Protein AF-A0A8J4D177-F1 (afdb_monomer)

Mean predicted aligned error: 16.02 Å

Solvent-accessible surface area (backbone atoms only — not comparable to full-atom values): 23026 Å² total; per-residue (Å²): 142,78,70,71,67,59,57,56,53,53,54,52,50,53,54,49,51,51,52,50,51,54,51,52,52,56,51,60,74,72,57,86,90,78,62,63,68,63,53,51,56,54,50,52,57,49,51,55,53,52,50,57,61,51,58,68,56,59,75,68,68,84,76,78,80,98,78,77,57,76,68,58,58,55,54,49,32,43,49,50,20,26,52,55,46,28,57,73,73,70,44,72,90,88,85,75,77,94,57,81,51,74,24,64,84,34,52,51,51,76,43,64,71,62,52,92,89,51,62,66,86,40,32,30,35,34,43,81,76,35,97,39,36,76,42,23,30,28,31,44,36,65,64,50,76,43,73,52,80,90,56,98,43,70,64,58,44,50,52,51,43,36,75,68,31,38,88,52,58,68,22,62,40,55,53,75,43,45,38,39,62,38,76,89,79,41,30,35,36,40,38,83,34,44,30,32,39,37,29,31,42,65,29,72,45,48,57,88,75,50,53,75,53,87,47,83,56,42,85,20,24,34,67,29,28,34,66,71,65,74,60,62,77,66,80,77,73,80,81,78,82,76,90,74,95,76,93,74,92,79,92,82,84,88,80,95,67,88,81,72,80,74,84,74,55,79,71,65,65,74,70,43,48,79,36,69,32,33,34,53,36,45,41,63,67,33,33,36,59,69,39,23,60,56,41,30,44,34,38,47,56,74,40,49,92,76,57,47,98,72,35,30,36,36,49,29,68,32,85,72,32,87,38,68,63,48,58,52,53,53,70,28,35,61,80,49,57,76,87,30,58,44,70,48,89,50,54,30,36,22,46,31,37,36,41,30,20,40,58,59,77,82,43,66,28,46,53,39,44,50,43,32,46,37,48,24,69,77,42,85,78,69,53,77,94,70,49,77,87,80,86,82,82,80,133

pLDDT: mean 71.62, std 19.46, range [28.52, 97.38]

Radius of gyration: 27.67 Å; Cα contacts (8 Å, |Δi|>4): 549; chains: 1; bounding box: 65×74×87 Å

Sequence (395 aa):
MSSRSSRIRIEFIWIFVLSICAVLLGFASVRRYRHAAVLVLHLDQLEQKALNLVSDTDQWMHNTDHSVSPNAKVEDLATRSRTQFAAFLGLGNLSGPIIELESEKWKPLILRHCTEDMPPYYAPCLTKFIPNLEYGEELVYPDFEAALPGFFNLQDAQTWLQTNYGPDTQGQTSSNKRVIVDQRQGRLVFTGVRGQNLAFRNVRFSEDSLAHSWVPDSSHCLGHMTSTAMFHLQQQQPGEKEGGKEEGKKNGKEGEMEQWAGEPSPQEEEDLELVEEAAVYVTPDSERYQHWLDHTTKPLMQSAHLISGRTRILPGSTLGSKQPIVRTMWDWLPHINKSQLTGSDNNLHVRRLLVSCRVPYVHPYLFFRLQEMVLGAEAPRVPLSQRKVVIWYSR

Structure (mmCIF, N/CA/C/O backbone):
data_AF-A0A8J4D177-F1
#
_entry.id   AF-A0A8J4D177-F1
#
loop_
_atom_site.group_PDB
_atom_site.id
_atom_site.type_symbol
_atom_site.label_atom_id
_atom_site.label_alt_id
_atom_site.label_comp_id
_atom_site.label_asym_id
_atom_site.label_entity_id
_atom_site.label_seq_id
_atom_site.pdbx_PDB_ins_code
_atom_site.Cartn_x
_atom_site.Cartn_y
_atom_site.Cartn_z
_atom_site.occupancy
_atom_site.B_iso_or_equiv
_atom_site.auth_seq_id
_atom_site.auth_comp_id
_atom_site.auth_asym_id
_atom_site.auth_atom_id
_atom_site.pdbx_PDB_model_num
ATOM 1 N N . MET A 1 1 ? -9.282 -35.777 -46.251 1.00 48.19 1 MET A N 1
ATOM 2 C CA . MET A 1 1 ? -9.460 -34.480 -46.954 1.00 48.19 1 MET A CA 1
ATOM 3 C C . MET A 1 1 ? -10.747 -33.730 -46.535 1.00 48.19 1 MET A C 1
ATOM 5 O O . MET A 1 1 ? -11.357 -33.084 -47.371 1.00 48.19 1 MET A O 1
ATOM 9 N N . SER A 1 2 ? -11.142 -33.716 -45.247 1.00 48.97 2 SER A N 1
ATOM 10 C CA . SER A 1 2 ? -12.424 -33.113 -44.791 1.00 48.97 2 SER A CA 1
ATOM 11 C C . SER A 1 2 ? -12.293 -31.937 -43.797 1.00 48.97 2 SER A C 1
ATOM 13 O O . SER A 1 2 ? -13.297 -31.433 -43.312 1.00 48.97 2 SER A O 1
ATOM 15 N N . SER A 1 3 ? -11.076 -31.474 -43.483 1.00 46.03 3 SER A N 1
ATOM 16 C CA . SER A 1 3 ? -10.838 -30.430 -42.457 1.00 46.03 3 SER A CA 1
ATOM 17 C C . SER A 1 3 ? -10.514 -29.037 -43.038 1.00 46.03 3 SER A C 1
ATOM 19 O O . SER A 1 3 ? -10.675 -28.018 -42.372 1.00 46.03 3 SER A O 1
ATOM 21 N N . ARG A 1 4 ? -10.148 -28.946 -44.326 1.00 41.62 4 ARG A N 1
ATOM 22 C CA . ARG A 1 4 ? -9.892 -27.649 -44.990 1.00 41.62 4 ARG A CA 1
ATOM 23 C C . ARG A 1 4 ? -11.161 -26.914 -45.440 1.00 41.62 4 ARG A C 1
ATOM 25 O O . ARG A 1 4 ? -11.122 -25.700 -45.586 1.00 41.62 4 ARG A O 1
ATOM 32 N N . SER A 1 5 ? -12.282 -27.616 -45.625 1.00 41.78 5 SER A N 1
ATOM 33 C CA . SER A 1 5 ? -13.524 -27.005 -46.129 1.00 41.78 5 SER A CA 1
ATOM 34 C C . SER A 1 5 ? -14.269 -26.189 -45.061 1.00 41.78 5 SER A C 1
ATOM 36 O O . SER A 1 5 ? -14.894 -25.181 -45.378 1.00 41.78 5 SER A O 1
ATOM 38 N N . SER A 1 6 ? -14.154 -26.562 -43.784 1.00 43.88 6 SER A N 1
ATOM 39 C CA . SER A 1 6 ? -14.824 -25.885 -42.666 1.00 43.88 6 SER A CA 1
ATOM 40 C C . SER A 1 6 ? -14.130 -24.588 -42.235 1.00 43.88 6 SER A C 1
ATOM 42 O O . SER A 1 6 ? -14.821 -23.626 -41.910 1.00 43.88 6 SER A O 1
ATOM 44 N N . ARG A 1 7 ? -12.793 -24.499 -42.315 1.00 48.91 7 ARG A N 1
ATOM 45 C CA . ARG A 1 7 ? -12.070 -23.241 -42.022 1.00 48.91 7 ARG A CA 1
ATOM 46 C C . ARG A 1 7 ? -12.354 -22.136 -43.038 1.00 48.91 7 ARG A C 1
ATOM 48 O O . ARG A 1 7 ? -12.580 -21.003 -42.636 1.00 48.91 7 ARG A O 1
ATOM 55 N N . ILE A 1 8 ? -12.433 -22.475 -44.327 1.00 57.38 8 ILE A N 1
ATOM 56 C CA . ILE A 1 8 ? -12.740 -21.494 -45.383 1.00 57.38 8 ILE A CA 1
ATOM 57 C C . ILE A 1 8 ? -14.149 -20.914 -45.185 1.00 57.38 8 ILE A C 1
ATOM 59 O O . ILE A 1 8 ? -14.356 -19.719 -45.363 1.00 57.38 8 ILE A O 1
ATOM 63 N N . ARG A 1 9 ? -15.118 -21.724 -44.740 1.00 58.25 9 ARG A N 1
ATOM 64 C CA . ARG A 1 9 ? -16.488 -21.248 -44.492 1.00 58.25 9 ARG A CA 1
ATOM 65 C C . ARG A 1 9 ? -16.574 -20.258 -43.329 1.00 58.25 9 ARG A C 1
ATOM 67 O O . ARG A 1 9 ? -17.331 -19.302 -43.426 1.00 58.25 9 ARG A O 1
ATOM 74 N N . ILE A 1 10 ? -15.791 -20.453 -42.268 1.00 60.53 10 ILE A N 1
ATOM 75 C CA . ILE A 1 10 ? -15.807 -19.563 -41.097 1.00 60.53 10 ILE A CA 1
ATOM 76 C C . ILE A 1 10 ? -15.167 -18.209 -41.431 1.00 60.53 10 ILE A C 1
ATOM 78 O O . ILE A 1 10 ? -15.729 -17.176 -41.080 1.00 60.53 10 ILE A O 1
ATOM 82 N N . GLU A 1 11 ? -14.055 -18.184 -42.170 1.00 61.50 11 GLU A N 1
ATOM 83 C CA . GLU A 1 11 ? -13.427 -16.913 -42.562 1.00 61.50 11 GLU A CA 1
ATOM 84 C C . GLU A 1 11 ? -14.287 -16.110 -43.546 1.00 61.50 11 GLU A C 1
ATOM 86 O O . GLU A 1 11 ? -14.404 -14.893 -43.403 1.00 61.50 11 GLU A O 1
ATOM 91 N N . PHE A 1 12 ? -14.985 -16.776 -44.473 1.00 70.12 12 PHE A N 1
ATOM 92 C CA . PHE A 1 12 ? -15.947 -16.099 -45.348 1.00 70.12 12 PHE A CA 1
ATOM 93 C C . PHE A 1 12 ? -17.130 -15.502 -44.578 1.00 70.12 12 PHE A C 1
ATOM 95 O O . PHE A 1 12 ? -17.583 -14.412 -44.923 1.00 70.12 12 PHE A O 1
ATOM 102 N N . ILE A 1 13 ? -17.604 -16.168 -43.519 1.00 71.19 13 ILE A N 1
ATOM 103 C CA . ILE A 1 13 ? -18.674 -15.633 -42.666 1.00 71.19 13 ILE A CA 1
ATOM 104 C C . ILE A 1 13 ? -18.197 -14.367 -41.943 1.00 71.19 13 ILE A C 1
ATOM 106 O O . ILE A 1 13 ? -18.913 -13.370 -41.944 1.00 71.19 13 ILE A O 1
ATOM 110 N N . TRP A 1 14 ? -16.978 -14.352 -41.397 1.00 69.50 14 TRP A N 1
ATOM 111 C CA . TRP A 1 14 ? -16.448 -13.167 -40.713 1.00 69.50 14 TRP A CA 1
ATOM 112 C C . TRP A 1 14 ? -16.183 -11.996 -41.658 1.00 69.50 14 TRP A C 1
ATOM 114 O O . TRP A 1 14 ? -16.526 -10.862 -41.326 1.00 69.50 14 TRP A O 1
ATOM 124 N N . ILE A 1 15 ? -15.653 -12.254 -42.856 1.00 72.81 15 ILE A N 1
ATOM 125 C CA . ILE A 1 15 ? -15.459 -11.215 -43.878 1.00 72.81 15 ILE A CA 1
ATOM 126 C C . ILE A 1 15 ? -16.810 -10.644 -44.326 1.00 72.81 15 ILE A C 1
ATOM 128 O O . ILE A 1 15 ? -16.945 -9.430 -44.486 1.00 72.81 15 ILE A O 1
ATOM 132 N N . PHE A 1 16 ? -17.831 -11.490 -44.476 1.00 77.06 16 PHE A N 1
ATOM 133 C CA . PHE A 1 16 ? -19.180 -11.058 -44.833 1.00 77.06 16 PHE A CA 1
ATOM 134 C C . PHE A 1 16 ? -19.833 -10.221 -43.723 1.00 77.06 16 PHE A C 1
ATOM 136 O O . PHE A 1 16 ? -20.368 -9.150 -44.003 1.00 77.06 16 PHE A O 1
ATOM 143 N N . VAL A 1 17 ? -19.714 -10.641 -42.458 1.00 77.88 17 VAL A N 1
ATOM 144 C CA . VAL A 1 17 ? -20.225 -9.892 -41.296 1.00 77.88 17 VAL A CA 1
ATOM 145 C C . VAL A 1 17 ? -19.516 -8.544 -41.152 1.00 77.88 17 VAL A C 1
ATOM 147 O O . VAL A 1 17 ? -20.181 -7.523 -40.995 1.00 77.88 17 VAL A O 1
ATOM 150 N N . LEU A 1 18 ? -18.187 -8.499 -41.281 1.00 72.06 18 LEU A N 1
ATOM 151 C CA . LEU A 1 18 ? -17.424 -7.249 -41.207 1.00 72.06 18 LEU A CA 1
ATOM 152 C C . LEU A 1 18 ? -17.752 -6.300 -42.365 1.00 72.06 18 LEU A C 1
ATOM 154 O O . LEU A 1 18 ? -17.865 -5.094 -42.150 1.00 72.06 18 LEU A O 1
ATOM 158 N N . SER A 1 19 ? -17.977 -6.837 -43.567 1.00 75.88 19 SER A N 1
ATOM 159 C CA . SER A 1 19 ? -18.396 -6.045 -44.730 1.00 75.88 19 SER A CA 1
ATOM 160 C C . SER A 1 19 ? -19.794 -5.457 -44.532 1.00 75.88 19 SER A C 1
ATOM 162 O O . SER A 1 19 ? -20.009 -4.280 -44.815 1.00 75.88 19 SER A O 1
ATOM 164 N N . ILE A 1 20 ? -20.733 -6.230 -43.974 1.00 81.38 20 ILE A N 1
ATOM 165 C CA . ILE A 1 20 ? -22.071 -5.737 -43.620 1.00 81.38 20 ILE A CA 1
ATOM 166 C C . ILE A 1 20 ? -21.980 -4.661 -42.534 1.00 81.38 20 ILE A C 1
ATOM 168 O O . ILE A 1 20 ? -22.593 -3.608 -42.683 1.00 81.38 20 ILE A O 1
ATOM 172 N N . CYS A 1 21 ? -21.184 -4.866 -41.483 1.00 75.44 21 CYS A N 1
ATOM 173 C CA . CYS A 1 21 ? -21.001 -3.874 -40.423 1.00 75.44 21 CYS A CA 1
ATOM 174 C C . CYS A 1 21 ? -20.390 -2.568 -40.948 1.00 75.44 21 CYS A C 1
ATOM 176 O O . CYS A 1 21 ? -20.869 -1.492 -40.598 1.00 75.44 21 CYS A O 1
ATOM 178 N N . ALA A 1 22 ? -19.386 -2.638 -41.827 1.00 72.88 22 ALA A N 1
ATOM 179 C CA . ALA A 1 22 ? -18.780 -1.458 -42.443 1.00 72.88 22 ALA A CA 1
ATOM 180 C C . ALA A 1 22 ? -19.775 -0.698 -43.337 1.00 72.88 22 ALA A C 1
ATOM 182 O O . ALA A 1 22 ? -19.838 0.531 -43.292 1.00 72.88 22 ALA A O 1
ATOM 183 N N . VAL A 1 23 ? -20.603 -1.420 -44.098 1.00 74.31 23 VAL A N 1
ATOM 184 C CA . VAL A 1 23 ? -21.664 -0.830 -44.924 1.00 74.31 23 VAL A CA 1
ATOM 185 C C . VAL A 1 23 ? -22.745 -0.187 -44.049 1.00 74.31 23 VAL A C 1
ATOM 187 O O . VAL A 1 23 ? -23.144 0.947 -44.306 1.00 74.31 23 VAL A O 1
ATOM 190 N N . LEU A 1 24 ? -23.176 -0.848 -42.972 1.00 70.38 24 LEU A N 1
ATOM 191 C CA . LEU A 1 24 ? -24.165 -0.312 -42.032 1.00 70.38 24 LEU A CA 1
ATOM 192 C C . LEU A 1 24 ? -23.645 0.915 -41.272 1.00 70.38 24 LEU A C 1
ATOM 194 O O . LEU A 1 24 ? -24.395 1.873 -41.093 1.00 70.38 24 LEU A O 1
ATOM 198 N N . LEU A 1 25 ? -22.364 0.938 -40.893 1.00 66.44 25 LEU A N 1
ATOM 199 C CA . LEU A 1 25 ? -21.715 2.108 -40.292 1.00 66.44 25 LEU A CA 1
ATOM 200 C C . LEU A 1 25 ? -21.574 3.260 -41.300 1.00 66.44 25 LEU A C 1
ATOM 202 O O . LEU A 1 25 ? -21.825 4.415 -40.952 1.00 66.44 25 LEU A O 1
ATOM 206 N N . GLY A 1 26 ? -21.274 2.953 -42.566 1.00 62.59 26 GLY A N 1
ATOM 207 C CA . GLY A 1 26 ? -21.280 3.929 -43.658 1.00 62.59 26 GLY A CA 1
ATOM 208 C C . GLY A 1 26 ? -22.665 4.538 -43.906 1.00 62.59 26 GLY A C 1
ATOM 209 O O . GLY A 1 26 ? -22.786 5.748 -44.093 1.00 62.59 26 GLY A O 1
ATOM 210 N N . PHE A 1 27 ? -23.733 3.736 -43.826 1.00 53.50 27 PHE A N 1
ATOM 211 C CA . PHE A 1 27 ? -25.111 4.224 -43.949 1.00 53.50 27 PHE A CA 1
ATOM 212 C C . PHE A 1 27 ? -25.595 4.991 -42.709 1.00 53.50 27 PHE A C 1
ATOM 214 O O . PHE A 1 27 ? -26.325 5.976 -42.855 1.00 53.50 27 PHE A O 1
ATOM 221 N N . ALA A 1 28 ? -25.157 4.605 -41.506 1.00 52.97 28 ALA A N 1
ATOM 222 C CA . ALA A 1 28 ? -25.438 5.333 -40.267 1.00 52.97 28 ALA A CA 1
ATOM 223 C C . ALA A 1 28 ? -24.780 6.724 -40.244 1.00 52.97 28 ALA A C 1
ATOM 225 O O . ALA A 1 28 ? -25.351 7.663 -39.691 1.00 52.97 28 ALA A O 1
ATOM 226 N N . SER A 1 29 ? -23.637 6.890 -40.918 1.00 49.50 29 SER A N 1
ATOM 227 C CA . SER A 1 29 ? -22.959 8.186 -41.047 1.00 49.50 29 SER A CA 1
ATOM 228 C C . SER A 1 29 ? -23.672 9.169 -41.990 1.00 49.50 29 SER A C 1
ATOM 230 O O . SER A 1 29 ? -23.322 10.349 -41.993 1.00 49.50 29 SER A O 1
ATOM 232 N N . VAL A 1 30 ? -24.650 8.728 -42.797 1.00 51.88 30 VAL A N 1
ATOM 233 C CA . VAL A 1 30 ? -25.194 9.542 -43.905 1.00 51.88 30 VAL A CA 1
ATOM 234 C C . VAL A 1 30 ? -26.703 9.838 -43.799 1.00 51.88 30 VAL A C 1
ATOM 236 O O . VAL A 1 30 ? -27.180 10.745 -44.481 1.00 51.88 30 VAL A O 1
ATOM 239 N N . ARG A 1 31 ? -27.497 9.200 -42.919 1.00 44.06 31 ARG A N 1
ATOM 240 C CA . ARG A 1 31 ? -28.945 9.518 -42.806 1.00 44.06 31 ARG A CA 1
ATOM 241 C C . ARG A 1 31 ? -29.501 9.561 -41.377 1.00 44.06 31 ARG A C 1
ATOM 243 O O . ARG A 1 31 ? -29.435 8.597 -40.625 1.00 44.06 31 ARG A O 1
ATOM 250 N N . ARG A 1 32 ? -30.141 10.693 -41.047 1.00 53.81 32 ARG A N 1
ATOM 251 C CA . ARG A 1 32 ? -30.817 10.999 -39.771 1.00 53.81 32 ARG A CA 1
ATOM 252 C C . ARG A 1 32 ? -31.966 10.024 -39.432 1.00 53.81 32 ARG A C 1
ATOM 254 O O . ARG A 1 32 ? -32.906 9.868 -40.204 1.00 53.81 32 ARG A O 1
ATOM 261 N N . TYR A 1 33 ? -31.902 9.469 -38.217 1.00 52.31 33 TYR A N 1
ATOM 262 C CA . TYR A 1 33 ? -32.974 9.311 -37.209 1.00 52.31 33 TYR A CA 1
ATOM 263 C C . TYR A 1 33 ? -34.370 8.762 -37.580 1.00 52.31 33 TYR A C 1
ATOM 265 O O . TYR A 1 33 ? -35.370 9.234 -37.043 1.00 52.31 33 TYR A O 1
ATOM 273 N N . ARG A 1 34 ? -34.490 7.699 -38.387 1.00 46.97 34 ARG A N 1
ATOM 274 C CA . ARG A 1 34 ? -35.755 6.913 -38.411 1.00 46.97 34 ARG A CA 1
ATOM 275 C C . ARG A 1 34 ? -35.647 5.391 -38.273 1.00 46.97 34 ARG A C 1
ATOM 277 O O . ARG A 1 34 ? -36.674 4.753 -38.089 1.00 46.97 34 ARG A O 1
ATOM 284 N N . HIS A 1 35 ? -34.446 4.807 -38.234 1.00 47.66 35 HIS A N 1
ATOM 285 C CA . HIS A 1 35 ? -34.279 3.349 -38.067 1.00 47.66 35 HIS A CA 1
ATOM 286 C C . HIS A 1 35 ? -33.738 2.902 -36.697 1.00 47.66 35 HIS A C 1
ATOM 288 O O . HIS A 1 35 ? -33.653 1.704 -36.442 1.00 47.66 35 HIS A O 1
ATOM 294 N N . ALA A 1 36 ? -33.444 3.834 -35.782 1.00 51.91 36 ALA A N 1
ATOM 295 C CA . ALA A 1 36 ? -32.945 3.505 -34.442 1.00 51.91 36 ALA A CA 1
ATOM 296 C C . ALA A 1 36 ? -33.941 2.660 -33.623 1.00 51.91 36 ALA A C 1
ATOM 298 O O . ALA A 1 36 ? -33.529 1.754 -32.911 1.00 51.91 36 ALA A O 1
ATOM 299 N N . ALA A 1 37 ? -35.250 2.883 -33.784 1.00 48.03 37 ALA A N 1
ATOM 300 C CA . ALA A 1 37 ? -36.276 2.143 -33.045 1.00 48.03 37 ALA A CA 1
ATOM 301 C C . ALA A 1 37 ? -36.340 0.648 -33.415 1.00 48.03 37 ALA A C 1
ATOM 303 O O . ALA A 1 37 ? -36.564 -0.191 -32.550 1.00 48.03 37 ALA A O 1
ATOM 304 N N . VAL A 1 38 ? -36.089 0.299 -34.683 1.00 52.81 38 VAL A N 1
ATOM 305 C CA . VAL A 1 38 ? -36.066 -1.105 -35.137 1.00 52.81 38 VAL A CA 1
ATOM 306 C C . VAL A 1 38 ? -34.800 -1.813 -34.646 1.00 52.81 38 VAL A C 1
ATOM 308 O O . VAL A 1 38 ? -34.844 -2.987 -34.291 1.00 52.81 38 VAL A O 1
ATOM 311 N N . LEU A 1 39 ? -33.680 -1.086 -34.566 1.00 50.06 39 LEU A N 1
ATOM 312 C CA . LEU A 1 39 ? -32.426 -1.621 -34.038 1.00 50.06 39 LEU A CA 1
ATOM 313 C C . LEU A 1 39 ? -32.514 -1.894 -32.526 1.00 50.06 39 LEU A C 1
ATOM 315 O O . LEU A 1 39 ? -32.039 -2.927 -32.067 1.00 50.06 39 LEU A O 1
ATOM 319 N N . VAL A 1 40 ? -33.168 -1.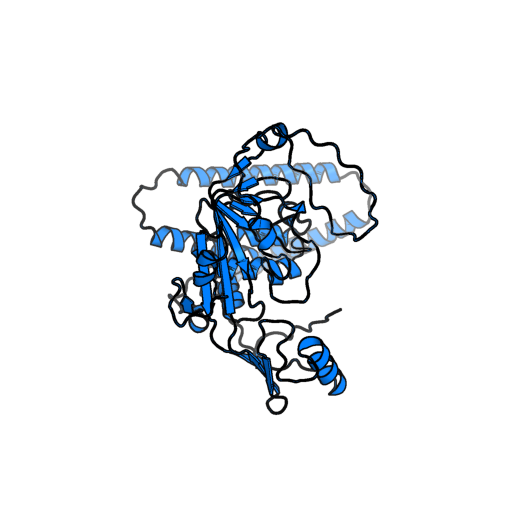004 -31.769 1.00 57.38 40 VAL A N 1
ATOM 320 C CA . VAL A 1 40 ? -33.414 -1.181 -30.326 1.00 57.38 40 VAL A CA 1
ATOM 321 C C . VAL A 1 40 ? -34.313 -2.394 -30.066 1.00 57.38 40 VAL A C 1
ATOM 323 O O . VAL A 1 40 ? -33.992 -3.208 -29.209 1.00 57.38 40 VAL A O 1
ATOM 326 N N . LEU A 1 41 ? -35.367 -2.591 -30.867 1.00 57.91 41 LEU A N 1
ATOM 327 C CA . LEU A 1 41 ? -36.248 -3.763 -30.762 1.00 57.91 41 LEU A CA 1
ATOM 328 C C . LEU A 1 41 ? -35.526 -5.098 -31.010 1.00 57.91 41 LEU A C 1
ATOM 330 O O . LEU A 1 41 ? -35.837 -6.097 -30.365 1.00 57.91 41 LEU A O 1
ATOM 334 N N . HIS A 1 42 ? -34.556 -5.136 -31.926 1.00 59.41 42 HIS A N 1
ATOM 335 C CA . HIS A 1 42 ? -33.774 -6.352 -32.170 1.00 59.41 42 HIS A CA 1
ATOM 336 C C . HIS A 1 42 ? -32.692 -6.607 -31.114 1.00 59.41 42 HIS A C 1
ATOM 338 O O . HIS A 1 42 ? -32.374 -7.768 -30.858 1.00 59.41 42 HIS A O 1
ATOM 344 N N . LEU A 1 43 ? -32.158 -5.558 -30.482 1.00 54.53 43 LEU A N 1
ATOM 345 C CA . LEU A 1 43 ? -31.228 -5.696 -29.359 1.00 54.53 43 LEU A CA 1
ATOM 346 C C . LEU A 1 43 ? -31.934 -6.246 -28.112 1.00 54.53 43 LEU A C 1
ATOM 348 O O . LEU A 1 43 ? -31.415 -7.167 -27.489 1.00 54.53 43 LEU A O 1
ATOM 352 N N . ASP A 1 44 ? -33.155 -5.789 -27.836 1.00 57.41 44 ASP A N 1
ATOM 353 C CA . ASP A 1 44 ? -33.964 -6.256 -26.701 1.00 57.41 44 ASP A CA 1
ATOM 354 C C . ASP A 1 44 ? -34.356 -7.746 -26.848 1.00 57.41 44 ASP A C 1
ATOM 356 O O . ASP A 1 44 ? -34.291 -8.541 -25.911 1.00 57.41 44 ASP A O 1
ATOM 360 N N . GLN A 1 45 ? -34.648 -8.190 -28.079 1.00 62.47 45 GLN A N 1
ATOM 361 C CA . GLN A 1 45 ? -34.882 -9.611 -28.386 1.00 62.47 45 GLN A CA 1
ATOM 362 C C . GLN A 1 45 ? -33.630 -10.493 -28.230 1.00 62.47 45 GLN A C 1
ATOM 364 O O . GLN A 1 45 ? -33.754 -11.690 -27.951 1.00 62.47 45 GLN A O 1
ATOM 369 N N . LEU A 1 46 ? -32.433 -9.937 -28.437 1.00 56.03 46 LEU A N 1
ATOM 370 C CA . LEU A 1 46 ? -31.163 -10.635 -28.219 1.00 56.03 46 LEU A CA 1
ATOM 371 C C . LEU A 1 46 ? -30.829 -10.729 -26.727 1.00 56.03 46 LEU A C 1
ATOM 373 O O . LEU A 1 46 ? -30.384 -11.785 -26.280 1.00 56.03 46 LEU A O 1
ATOM 377 N N . GLU A 1 47 ? -31.109 -9.677 -25.959 1.00 59.53 47 GLU A N 1
ATOM 378 C CA . GLU A 1 47 ? -30.918 -9.640 -24.507 1.00 59.53 47 GLU A CA 1
ATOM 379 C C . GLU A 1 47 ? -31.846 -10.632 -23.788 1.00 59.53 47 GLU A C 1
ATOM 381 O O . GLU A 1 47 ? -31.385 -11.438 -22.982 1.00 59.53 47 GLU A O 1
ATOM 386 N N . GLN A 1 48 ? -33.123 -10.700 -24.178 1.00 63.47 48 GLN A N 1
ATOM 387 C CA . GLN A 1 48 ? -34.073 -11.693 -23.652 1.00 63.47 48 GLN A CA 1
ATOM 388 C C . GLN A 1 48 ? -33.666 -13.140 -23.979 1.00 63.47 48 GLN A C 1
ATOM 390 O O . GLN A 1 48 ? -33.811 -14.040 -23.151 1.00 63.47 48 GLN A O 1
ATOM 395 N N . LYS A 1 49 ? -33.103 -13.391 -25.170 1.00 58.78 49 LYS A N 1
ATOM 396 C CA . LYS A 1 49 ? -32.564 -14.719 -25.510 1.00 58.78 49 LYS A CA 1
ATOM 397 C C . LYS A 1 49 ? -31.316 -15.067 -24.702 1.00 58.78 49 LYS A C 1
ATOM 399 O O . LYS A 1 49 ? -31.158 -16.228 -24.342 1.00 58.78 49 LYS A O 1
ATOM 404 N N . ALA A 1 50 ? -30.459 -14.091 -24.407 1.00 48.62 50 ALA A N 1
ATOM 405 C CA . ALA A 1 50 ? -29.291 -14.292 -23.556 1.00 48.62 50 ALA A CA 1
ATOM 406 C C . ALA A 1 50 ? -29.691 -14.569 -22.096 1.00 48.62 50 ALA A C 1
ATOM 408 O O . ALA A 1 50 ? -29.130 -15.470 -21.482 1.00 48.62 50 ALA A O 1
ATOM 409 N N . LEU A 1 51 ? -30.707 -13.877 -21.569 1.00 53.50 51 LEU A N 1
ATOM 410 C CA . LEU A 1 51 ? -31.225 -14.095 -20.213 1.00 53.50 51 LEU A CA 1
ATOM 411 C C . LEU A 1 51 ? -31.850 -15.486 -20.035 1.00 53.50 51 LEU A C 1
ATOM 413 O O . LEU A 1 51 ? -31.583 -16.145 -19.033 1.00 53.50 51 LEU A O 1
ATOM 417 N N . ASN A 1 52 ? -32.586 -15.983 -21.033 1.00 53.75 52 ASN A N 1
ATOM 418 C CA . ASN A 1 52 ? -33.130 -17.348 -21.003 1.00 53.75 52 ASN A CA 1
ATOM 419 C C . ASN A 1 52 ? -32.033 -18.428 -21.074 1.00 53.75 52 ASN A C 1
ATOM 421 O O . ASN A 1 52 ? -32.183 -19.504 -20.508 1.00 53.75 52 ASN A O 1
ATOM 425 N N . LEU A 1 53 ? -30.904 -18.135 -21.729 1.00 46.22 53 LEU A N 1
ATOM 426 C CA . LEU A 1 53 ? -29.724 -19.008 -21.733 1.00 46.22 53 LEU A CA 1
ATOM 427 C C . LEU A 1 53 ? -28.990 -19.016 -20.382 1.00 46.22 53 LEU A C 1
ATOM 429 O O . LEU A 1 53 ? -28.334 -20.002 -20.061 1.00 46.22 53 LEU A O 1
ATOM 433 N N . VAL A 1 54 ? -29.107 -17.942 -19.595 1.00 43.97 54 VAL A N 1
ATOM 434 C CA . VAL A 1 54 ? -28.515 -17.831 -18.254 1.00 43.97 54 VAL A CA 1
ATOM 435 C C . VAL A 1 54 ? -29.396 -18.502 -17.194 1.00 43.97 54 VAL A C 1
ATOM 437 O O . VAL A 1 54 ? -28.856 -19.145 -16.293 1.00 43.97 54 VAL A O 1
ATOM 440 N N . SER A 1 55 ? -30.728 -18.452 -17.318 1.00 43.91 55 SER A N 1
ATOM 441 C CA . SER A 1 55 ? -31.626 -19.129 -16.365 1.00 43.91 55 SER A CA 1
ATOM 442 C C . SER A 1 55 ? -31.533 -20.658 -16.421 1.00 43.91 55 SER A C 1
ATOM 444 O O . SER A 1 55 ? -31.704 -21.313 -15.396 1.00 43.91 55 SER A O 1
ATOM 446 N N . ASP A 1 56 ? -31.199 -21.234 -17.581 1.00 40.78 56 ASP A N 1
ATOM 447 C CA . ASP A 1 56 ? -30.961 -22.681 -17.719 1.00 40.78 56 ASP A CA 1
ATOM 448 C C . ASP A 1 56 ? -29.679 -23.143 -16.993 1.00 40.78 56 ASP A C 1
ATOM 450 O O . ASP A 1 56 ? -29.558 -24.310 -16.617 1.00 40.78 56 ASP A O 1
ATOM 454 N N . THR A 1 57 ? -28.737 -22.233 -16.722 1.00 45.09 57 THR A N 1
ATOM 455 C CA . THR A 1 57 ? -27.527 -22.520 -15.926 1.00 45.09 57 THR A CA 1
ATOM 456 C C . THR A 1 57 ? -27.763 -22.494 -14.413 1.00 45.09 57 THR A C 1
ATOM 458 O O . THR A 1 57 ? -27.067 -23.204 -13.685 1.00 45.09 57 THR A O 1
ATOM 461 N N . ASP A 1 58 ? -28.762 -21.753 -13.922 1.00 38.72 58 ASP A N 1
ATOM 462 C CA . ASP A 1 58 ? -29.073 -21.673 -12.482 1.00 38.72 58 ASP A CA 1
ATOM 463 C C . ASP A 1 58 ? -29.728 -22.954 -11.941 1.00 38.72 58 ASP A C 1
ATOM 465 O O . ASP A 1 58 ? -29.613 -23.271 -10.755 1.00 38.72 58 ASP A O 1
ATOM 469 N N . GLN A 1 59 ? -30.319 -23.777 -12.813 1.00 39.81 59 GLN A N 1
ATOM 470 C CA . GLN A 1 59 ? -30.882 -25.073 -12.426 1.00 39.81 59 GLN A CA 1
ATOM 471 C C . GLN A 1 59 ? -29.805 -26.111 -12.037 1.00 39.81 59 GLN A C 1
ATOM 473 O O . GLN A 1 59 ? -30.126 -27.155 -11.469 1.00 39.81 59 GLN A O 1
ATOM 478 N N . TRP A 1 60 ? -28.520 -25.816 -12.282 1.00 39.53 60 TRP A N 1
ATOM 479 C CA . TRP A 1 60 ? -27.394 -26.693 -11.949 1.00 39.53 60 TRP A CA 1
ATOM 480 C C . TRP A 1 60 ? -26.797 -26.441 -10.547 1.00 39.53 60 TRP A C 1
ATOM 482 O O . TRP A 1 60 ? -26.080 -27.296 -10.034 1.00 39.53 60 TRP A O 1
ATOM 492 N N . MET A 1 61 ? -27.114 -25.319 -9.880 1.00 35.09 61 MET A N 1
ATOM 493 C CA . MET A 1 61 ? -26.451 -24.915 -8.621 1.00 35.09 61 MET A CA 1
ATOM 494 C C . MET A 1 61 ? -27.127 -25.371 -7.314 1.00 35.09 61 MET A C 1
ATOM 496 O O . MET A 1 61 ? -26.604 -25.100 -6.235 1.00 35.09 61 MET A O 1
ATOM 500 N N . HIS A 1 62 ? -28.237 -26.115 -7.358 1.00 38.59 62 HIS A N 1
ATOM 501 C CA . HIS A 1 62 ? -28.953 -26.519 -6.135 1.00 38.59 62 HIS A CA 1
ATOM 502 C C . HIS A 1 62 ? -28.523 -27.849 -5.490 1.00 38.59 62 HIS A C 1
ATOM 504 O O . HIS A 1 62 ? -29.128 -28.253 -4.502 1.00 38.59 62 HIS A O 1
ATOM 510 N N . ASN A 1 63 ? -27.454 -28.496 -5.961 1.00 40.66 63 ASN A N 1
ATOM 511 C CA . ASN A 1 63 ? -26.924 -29.715 -5.339 1.00 40.66 63 ASN A CA 1
ATOM 512 C C . ASN A 1 63 ? -25.419 -29.601 -5.080 1.00 40.66 63 ASN A C 1
ATOM 514 O O . ASN A 1 63 ? -24.623 -30.122 -5.856 1.00 40.66 63 ASN A O 1
ATOM 518 N N . THR A 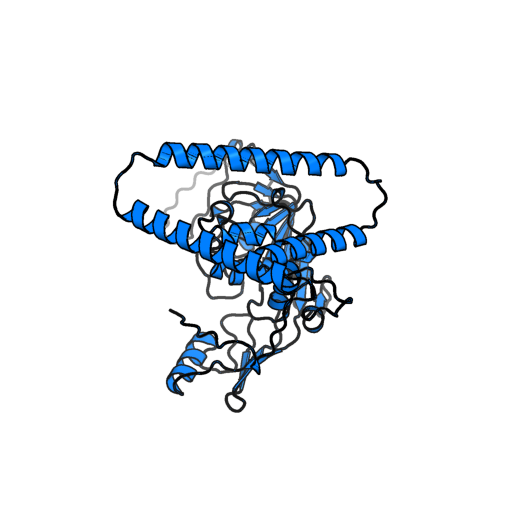1 64 ? -25.008 -28.975 -3.973 1.00 42.78 64 THR A N 1
ATOM 519 C CA . THR A 1 64 ? -23.675 -29.280 -3.426 1.00 42.78 64 THR A CA 1
ATOM 520 C C . THR A 1 64 ? -23.622 -29.191 -1.907 1.00 42.78 64 THR A C 1
ATOM 522 O O . THR A 1 64 ? -24.082 -28.234 -1.292 1.00 42.78 64 THR A O 1
ATOM 525 N N . ASP A 1 65 ? -23.060 -30.257 -1.354 1.00 37.72 65 ASP A N 1
ATOM 526 C CA . ASP A 1 65 ? -23.020 -30.680 0.038 1.00 37.72 65 ASP A CA 1
ATOM 527 C C . ASP A 1 65 ? -22.073 -29.824 0.905 1.00 37.72 65 ASP A C 1
ATOM 529 O O . ASP A 1 65 ? -21.023 -29.353 0.455 1.00 37.72 65 ASP A O 1
ATOM 533 N N . HIS A 1 66 ? -22.420 -29.635 2.179 1.00 41.44 66 HIS A N 1
ATOM 534 C CA . HIS A 1 66 ? -21.673 -28.800 3.125 1.00 41.44 66 HIS A CA 1
ATOM 535 C C . HIS A 1 66 ? -20.531 -29.575 3.806 1.00 41.44 66 HIS A C 1
ATOM 537 O O . HIS A 1 66 ? -20.570 -29.839 5.005 1.00 41.44 66 HIS A O 1
ATOM 543 N N . SER A 1 67 ? -19.463 -29.894 3.072 1.00 37.59 67 SER A N 1
ATOM 544 C CA . SER A 1 67 ? -18.201 -30.348 3.683 1.00 37.59 67 SER A CA 1
ATOM 545 C C . SER A 1 67 ? -16.985 -29.951 2.843 1.00 37.59 67 SER A C 1
ATOM 547 O O . SER A 1 67 ? -16.290 -30.792 2.274 1.00 37.59 67 SER A O 1
ATOM 549 N N . VAL A 1 68 ? -16.720 -28.649 2.727 1.00 42.31 68 VAL A N 1
ATOM 550 C CA . VAL A 1 68 ? -15.584 -28.146 1.940 1.00 42.31 68 VAL A CA 1
ATOM 551 C C . VAL A 1 68 ? -14.572 -27.463 2.855 1.00 42.31 68 VAL A C 1
ATOM 553 O O . VAL A 1 68 ? -14.888 -26.497 3.553 1.00 42.31 68 VAL A O 1
ATOM 556 N N . SER A 1 69 ? -13.351 -28.005 2.845 1.00 37.12 69 SER A N 1
ATOM 557 C CA . SER A 1 69 ? -12.173 -27.501 3.558 1.00 37.12 69 SER A CA 1
ATOM 558 C C . SER A 1 69 ? -11.918 -26.014 3.251 1.00 37.12 69 SER A C 1
ATOM 560 O O . SER A 1 69 ? -12.084 -25.603 2.100 1.00 37.12 69 SER A O 1
ATOM 562 N N . PRO A 1 70 ? -11.459 -25.198 4.222 1.00 41.41 70 PRO A N 1
ATOM 563 C CA . PRO A 1 70 ? -11.105 -23.793 3.998 1.00 41.41 70 PRO A CA 1
ATOM 564 C C . PRO A 1 70 ? -10.148 -23.573 2.815 1.00 41.41 70 PRO A C 1
ATOM 566 O O . PRO A 1 70 ? -10.283 -22.581 2.103 1.00 41.41 70 PRO A O 1
ATOM 569 N N . ASN A 1 71 ? -9.243 -24.523 2.548 1.00 37.81 71 ASN A N 1
ATOM 570 C CA . ASN A 1 71 ? -8.306 -24.445 1.420 1.00 37.81 71 ASN A CA 1
ATOM 571 C C . ASN A 1 71 ? -9.003 -24.555 0.055 1.00 37.81 71 ASN A C 1
ATOM 573 O O . ASN A 1 71 ? -8.626 -23.851 -0.877 1.00 37.81 71 ASN A O 1
ATOM 577 N N . ALA A 1 72 ? -10.067 -25.352 -0.051 1.00 39.25 72 ALA A N 1
ATOM 578 C CA . ALA A 1 72 ? -10.808 -25.510 -1.301 1.00 39.25 72 ALA A CA 1
ATOM 579 C C . ALA A 1 72 ? -11.612 -24.247 -1.667 1.00 39.25 72 ALA A C 1
ATOM 581 O O . ALA A 1 72 ? -11.793 -23.953 -2.844 1.00 39.25 72 ALA A O 1
ATOM 582 N N . LYS A 1 73 ? -12.022 -23.433 -0.680 1.00 47.25 73 LYS A N 1
ATOM 583 C CA . LYS A 1 73 ? -12.656 -22.126 -0.944 1.00 47.25 73 LYS A CA 1
ATOM 584 C C . LYS A 1 73 ? -11.673 -21.081 -1.481 1.00 47.25 73 LYS A C 1
ATOM 586 O O . LYS A 1 73 ? -12.057 -20.238 -2.286 1.00 47.25 73 LYS A O 1
ATOM 591 N N . VAL A 1 74 ? -10.411 -21.127 -1.051 1.00 45.69 74 VAL A N 1
ATOM 592 C CA . VAL A 1 74 ? -9.360 -20.220 -1.548 1.00 45.69 74 VAL A CA 1
ATOM 593 C C . VAL A 1 74 ? -8.948 -20.596 -2.976 1.00 45.69 74 VAL A C 1
ATOM 595 O O . VAL A 1 74 ? -8.769 -19.712 -3.814 1.00 45.69 74 VAL A O 1
ATOM 598 N N . GLU A 1 75 ? -8.856 -21.895 -3.277 1.00 49.84 75 GLU A N 1
ATOM 599 C CA . GLU A 1 75 ? -8.598 -22.396 -4.635 1.00 49.84 75 GLU A CA 1
ATOM 600 C C . GLU A 1 75 ? -9.725 -22.035 -5.616 1.00 49.84 75 GLU A C 1
ATOM 602 O O . GLU A 1 75 ? -9.446 -21.635 -6.750 1.00 49.84 75 GLU A O 1
ATOM 607 N N . ASP A 1 76 ? -10.984 -22.088 -5.175 1.00 57.44 76 ASP A N 1
ATOM 608 C CA . ASP A 1 76 ? -12.153 -21.715 -5.979 1.00 57.44 76 ASP A CA 1
ATOM 609 C C . ASP A 1 76 ? -12.174 -20.211 -6.324 1.00 57.44 76 ASP A C 1
ATOM 611 O O . ASP A 1 76 ? -12.323 -19.829 -7.487 1.00 57.44 76 ASP A O 1
ATOM 615 N N . LEU A 1 77 ? -11.897 -19.335 -5.350 1.00 53.34 77 LEU A N 1
ATOM 616 C CA . LEU A 1 77 ? -11.842 -17.881 -5.569 1.00 53.34 77 LEU A CA 1
ATOM 617 C C . LEU A 1 77 ? -10.715 -17.467 -6.527 1.00 53.34 77 LEU A C 1
ATOM 619 O O . LEU A 1 77 ? -10.928 -16.650 -7.428 1.00 53.34 77 LEU A O 1
ATOM 623 N N . ALA A 1 78 ? -9.527 -18.061 -6.380 1.00 52.72 78 ALA A N 1
ATOM 624 C CA . ALA A 1 78 ? -8.417 -17.827 -7.300 1.00 52.72 78 ALA A CA 1
ATOM 625 C C . ALA A 1 78 ? -8.738 -18.337 -8.716 1.00 52.72 78 ALA A C 1
ATOM 627 O O . ALA A 1 78 ? -8.390 -17.689 -9.703 1.00 52.72 78 ALA A O 1
ATOM 628 N N . THR A 1 79 ? -9.439 -19.467 -8.834 1.00 62.69 79 THR A N 1
ATOM 629 C CA . THR A 1 79 ? -9.867 -20.036 -10.123 1.00 62.69 79 THR A CA 1
ATOM 630 C C . THR A 1 79 ? -10.935 -19.176 -10.803 1.00 62.69 79 THR A C 1
ATOM 632 O O . THR A 1 79 ? -10.891 -18.969 -12.021 1.00 62.69 79 THR A O 1
ATOM 635 N N . ARG A 1 80 ? -11.857 -18.597 -10.028 1.00 65.25 80 ARG A N 1
ATOM 636 C CA . ARG A 1 80 ? -12.901 -17.699 -10.533 1.00 65.25 80 ARG A CA 1
ATOM 637 C C . ARG A 1 80 ? -12.329 -16.389 -11.075 1.00 65.25 80 ARG A C 1
ATOM 639 O O . ARG A 1 80 ? -12.665 -16.019 -12.200 1.00 65.25 80 ARG A O 1
ATOM 646 N N . SER A 1 81 ? -11.420 -15.744 -10.335 1.00 62.59 81 SER A N 1
ATOM 647 C CA . SER A 1 81 ? -10.736 -14.524 -10.799 1.00 62.59 81 SER A CA 1
ATOM 648 C C . SER A 1 81 ? -9.916 -14.790 -12.072 1.00 62.59 81 SER A C 1
ATOM 650 O O . SER A 1 81 ? -10.071 -14.085 -13.072 1.00 62.59 81 SER A O 1
ATOM 652 N N . ARG A 1 82 ? -9.170 -15.909 -12.116 1.00 63.66 82 ARG A N 1
ATOM 653 C CA . ARG A 1 82 ? -8.448 -16.365 -13.322 1.00 63.66 82 ARG A CA 1
ATOM 654 C C . ARG A 1 82 ? -9.360 -16.504 -14.536 1.00 63.66 82 ARG A C 1
ATOM 656 O O . ARG A 1 82 ? -9.010 -16.033 -15.613 1.00 63.66 82 ARG A O 1
ATOM 663 N N . THR A 1 83 ? -10.512 -17.153 -14.372 1.00 65.62 83 THR A N 1
ATOM 664 C CA . THR A 1 83 ? -11.448 -17.406 -15.478 1.00 65.62 83 THR A CA 1
ATOM 665 C C . THR A 1 83 ? -12.031 -16.099 -16.010 1.00 65.62 83 THR A C 1
ATOM 667 O O . THR A 1 83 ? -12.083 -15.900 -17.222 1.00 65.62 83 THR A O 1
ATOM 670 N N . GLN A 1 84 ? -12.409 -15.179 -15.120 1.00 66.94 84 GLN A N 1
ATOM 671 C CA . GLN A 1 84 ? -12.935 -13.867 -15.503 1.00 66.94 84 GLN A CA 1
ATOM 672 C C . GLN A 1 84 ? -11.889 -13.016 -16.226 1.00 66.94 84 GLN A C 1
ATOM 674 O O . GLN A 1 84 ? -12.188 -12.422 -17.262 1.00 66.94 84 GLN A O 1
ATOM 679 N N . PHE A 1 85 ? -10.655 -12.986 -15.724 1.00 62.72 85 PHE A N 1
ATOM 680 C CA . PHE A 1 85 ? -9.585 -12.216 -16.344 1.00 62.72 85 PHE A CA 1
ATOM 681 C C . PHE A 1 85 ? -9.120 -12.819 -17.680 1.00 62.72 85 PHE A C 1
ATOM 683 O O . PHE A 1 85 ? -8.950 -12.100 -18.665 1.00 62.72 85 PHE A O 1
ATOM 690 N N . ALA A 1 86 ? -8.947 -14.143 -17.747 1.00 60.75 86 ALA A N 1
ATOM 691 C CA . ALA A 1 86 ? -8.594 -14.833 -18.985 1.00 60.75 86 ALA A CA 1
ATOM 692 C C . ALA A 1 86 ? -9.671 -14.616 -20.058 1.00 60.75 86 ALA A C 1
ATOM 694 O O . ALA A 1 86 ? -9.338 -14.253 -21.185 1.00 60.75 86 ALA A O 1
ATOM 695 N N . ALA A 1 87 ? -10.955 -14.710 -19.689 1.00 66.81 87 ALA A N 1
ATOM 696 C CA . ALA A 1 87 ? -12.066 -14.376 -20.577 1.00 66.81 87 ALA A CA 1
ATOM 697 C C . ALA A 1 87 ? -12.019 -12.910 -21.041 1.00 66.81 87 ALA A C 1
ATOM 699 O O . ALA A 1 87 ? -12.185 -12.648 -22.232 1.00 66.81 87 ALA A O 1
ATOM 700 N N . PHE A 1 88 ? -11.730 -11.965 -20.139 1.00 66.38 88 PHE A N 1
ATOM 701 C CA . PHE A 1 88 ? -11.587 -10.544 -20.476 1.00 66.38 88 PHE A CA 1
ATOM 702 C C . PHE A 1 88 ? -10.467 -10.283 -21.495 1.00 66.38 88 PHE A C 1
ATOM 704 O O . PHE A 1 88 ? -10.650 -9.501 -22.426 1.00 66.38 88 PHE A O 1
ATOM 711 N N . LEU A 1 89 ? -9.321 -10.957 -21.362 1.00 62.91 89 LEU A N 1
ATOM 712 C CA . LEU A 1 89 ? -8.210 -10.835 -22.312 1.00 62.91 89 LEU A CA 1
ATOM 713 C C . LEU A 1 89 ? -8.341 -11.722 -23.562 1.00 62.91 89 LEU A C 1
ATOM 715 O O . LEU A 1 89 ? -7.474 -11.666 -24.435 1.00 62.91 89 LEU A O 1
ATOM 719 N N . GLY A 1 90 ? -9.375 -12.561 -23.656 1.00 60.19 90 GLY A N 1
ATOM 720 C CA . GLY A 1 90 ? -9.492 -13.563 -24.717 1.00 60.19 90 GLY A CA 1
ATOM 721 C C . GLY A 1 90 ? -8.411 -14.652 -24.658 1.00 60.19 90 GLY A C 1
ATOM 722 O O . GLY A 1 90 ? -8.073 -15.248 -25.680 1.00 60.19 90 GLY A O 1
ATOM 723 N N . LEU A 1 91 ? -7.840 -14.901 -23.478 1.00 55.53 91 LEU A N 1
ATOM 724 C CA . LEU A 1 91 ? -6.897 -15.986 -23.229 1.00 55.53 91 LEU A CA 1
ATOM 725 C C . LEU A 1 91 ? -7.684 -17.267 -22.902 1.00 55.53 91 LEU A C 1
ATOM 727 O O . LEU A 1 91 ? -8.619 -17.246 -22.106 1.00 55.53 91 LEU A O 1
ATOM 731 N N . GLY A 1 92 ? -7.331 -18.388 -23.540 1.00 55.72 92 GLY A N 1
ATOM 732 C CA . GLY A 1 92 ? -7.946 -19.694 -23.258 1.00 55.72 92 GLY A CA 1
ATOM 733 C C . GLY A 1 92 ? -7.621 -20.222 -21.852 1.00 55.72 92 GLY A C 1
ATOM 734 O O . GLY A 1 92 ? -6.798 -19.645 -21.145 1.00 55.72 92 GLY A O 1
ATOM 735 N N . ASN A 1 93 ? -8.250 -21.339 -21.458 1.00 55.12 93 ASN A N 1
ATOM 736 C CA . ASN A 1 93 ? -8.072 -21.963 -20.137 1.00 55.12 93 ASN A CA 1
ATOM 737 C C . ASN A 1 93 ? -6.587 -22.162 -19.775 1.00 55.12 93 ASN A C 1
ATOM 739 O O . ASN A 1 93 ? -5.879 -22.944 -20.409 1.00 55.12 93 ASN A O 1
ATOM 743 N N . LEU A 1 94 ? -6.143 -21.479 -18.718 1.00 55.94 94 LEU A N 1
ATOM 744 C CA . LEU A 1 94 ? -4.801 -21.590 -18.148 1.00 55.94 94 LEU A CA 1
ATOM 745 C C . LEU A 1 94 ? -4.791 -22.712 -17.094 1.00 55.94 94 LEU A C 1
ATOM 747 O O . LEU A 1 94 ? -5.043 -22.466 -15.917 1.00 55.94 94 LEU A O 1
ATOM 751 N N . SER A 1 95 ? -4.534 -23.954 -17.513 1.00 49.75 95 SER A N 1
ATOM 752 C CA . SER A 1 95 ? -4.298 -25.093 -16.610 1.00 49.75 95 SER A CA 1
ATOM 753 C C . SER A 1 95 ? -2.815 -25.481 -16.633 1.00 49.75 95 SER A C 1
ATOM 755 O O . SER A 1 95 ? -2.365 -26.142 -17.571 1.00 49.75 95 SER A O 1
ATOM 757 N N . GLY A 1 96 ? -2.060 -25.052 -15.621 1.00 55.88 96 GLY A N 1
ATOM 758 C CA . GLY A 1 96 ? -0.643 -25.375 -15.415 1.00 55.88 96 GLY A CA 1
ATOM 759 C C . GLY A 1 96 ? -0.390 -25.995 -14.031 1.00 55.88 96 GLY A C 1
ATOM 760 O O . GLY A 1 96 ? -1.270 -25.918 -13.169 1.00 55.88 96 GLY A O 1
ATOM 761 N N . PRO A 1 97 ? 0.766 -26.658 -13.818 1.00 53.00 97 PRO A N 1
ATOM 762 C CA . PRO A 1 97 ? 1.166 -27.190 -12.511 1.00 53.00 97 PRO A CA 1
ATOM 763 C C . PRO A 1 97 ? 1.265 -26.078 -11.455 1.00 53.00 97 PRO A C 1
ATOM 765 O O . PRO A 1 97 ? 1.337 -24.908 -11.796 1.00 53.00 97 PRO A O 1
ATOM 768 N N . ILE A 1 98 ? 1.287 -26.430 -10.165 1.00 55.84 98 ILE A N 1
ATOM 769 C CA . ILE A 1 98 ? 1.445 -25.453 -9.074 1.00 55.84 98 ILE A CA 1
ATOM 770 C C . ILE A 1 98 ? 2.840 -24.816 -9.183 1.00 55.84 98 ILE A C 1
ATOM 772 O O . ILE A 1 98 ? 3.834 -25.406 -8.761 1.00 55.84 98 ILE A O 1
ATOM 776 N N . ILE A 1 99 ? 2.914 -23.633 -9.792 1.00 70.44 99 ILE A N 1
ATOM 777 C CA . ILE A 1 99 ? 4.135 -22.835 -9.895 1.00 70.44 99 ILE A CA 1
ATOM 778 C C . ILE A 1 99 ? 4.338 -22.057 -8.592 1.00 70.44 99 ILE A C 1
ATOM 780 O O . ILE A 1 99 ? 3.408 -21.444 -8.064 1.00 70.44 99 ILE A O 1
ATOM 784 N N . GLU A 1 100 ? 5.57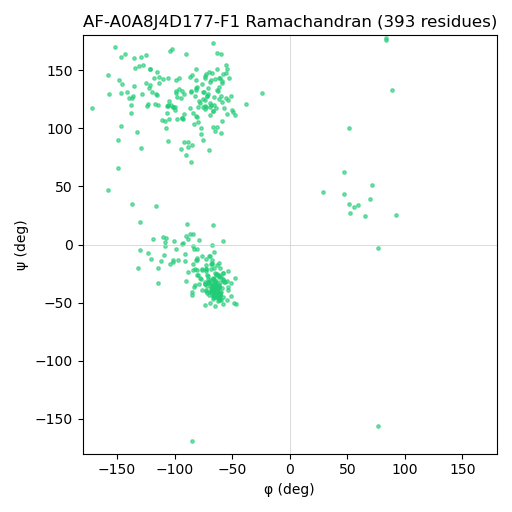2 -22.072 -8.083 1.00 79.31 100 GLU A N 1
ATOM 785 C CA . GLU A 1 100 ? 6.006 -21.204 -6.988 1.00 79.31 100 GLU A CA 1
ATOM 786 C C . GLU A 1 100 ? 5.711 -19.733 -7.334 1.00 79.31 100 GLU A C 1
ATOM 788 O O . GLU A 1 100 ? 6.121 -19.215 -8.381 1.00 79.31 100 GLU A O 1
ATOM 793 N N . LEU A 1 101 ? 4.961 -19.063 -6.457 1.00 85.88 101 LEU A N 1
ATOM 794 C CA . LEU A 1 101 ? 4.594 -17.662 -6.635 1.00 85.88 101 LEU A CA 1
ATOM 795 C C . LEU A 1 101 ? 5.857 -16.794 -6.632 1.00 85.88 101 LEU A C 1
ATOM 797 O O . LEU A 1 101 ? 6.709 -16.920 -5.757 1.00 85.88 101 LEU A O 1
ATOM 801 N N . GLU A 1 102 ? 5.975 -15.883 -7.595 1.00 87.94 102 GLU A N 1
ATOM 802 C CA . GLU A 1 102 ? 7.124 -14.980 -7.667 1.00 87.94 102 GLU A CA 1
ATOM 803 C C . GLU A 1 102 ? 7.163 -14.037 -6.462 1.00 87.94 102 GLU A C 1
ATOM 805 O O . GLU A 1 102 ? 8.242 -13.695 -5.981 1.00 87.94 102 GLU A O 1
ATOM 810 N N . SER A 1 103 ? 5.994 -13.658 -5.939 1.00 91.94 103 SER A N 1
ATOM 811 C CA . SER A 1 103 ? 5.888 -12.834 -4.737 1.00 91.94 103 SER A CA 1
ATOM 812 C C . SER A 1 103 ? 6.504 -13.494 -3.502 1.00 91.94 103 SER A C 1
ATOM 814 O O . SER A 1 103 ? 7.007 -12.771 -2.646 1.00 91.94 103 SER A O 1
ATOM 816 N N . GLU A 1 104 ? 6.557 -14.828 -3.405 1.00 92.44 104 GLU A N 1
ATOM 817 C CA . GLU A 1 104 ? 7.089 -15.504 -2.211 1.00 92.44 104 GLU A CA 1
ATOM 818 C C . GLU A 1 104 ? 8.585 -15.218 -1.998 1.00 92.44 104 GLU A C 1
ATOM 820 O O . GLU A 1 104 ? 9.012 -15.049 -0.858 1.00 92.44 104 GLU A O 1
ATOM 825 N N . LYS A 1 105 ? 9.363 -15.010 -3.071 1.00 93.00 105 LYS A N 1
ATOM 826 C CA . LYS A 1 105 ? 10.778 -14.586 -2.984 1.00 93.00 105 LYS A CA 1
ATOM 827 C C . LYS A 1 105 ? 10.959 -13.208 -2.347 1.00 93.00 105 LYS A C 1
ATOM 829 O O . LYS A 1 105 ? 12.017 -12.897 -1.813 1.00 93.00 105 LYS A O 1
ATOM 834 N N . TRP A 1 106 ? 9.926 -12.378 -2.439 1.00 95.50 106 TRP A N 1
ATOM 835 C CA . TRP A 1 106 ? 9.915 -10.988 -1.993 1.00 95.50 106 TRP A CA 1
ATOM 836 C C . TRP A 1 106 ? 9.083 -10.796 -0.723 1.00 95.50 106 TRP A C 1
ATOM 838 O O . TRP A 1 106 ? 8.849 -9.665 -0.298 1.00 95.50 106 TRP A O 1
ATOM 848 N N . LYS A 1 107 ? 8.590 -11.885 -0.133 1.00 95.25 107 LYS A N 1
ATOM 849 C CA . LYS A 1 107 ? 7.673 -11.839 0.997 1.00 95.25 107 LYS A CA 1
ATOM 850 C C . LYS A 1 107 ? 8.317 -11.164 2.206 1.00 95.25 107 LYS A C 1
ATOM 852 O O . LYS A 1 107 ? 9.439 -11.520 2.570 1.00 95.25 107 LYS A O 1
ATOM 857 N N . PRO A 1 108 ? 7.627 -10.208 2.849 1.00 96.88 108 PRO A N 1
ATOM 858 C CA . PRO A 1 108 ? 8.170 -9.560 4.026 1.00 96.88 108 PRO A CA 1
ATOM 859 C C . PRO A 1 108 ? 8.201 -10.510 5.224 1.00 96.88 108 PRO A C 1
ATOM 861 O O . PRO A 1 108 ? 7.308 -11.341 5.415 1.00 96.88 108 PRO A O 1
ATOM 864 N N . LEU A 1 109 ? 9.192 -10.314 6.090 1.00 96.94 109 LEU A N 1
ATOM 865 C CA . LEU A 1 109 ? 9.147 -10.817 7.457 1.00 96.94 109 LEU A CA 1
ATOM 866 C C . LEU A 1 109 ? 8.122 -9.993 8.247 1.00 96.94 109 LEU A C 1
ATOM 868 O O . LEU A 1 109 ? 8.204 -8.766 8.276 1.00 96.94 109 LEU A O 1
ATOM 872 N N . ILE A 1 110 ? 7.176 -10.665 8.903 1.00 97.38 110 ILE A N 1
ATOM 873 C CA . ILE A 1 110 ? 6.123 -10.013 9.690 1.00 97.38 110 ILE A CA 1
ATOM 874 C C . ILE A 1 110 ? 6.471 -10.097 11.177 1.00 97.38 110 ILE A C 1
ATOM 876 O O . ILE A 1 110 ? 6.544 -11.185 11.750 1.00 97.38 110 ILE A O 1
ATOM 880 N N . LEU A 1 111 ? 6.637 -8.942 11.817 1.00 97.31 111 LEU A N 1
ATOM 881 C CA . LEU A 1 111 ? 6.866 -8.816 13.253 1.00 97.31 111 LEU A CA 1
ATOM 882 C C . LEU A 1 111 ? 5.557 -8.399 13.925 1.00 97.31 111 LEU A C 1
ATOM 884 O O . LEU A 1 111 ? 5.023 -7.333 13.633 1.00 97.31 111 LEU A O 1
ATOM 888 N N . ARG A 1 112 ? 5.040 -9.235 14.830 1.00 97.00 112 ARG A N 1
ATOM 889 C CA . ARG A 1 112 ? 3.732 -9.029 15.489 1.00 97.00 112 ARG A CA 1
ATOM 890 C C . ARG A 1 112 ? 3.816 -8.717 16.978 1.00 97.00 112 ARG A C 1
ATOM 892 O O . ARG A 1 112 ? 2.829 -8.304 17.571 1.00 97.00 112 ARG A O 1
ATOM 899 N N . HIS A 1 113 ? 4.975 -8.941 17.587 1.00 96.88 113 HIS A N 1
ATOM 900 C CA . HIS A 1 113 ? 5.166 -8.803 19.026 1.00 96.88 113 HIS A CA 1
ATOM 901 C C . HIS A 1 113 ? 6.272 -7.788 19.299 1.00 96.88 113 HIS A C 1
ATOM 903 O O . HIS A 1 113 ? 7.318 -7.828 18.653 1.00 96.88 113 HIS A O 1
ATOM 909 N N . CYS A 1 114 ? 6.033 -6.888 20.253 1.00 96.44 114 CYS A N 1
ATOM 910 C CA . CYS A 1 114 ? 7.039 -5.936 20.711 1.00 96.44 114 CYS A CA 1
ATOM 911 C C . CYS A 1 114 ? 8.019 -6.633 21.663 1.00 96.44 114 CYS A C 1
ATOM 913 O O . CYS A 1 114 ? 7.599 -7.156 22.696 1.00 96.44 114 CYS A O 1
ATOM 915 N N . THR A 1 115 ? 9.307 -6.615 21.332 1.00 95.75 115 THR A N 1
ATOM 916 C CA . THR A 1 115 ? 10.401 -7.105 22.187 1.00 95.75 115 THR A CA 1
ATOM 917 C C . THR A 1 115 ? 11.161 -5.930 22.807 1.00 95.75 115 THR A C 1
ATOM 919 O O . THR A 1 115 ? 10.989 -4.792 22.376 1.00 95.75 115 THR A O 1
ATOM 922 N N . GLU A 1 116 ? 11.995 -6.183 23.818 1.00 94.81 116 GLU A N 1
ATOM 923 C CA . GLU A 1 116 ? 12.776 -5.129 24.494 1.00 94.81 116 GLU A CA 1
ATOM 924 C C . GLU A 1 116 ? 13.754 -4.415 23.546 1.00 94.81 116 GLU A C 1
ATOM 926 O O . GLU A 1 116 ? 13.879 -3.196 23.604 1.00 94.81 116 GLU A O 1
ATOM 931 N N . ASP A 1 117 ? 14.359 -5.149 22.606 1.00 94.88 117 ASP A N 1
ATOM 932 C CA . ASP A 1 117 ? 15.293 -4.597 21.610 1.00 94.88 117 ASP A CA 1
ATOM 933 C C . ASP A 1 117 ? 14.604 -3.922 20.410 1.00 94.88 117 ASP A C 1
ATOM 935 O O . ASP A 1 117 ? 15.265 -3.401 19.506 1.00 94.88 117 ASP A O 1
ATOM 939 N N . MET A 1 118 ? 13.269 -3.961 20.342 1.00 92.62 118 MET A N 1
ATOM 940 C CA . MET A 1 118 ? 12.532 -3.392 19.219 1.00 92.62 118 MET A CA 1
ATOM 941 C C . MET A 1 118 ? 12.386 -1.873 19.393 1.00 92.62 118 MET A C 1
ATOM 943 O O . MET A 1 118 ? 11.972 -1.415 20.460 1.00 92.62 118 MET A O 1
ATOM 947 N N . PRO A 1 119 ? 12.655 -1.060 18.353 1.00 90.44 119 PRO A N 1
ATOM 948 C CA . PRO A 1 119 ? 12.470 0.379 18.457 1.00 90.44 119 PRO A CA 1
ATOM 949 C C . PRO A 1 119 ? 11.014 0.749 18.800 1.00 90.44 119 PRO A C 1
ATOM 951 O O . PRO A 1 119 ? 10.094 0.198 18.189 1.00 90.44 119 PRO A O 1
ATOM 954 N N . PRO A 1 120 ? 10.775 1.731 19.695 1.00 89.06 120 PRO A N 1
ATOM 955 C CA . PRO A 1 120 ? 9.425 2.073 20.163 1.00 89.06 120 PRO A CA 1
ATOM 956 C C . PRO A 1 120 ? 8.433 2.465 19.059 1.00 89.06 120 PRO A C 1
ATOM 958 O O . PRO A 1 120 ? 7.228 2.328 19.236 1.00 89.06 120 PRO A O 1
ATOM 961 N N . TYR A 1 121 ? 8.937 2.940 17.917 1.00 87.12 121 TYR A N 1
ATOM 962 C CA . TYR A 1 121 ? 8.132 3.369 16.771 1.00 87.12 121 TYR A CA 1
ATOM 963 C C . TYR A 1 121 ? 7.699 2.226 15.832 1.00 87.12 121 TYR A C 1
ATOM 965 O O . TYR A 1 121 ? 7.048 2.489 14.818 1.00 87.12 121 TYR A O 1
ATOM 973 N N . TYR A 1 122 ? 8.094 0.976 16.099 1.00 91.44 122 TYR A N 1
ATOM 974 C CA . TYR A 1 122 ? 7.635 -0.176 15.316 1.00 91.44 122 TYR A CA 1
ATOM 975 C C . TYR A 1 122 ? 6.186 -0.494 15.663 1.00 91.44 122 TYR A C 1
ATOM 977 O O . TYR A 1 122 ? 5.795 -0.423 16.830 1.00 91.44 122 TYR A O 1
ATOM 985 N N . ALA A 1 123 ? 5.408 -0.909 14.663 1.00 93.56 123 ALA A N 1
ATOM 986 C CA . ALA A 1 123 ? 3.965 -1.094 14.809 1.00 93.56 123 ALA A CA 1
ATOM 987 C C . ALA A 1 123 ? 3.538 -1.958 16.021 1.00 93.56 123 ALA A C 1
ATOM 989 O O . ALA A 1 123 ? 2.658 -1.513 16.759 1.00 93.56 123 ALA A O 1
ATOM 990 N N . PRO A 1 124 ? 4.174 -3.109 16.331 1.00 95.94 124 PRO A N 1
ATOM 991 C CA . PRO A 1 124 ? 3.829 -3.888 17.524 1.00 95.94 124 PRO A CA 1
ATOM 992 C C . PRO A 1 124 ? 4.019 -3.132 18.846 1.00 95.94 124 PRO A C 1
ATOM 994 O O . PRO A 1 124 ? 3.294 -3.372 19.811 1.00 95.94 124 PRO A O 1
ATOM 997 N N . CYS A 1 125 ? 5.000 -2.227 18.909 1.00 94.94 125 CYS A N 1
ATOM 998 C CA . CYS A 1 125 ? 5.328 -1.456 20.107 1.00 94.94 125 CYS A CA 1
ATOM 999 C C . CYS A 1 125 ? 4.456 -0.211 20.280 1.00 94.94 125 CYS A C 1
ATOM 1001 O O . CYS A 1 125 ? 4.279 0.245 21.410 1.00 94.94 125 CYS A O 1
ATOM 1003 N N . LEU A 1 126 ? 3.858 0.297 19.197 1.00 91.75 126 LEU A N 1
ATOM 1004 C CA . LEU A 1 126 ? 2.976 1.466 19.235 1.00 91.75 126 LEU A CA 1
ATOM 1005 C C . LEU A 1 126 ? 1.735 1.250 20.113 1.00 91.75 126 LEU A C 1
ATOM 1007 O O . LEU A 1 126 ? 1.228 2.211 20.684 1.00 91.75 126 LEU A O 1
ATOM 1011 N N . THR A 1 127 ? 1.284 0.004 20.285 1.00 90.12 127 THR A N 1
ATOM 1012 C CA . THR A 1 127 ? 0.140 -0.355 21.150 1.00 90.12 127 THR A CA 1
ATOM 1013 C C . THR A 1 127 ? 0.322 0.085 22.610 1.00 90.12 127 THR A C 1
ATOM 1015 O O . THR A 1 127 ? -0.655 0.314 23.315 1.00 90.12 127 THR A O 1
ATOM 1018 N N . LYS A 1 128 ? 1.572 0.259 23.070 1.00 90.94 128 LYS A N 1
ATOM 1019 C CA . LYS A 1 128 ? 1.898 0.761 24.418 1.00 90.94 128 LYS A CA 1
ATOM 1020 C C . LYS A 1 128 ? 1.701 2.273 24.563 1.00 90.94 128 LYS A C 1
ATOM 1022 O O . LYS A 1 128 ? 1.576 2.760 25.682 1.00 90.94 128 LYS A O 1
ATOM 1027 N N . PHE A 1 129 ? 1.723 3.008 23.453 1.00 88.38 129 PHE A N 1
ATOM 1028 C CA . PHE A 1 129 ? 1.753 4.474 23.431 1.00 88.38 129 PHE A CA 1
ATOM 1029 C C . PHE A 1 129 ? 0.488 5.088 22.826 1.00 88.38 129 PHE A C 1
ATOM 1031 O O . PHE A 1 129 ? 0.199 6.254 23.078 1.00 88.38 129 PHE A O 1
ATOM 1038 N N . ILE A 1 130 ? -0.265 4.316 22.040 1.00 87.56 130 ILE A N 1
ATOM 1039 C CA . ILE A 1 130 ? -1.484 4.760 21.368 1.00 87.56 130 ILE A CA 1
ATOM 1040 C C . ILE A 1 130 ? -2.691 4.050 22.012 1.00 87.56 130 ILE A C 1
ATOM 1042 O O . ILE A 1 130 ? -2.875 2.854 21.783 1.00 87.56 130 ILE A O 1
ATOM 1046 N N . PRO A 1 131 ? -3.530 4.747 22.807 1.00 85.44 131 PRO A N 1
ATOM 1047 C CA . PRO A 1 131 ? -4.532 4.120 23.687 1.00 85.44 131 PRO A CA 1
ATOM 1048 C C . PRO A 1 131 ? -5.568 3.213 23.004 1.00 85.44 131 PRO A C 1
ATOM 1050 O O . PRO A 1 131 ? -6.094 2.266 23.606 1.00 85.44 131 PRO A O 1
ATOM 1053 N N . ASN A 1 132 ? -5.904 3.525 21.757 1.00 88.88 132 ASN A N 1
ATOM 1054 C CA . ASN A 1 132 ? -6.908 2.823 20.970 1.00 88.88 132 ASN A CA 1
ATOM 1055 C C . ASN A 1 132 ? -6.300 1.973 19.846 1.00 88.88 132 ASN A C 1
ATOM 1057 O O . ASN A 1 132 ? -7.046 1.339 19.108 1.00 88.88 132 ASN A O 1
ATOM 1061 N N . LEU A 1 133 ? -4.973 1.914 19.719 1.00 92.38 133 LEU A N 1
ATOM 1062 C CA . LEU A 1 133 ? -4.320 0.969 18.823 1.00 92.38 133 LEU A CA 1
ATOM 1063 C C . LEU A 1 133 ? -4.275 -0.397 19.510 1.00 92.38 133 LEU A C 1
ATOM 1065 O O . LEU A 1 133 ? -3.487 -0.617 20.428 1.00 92.38 133 LEU A O 1
ATOM 1069 N N . GLU A 1 134 ? -5.125 -1.322 19.075 1.00 95.00 134 GLU A N 1
ATOM 1070 C CA . GLU A 1 134 ? -5.200 -2.656 19.680 1.00 95.00 134 GLU A CA 1
ATOM 1071 C C . GLU A 1 134 ? -4.228 -3.660 19.055 1.00 95.00 134 GLU A C 1
ATOM 1073 O O . GLU A 1 134 ? -3.855 -4.643 19.692 1.00 95.00 134 GLU A O 1
ATOM 1078 N N . TYR A 1 135 ? -3.808 -3.431 17.810 1.00 97.06 135 TYR A N 1
ATOM 1079 C CA . TYR A 1 135 ? -2.910 -4.328 17.094 1.00 97.06 135 TYR A CA 1
ATOM 1080 C C . TYR A 1 135 ? -2.018 -3.558 16.126 1.00 97.06 135 TYR A C 1
ATOM 1082 O O . TYR A 1 135 ? -2.472 -2.644 15.443 1.00 97.06 135 TYR A O 1
ATOM 1090 N N . GLY A 1 136 ? -0.762 -3.980 16.020 1.00 96.25 136 GLY A N 1
ATOM 1091 C CA . GLY A 1 136 ? 0.158 -3.499 15.002 1.00 96.25 136 GLY A CA 1
ATOM 1092 C C . GLY A 1 136 ? 1.105 -4.606 14.562 1.00 96.25 136 GLY A C 1
ATOM 1093 O O . GLY A 1 136 ? 1.620 -5.350 15.395 1.00 96.25 136 GLY A O 1
ATOM 1094 N N . GLU A 1 137 ? 1.357 -4.703 13.260 1.00 97.38 137 GLU A N 1
ATOM 1095 C CA . GLU A 1 137 ? 2.428 -5.533 12.708 1.00 97.38 137 GLU A CA 1
ATOM 1096 C C . GLU A 1 137 ? 3.362 -4.705 11.822 1.00 97.38 137 GLU A C 1
ATOM 1098 O O . GLU A 1 137 ? 2.935 -3.836 11.058 1.00 97.38 137 GLU A O 1
ATOM 1103 N N . GLU A 1 138 ? 4.658 -4.971 11.958 1.00 95.50 138 GLU A N 1
ATOM 1104 C CA . GLU A 1 138 ? 5.710 -4.385 11.132 1.00 95.50 138 GLU A CA 1
ATOM 1105 C C . GLU A 1 138 ? 6.080 -5.392 10.040 1.00 95.50 138 GLU A C 1
ATOM 1107 O O . GLU A 1 138 ? 6.314 -6.569 10.321 1.00 95.50 138 GLU A O 1
ATOM 1112 N N . LEU A 1 139 ? 6.157 -4.928 8.799 1.00 95.94 139 LEU A N 1
ATOM 1113 C CA . LEU A 1 139 ? 6.572 -5.710 7.644 1.00 95.94 139 LEU A CA 1
ATOM 1114 C C . LEU A 1 139 ? 7.979 -5.273 7.250 1.00 95.94 139 LEU A C 1
ATOM 1116 O O . LEU A 1 139 ? 8.193 -4.110 6.916 1.00 95.94 139 LEU A O 1
ATOM 1120 N N . VAL A 1 140 ? 8.934 -6.197 7.280 1.00 94.56 140 VAL A N 1
ATOM 1121 C CA . VAL A 1 140 ? 10.315 -5.962 6.847 1.00 94.56 140 VAL A CA 1
ATOM 1122 C C . VAL A 1 140 ? 10.504 -6.636 5.501 1.00 94.56 140 VAL A C 1
ATOM 1124 O O . VAL A 1 140 ? 10.522 -7.864 5.409 1.00 94.56 140 VAL A O 1
ATOM 1127 N N . TYR A 1 141 ? 10.600 -5.830 4.453 1.00 94.56 141 TYR A N 1
ATOM 1128 C CA . TYR A 1 141 ? 10.713 -6.320 3.090 1.00 94.56 141 TYR A CA 1
ATOM 1129 C C . TYR A 1 141 ? 12.172 -6.645 2.742 1.00 94.56 141 TYR A C 1
ATOM 1131 O O . TYR A 1 141 ? 13.067 -5.946 3.226 1.00 94.56 141 TYR A O 1
ATOM 1139 N N . PRO A 1 142 ? 12.429 -7.676 1.915 1.00 96.19 142 PRO A N 1
ATOM 1140 C CA . PRO A 1 142 ? 13.760 -7.925 1.378 1.00 96.19 142 PRO A CA 1
ATOM 1141 C C . PRO A 1 142 ? 14.295 -6.725 0.590 1.00 96.19 142 PRO A C 1
ATOM 1143 O O . PRO A 1 142 ? 13.552 -6.017 -0.087 1.00 96.19 142 PRO A O 1
ATOM 1146 N N . ASP A 1 143 ? 15.604 -6.520 0.650 1.00 94.38 143 ASP A N 1
ATOM 1147 C CA . ASP A 1 143 ? 16.265 -5.511 -0.170 1.00 94.38 143 ASP A CA 1
ATOM 1148 C C . ASP A 1 143 ? 16.201 -5.910 -1.653 1.00 94.38 143 ASP A C 1
ATOM 1150 O O . ASP A 1 143 ? 16.216 -7.096 -1.997 1.00 94.38 143 ASP A O 1
ATOM 1154 N N . PHE A 1 144 ? 16.127 -4.925 -2.548 1.00 93.44 144 PHE A N 1
ATOM 1155 C CA . PHE A 1 144 ? 16.047 -5.184 -3.985 1.00 93.44 144 PHE A CA 1
ATOM 1156 C C . PHE A 1 144 ? 16.753 -4.112 -4.807 1.00 93.44 144 PHE A C 1
ATOM 1158 O O . PHE A 1 144 ? 16.969 -2.989 -4.358 1.00 93.44 144 PHE A O 1
ATOM 1165 N N . GLU A 1 145 ? 17.071 -4.454 -6.052 1.00 92.31 145 GLU A N 1
ATOM 1166 C CA . GLU A 1 145 ? 17.701 -3.540 -6.997 1.00 92.31 145 GLU A CA 1
ATOM 1167 C C . GLU A 1 145 ? 16.811 -3.300 -8.213 1.00 92.31 145 GLU A C 1
ATOM 1169 O O . GLU A 1 145 ? 16.167 -4.214 -8.734 1.00 92.31 145 GLU A O 1
ATOM 1174 N N . ALA A 1 146 ? 16.824 -2.069 -8.710 1.00 89.25 146 ALA A N 1
ATOM 1175 C CA . ALA A 1 146 ? 16.225 -1.694 -9.980 1.00 89.25 146 ALA A CA 1
ATOM 1176 C C . ALA A 1 146 ? 17.285 -1.095 -10.908 1.00 89.25 146 ALA A C 1
ATOM 1178 O O . ALA A 1 146 ? 18.271 -0.506 -10.465 1.00 89.25 146 ALA A O 1
ATOM 1179 N N . ALA A 1 147 ? 17.092 -1.244 -12.217 1.00 89.31 147 ALA A N 1
ATOM 1180 C CA . ALA A 1 147 ? 17.871 -0.473 -13.178 1.00 89.31 147 ALA A CA 1
ATOM 1181 C C . ALA A 1 147 ? 17.483 1.007 -13.084 1.00 89.31 147 ALA A C 1
ATOM 1183 O O . ALA A 1 147 ? 16.304 1.331 -12.920 1.00 89.31 147 ALA A O 1
ATOM 1184 N N . LEU A 1 148 ? 18.469 1.893 -13.216 1.00 85.88 148 LEU A N 1
ATOM 1185 C CA . LEU A 1 148 ? 18.204 3.304 -13.447 1.00 85.88 148 LEU A CA 1
ATOM 1186 C C . LEU A 1 148 ? 17.387 3.455 -14.739 1.00 85.88 148 LEU A C 1
ATOM 1188 O O . LEU A 1 148 ? 17.652 2.734 -15.710 1.00 85.88 148 LEU A O 1
ATOM 1192 N N . PRO A 1 149 ? 16.400 4.368 -14.772 1.00 86.19 149 PRO A N 1
ATOM 1193 C CA . PRO A 1 149 ? 15.700 4.674 -16.009 1.00 86.19 149 PRO A CA 1
ATOM 1194 C C . PRO A 1 149 ? 16.684 5.075 -17.114 1.00 86.19 149 PRO A C 1
ATOM 1196 O O . PRO A 1 149 ? 17.759 5.616 -16.854 1.00 86.19 149 PRO A O 1
ATOM 1199 N N . GLY A 1 150 ? 16.312 4.811 -18.365 1.00 84.56 150 GLY A N 1
ATOM 1200 C CA . GLY A 1 150 ? 17.033 5.373 -19.501 1.00 84.56 150 GLY A CA 1
ATOM 1201 C C . GLY A 1 150 ? 16.733 6.865 -19.605 1.00 84.56 150 GLY A C 1
ATOM 1202 O O . GLY A 1 150 ? 15.566 7.249 -19.638 1.00 84.56 150 GLY A O 1
ATOM 1203 N N . PHE A 1 151 ? 17.772 7.693 -19.680 1.00 85.25 151 PHE A N 1
ATOM 1204 C CA . PHE A 1 151 ? 17.647 9.140 -19.859 1.00 85.25 151 PHE A CA 1
ATOM 1205 C C . PHE A 1 151 ? 18.237 9.556 -21.203 1.00 85.25 151 PHE A C 1
ATOM 1207 O O . PHE A 1 151 ? 19.199 8.949 -21.677 1.00 85.25 151 PHE A O 1
ATOM 1214 N N . PHE A 1 152 ? 17.678 10.604 -21.813 1.00 85.69 152 PHE A N 1
ATOM 1215 C CA . PHE A 1 152 ? 18.187 11.139 -23.080 1.00 85.69 152 PHE A CA 1
ATOM 1216 C C . PHE A 1 152 ? 19.601 11.709 -22.938 1.00 85.69 152 PHE A C 1
ATOM 1218 O O . PHE A 1 152 ? 20.396 11.635 -23.873 1.00 85.69 152 PHE A O 1
ATOM 1225 N N . ASN A 1 153 ? 19.922 12.272 -21.773 1.00 87.44 153 ASN A N 1
ATOM 1226 C CA . ASN A 1 153 ? 21.241 12.796 -21.453 1.00 87.44 153 ASN A CA 1
ATOM 1227 C C . ASN A 1 153 ? 21.514 12.722 -19.937 1.00 87.44 153 ASN A C 1
ATOM 1229 O O . ASN A 1 153 ? 20.630 12.429 -19.129 1.00 87.44 153 ASN A O 1
ATOM 1233 N N . LEU A 1 154 ? 22.768 12.983 -19.556 1.00 87.56 154 LEU A N 1
ATOM 1234 C CA . LEU A 1 154 ? 23.212 12.944 -18.162 1.00 87.56 154 LEU A CA 1
ATOM 1235 C C . LEU A 1 154 ? 22.547 14.025 -17.295 1.00 87.56 154 LEU A C 1
ATOM 1237 O O . LEU A 1 154 ? 22.324 13.785 -16.112 1.00 87.56 154 LEU A O 1
ATOM 1241 N N . GLN A 1 155 ? 22.222 15.188 -17.867 1.00 90.38 155 GLN A N 1
ATOM 1242 C CA . GLN A 1 155 ? 21.591 16.284 -17.133 1.00 90.38 155 GLN A CA 1
ATOM 1243 C C . GLN A 1 155 ? 20.182 15.890 -16.681 1.00 90.38 155 GLN A C 1
ATOM 1245 O O . GLN A 1 155 ? 19.859 16.064 -15.511 1.00 90.38 155 GLN A O 1
ATOM 1250 N N . ASP A 1 156 ? 19.388 15.275 -17.559 1.00 88.62 156 ASP A N 1
ATOM 1251 C CA . ASP A 1 156 ? 18.053 14.768 -17.225 1.00 88.62 156 ASP A CA 1
ATOM 1252 C C . ASP A 1 156 ? 18.129 13.685 -16.143 1.00 88.62 156 ASP A C 1
ATOM 1254 O O . ASP A 1 156 ? 17.339 13.693 -15.199 1.00 88.62 156 ASP A O 1
ATOM 1258 N N . ALA A 1 157 ? 19.118 12.786 -16.237 1.00 87.25 157 ALA A N 1
ATOM 1259 C CA . ALA A 1 157 ? 19.361 11.764 -15.221 1.00 87.25 157 ALA A CA 1
ATOM 1260 C C . ALA A 1 157 ? 19.681 12.389 -13.857 1.00 87.25 157 ALA A C 1
ATOM 1262 O O . ALA A 1 157 ? 19.119 11.990 -12.839 1.00 87.25 157 ALA A O 1
ATOM 1263 N N . GLN A 1 158 ? 20.570 13.384 -13.828 1.00 86.62 158 GLN A N 1
ATOM 1264 C CA . GLN A 1 158 ? 20.957 14.081 -12.604 1.00 86.62 158 GLN A CA 1
ATOM 1265 C C . GLN A 1 158 ? 19.801 14.884 -12.015 1.00 86.62 158 GLN A C 1
ATOM 1267 O O . GLN A 1 158 ? 19.568 14.793 -10.814 1.00 86.62 158 GLN A O 1
ATOM 1272 N N . THR A 1 159 ? 19.054 15.618 -12.840 1.00 87.56 159 THR A N 1
ATOM 1273 C CA . THR A 1 159 ? 17.862 16.351 -12.407 1.00 87.56 159 THR A CA 1
ATOM 1274 C C . THR A 1 159 ? 16.833 15.388 -11.828 1.00 87.56 159 THR A C 1
ATOM 1276 O O . THR A 1 159 ? 16.367 15.606 -10.716 1.00 87.56 159 THR A O 1
ATOM 1279 N N . TRP A 1 160 ? 16.544 14.274 -12.505 1.00 86.50 160 TRP A N 1
ATOM 1280 C CA . TRP A 1 160 ? 15.616 13.270 -11.989 1.00 86.50 160 TRP A CA 1
ATOM 1281 C C . TRP A 1 160 ? 16.091 12.667 -10.662 1.00 86.50 160 TRP A C 1
ATOM 1283 O O . TRP A 1 160 ? 15.299 12.564 -9.724 1.00 86.50 160 TRP A O 1
ATOM 1293 N N . LEU A 1 161 ? 17.375 12.310 -10.550 1.00 84.62 161 LEU A N 1
ATOM 1294 C CA . LEU A 1 161 ? 17.957 11.789 -9.312 1.00 84.62 161 LEU A CA 1
ATOM 1295 C C . LEU A 1 161 ? 17.875 12.807 -8.172 1.00 84.62 161 LEU A C 1
ATOM 1297 O O . LEU A 1 161 ? 17.480 12.441 -7.072 1.00 84.62 161 LEU A O 1
ATOM 1301 N N . GLN A 1 162 ? 18.195 14.073 -8.431 1.00 82.00 162 GLN A N 1
ATOM 1302 C CA . GLN A 1 162 ? 18.117 15.136 -7.430 1.00 82.00 162 GLN A CA 1
ATOM 1303 C C . GLN A 1 162 ? 16.675 15.401 -6.997 1.00 82.00 162 GLN A C 1
ATOM 1305 O O . GLN A 1 162 ? 16.412 15.532 -5.805 1.00 82.00 162 GLN A O 1
ATOM 1310 N N . THR A 1 163 ? 15.729 15.433 -7.938 1.00 81.25 163 THR A N 1
ATOM 1311 C CA . THR A 1 163 ? 14.305 15.630 -7.640 1.00 81.25 163 THR A CA 1
ATOM 1312 C C . THR A 1 163 ? 13.726 14.474 -6.828 1.00 81.25 163 THR A C 1
ATOM 1314 O O . THR A 1 163 ? 12.944 14.710 -5.913 1.00 81.25 163 THR A O 1
ATOM 1317 N N . ASN A 1 164 ? 14.096 13.229 -7.146 1.00 77.88 164 ASN A N 1
ATOM 1318 C CA . ASN A 1 164 ? 13.498 12.054 -6.511 1.00 77.88 164 ASN A CA 1
ATOM 1319 C C . ASN A 1 164 ? 14.236 11.596 -5.256 1.00 77.88 164 ASN A C 1
ATOM 1321 O O . ASN A 1 164 ? 13.582 11.049 -4.376 1.00 77.88 164 ASN A O 1
ATOM 1325 N N . TYR A 1 165 ? 15.558 11.783 -5.180 1.00 77.50 165 TYR A N 1
ATOM 1326 C CA . TYR A 1 165 ? 16.418 11.241 -4.120 1.00 77.50 165 TYR A CA 1
ATOM 1327 C C . TYR A 1 165 ? 17.228 12.290 -3.352 1.00 77.50 165 TYR A C 1
ATOM 1329 O O . TYR A 1 165 ? 17.818 11.960 -2.328 1.00 77.50 165 TYR A O 1
ATOM 1337 N N . GLY A 1 166 ? 17.210 13.553 -3.783 1.00 73.75 166 GLY A N 1
ATOM 1338 C CA . GLY A 1 166 ? 17.960 14.633 -3.148 1.00 73.75 166 GLY A CA 1
ATOM 1339 C C . GLY A 1 166 ? 19.430 14.727 -3.594 1.00 73.75 166 GLY A C 1
ATOM 1340 O O . GLY A 1 166 ? 19.896 13.940 -4.422 1.00 73.75 166 GLY A O 1
ATOM 1341 N N . PRO A 1 167 ? 20.163 15.736 -3.083 1.00 63.38 167 PRO A N 1
ATOM 1342 C CA . PRO A 1 167 ? 21.552 16.013 -3.467 1.00 63.38 167 PRO A CA 1
ATOM 1343 C C . PRO A 1 167 ? 22.539 14.968 -2.932 1.00 63.38 167 PRO A C 1
ATOM 1345 O O . PRO A 1 167 ? 23.522 14.643 -3.601 1.00 63.38 167 PRO A O 1
ATOM 1348 N N . ASP A 1 168 ? 22.250 14.396 -1.766 1.00 58.75 168 ASP A N 1
ATOM 1349 C CA . ASP A 1 168 ? 22.990 13.268 -1.227 1.00 58.75 168 ASP A CA 1
ATOM 1350 C C . ASP A 1 168 ? 22.410 12.014 -1.874 1.00 58.75 168 ASP A C 1
ATOM 1352 O O . ASP A 1 168 ? 21.337 11.563 -1.506 1.00 58.75 168 ASP A O 1
ATOM 1356 N N . THR A 1 169 ? 23.089 11.413 -2.848 1.00 52.53 169 THR A N 1
ATOM 1357 C CA . THR A 1 169 ? 22.660 10.171 -3.539 1.00 52.53 169 THR A CA 1
ATOM 1358 C C . THR A 1 169 ? 22.645 8.911 -2.637 1.00 52.53 169 THR A C 1
ATOM 1360 O O . THR A 1 169 ? 22.570 7.777 -3.117 1.00 52.53 169 THR A O 1
ATOM 1363 N N . GLN A 1 170 ? 22.665 9.131 -1.317 1.00 45.41 170 GLN A N 1
ATOM 1364 C CA . GLN A 1 170 ? 22.268 8.243 -0.217 1.00 45.41 170 GLN A CA 1
ATOM 1365 C C . GLN A 1 170 ? 21.065 8.828 0.558 1.00 45.41 170 GLN A C 1
ATOM 1367 O O . GLN A 1 170 ? 20.962 8.712 1.781 1.00 45.41 170 GLN A O 1
ATOM 1372 N N . GLY A 1 171 ? 20.181 9.533 -0.140 1.00 36.75 171 GLY A N 1
ATOM 1373 C CA . GLY A 1 171 ? 19.149 10.352 0.466 1.00 36.75 171 GLY A CA 1
ATOM 1374 C C . GLY A 1 171 ? 18.027 9.497 1.026 1.00 36.75 171 GLY A C 1
ATOM 1375 O O . GLY A 1 171 ? 17.316 8.807 0.294 1.00 36.75 171 GLY A O 1
ATOM 1376 N N . GLN A 1 172 ? 17.830 9.584 2.343 1.00 40.66 172 GLN A N 1
ATOM 1377 C CA . GLN A 1 172 ? 16.517 9.362 2.935 1.00 40.66 172 GLN A CA 1
ATOM 1378 C C . GLN A 1 172 ? 15.567 10.393 2.323 1.00 40.66 172 GLN A C 1
ATOM 1380 O O . GLN A 1 172 ? 15.498 11.531 2.782 1.00 40.66 172 GLN A O 1
ATOM 1385 N N . THR A 1 173 ? 14.831 10.015 1.282 1.00 42.12 173 THR A N 1
ATOM 1386 C CA . THR A 1 173 ? 13.763 10.865 0.747 1.00 42.12 173 THR A CA 1
ATOM 1387 C C . THR A 1 173 ? 12.688 10.954 1.805 1.00 42.12 173 THR A C 1
ATOM 1389 O O . THR A 1 173 ? 11.995 9.959 2.005 1.00 42.12 173 THR A O 1
ATOM 1392 N N . SER A 1 174 ? 12.657 12.065 2.545 1.00 42.62 174 SER A N 1
ATOM 1393 C CA . SER A 1 174 ? 11.603 12.484 3.482 1.00 42.62 174 SER A CA 1
ATOM 1394 C C . SER A 1 174 ? 10.825 11.345 4.141 1.00 42.62 174 SER A C 1
ATOM 1396 O O . SER A 1 174 ? 9.618 11.427 4.322 1.00 42.62 174 SER A O 1
ATOM 1398 N N . SER A 1 175 ? 11.577 10.341 4.602 1.00 45.78 175 SER A N 1
ATOM 1399 C CA . SER A 1 175 ? 11.218 9.115 5.311 1.00 45.78 175 SER A CA 1
ATOM 1400 C C . SER A 1 175 ? 10.866 7.834 4.479 1.00 45.78 175 SER A C 1
ATOM 1402 O O . SER A 1 175 ? 10.124 7.820 3.505 1.00 45.78 175 SER A O 1
ATOM 1404 N N . ASN A 1 176 ? 11.466 6.708 4.892 1.00 48.75 176 ASN A N 1
ATOM 1405 C CA . ASN A 1 176 ? 11.275 5.307 4.454 1.00 48.75 176 ASN A CA 1
ATOM 1406 C C . ASN A 1 176 ? 11.860 4.772 3.135 1.00 48.75 176 ASN A C 1
ATOM 1408 O O . ASN A 1 176 ? 11.801 3.556 2.941 1.00 48.75 176 ASN A O 1
ATOM 1412 N N . LYS A 1 177 ? 12.520 5.561 2.281 1.00 58.31 177 LYS A N 1
ATOM 1413 C CA . LYS A 1 177 ? 13.306 4.978 1.174 1.00 58.31 177 LYS A CA 1
ATOM 1414 C C . LYS A 1 177 ? 14.799 5.140 1.447 1.00 58.31 177 LYS A C 1
ATOM 1416 O O . LYS A 1 177 ? 15.328 6.242 1.354 1.00 58.31 177 LYS A O 1
ATOM 1421 N N . ARG A 1 178 ? 15.483 4.049 1.807 1.00 72.69 178 ARG A N 1
ATOM 1422 C CA . ARG A 1 178 ? 16.954 4.003 1.797 1.00 72.69 178 ARG A CA 1
ATOM 1423 C C . ARG A 1 178 ? 17.373 3.559 0.403 1.00 72.69 178 ARG A C 1
ATOM 1425 O O . ARG A 1 178 ? 17.529 2.365 0.147 1.00 72.69 178 ARG A O 1
ATOM 1432 N N . VAL A 1 179 ? 17.436 4.520 -0.512 1.00 81.62 179 VAL A N 1
ATOM 1433 C CA . VAL A 1 179 ? 17.874 4.263 -1.885 1.00 81.62 179 VAL A CA 1
ATOM 1434 C C . VAL A 1 179 ? 19.340 4.631 -2.006 1.00 81.62 179 VAL A C 1
ATOM 1436 O O . VAL A 1 179 ? 19.736 5.740 -1.660 1.00 81.62 179 VAL A O 1
ATOM 1439 N N . ILE A 1 180 ? 20.138 3.693 -2.495 1.00 85.38 180 ILE A N 1
ATOM 1440 C CA . ILE A 1 180 ? 21.530 3.920 -2.865 1.00 85.38 180 ILE A CA 1
ATOM 1441 C C . ILE A 1 180 ? 21.574 3.978 -4.386 1.00 85.38 180 ILE A C 1
ATOM 1443 O O . ILE A 1 180 ? 21.139 3.045 -5.064 1.00 85.38 180 ILE A O 1
ATOM 1447 N N . VAL A 1 181 ? 22.084 5.079 -4.929 1.00 86.06 181 VAL A N 1
ATOM 1448 C CA . VAL A 1 181 ? 22.233 5.242 -6.375 1.00 86.06 181 VAL A CA 1
ATOM 1449 C C . VAL A 1 181 ? 23.630 4.784 -6.788 1.00 86.06 181 VAL A C 1
ATOM 1451 O O . VAL A 1 181 ? 24.615 5.480 -6.546 1.00 86.06 181 VAL A O 1
ATOM 1454 N N . ASP A 1 182 ? 23.728 3.637 -7.460 1.00 84.56 182 ASP A N 1
ATOM 1455 C CA . ASP A 1 182 ? 24.965 3.211 -8.116 1.00 84.56 182 ASP A CA 1
ATOM 1456 C C . ASP A 1 182 ? 24.964 3.690 -9.572 1.00 84.56 182 ASP A C 1
ATOM 1458 O O . ASP A 1 182 ? 24.536 3.000 -10.503 1.00 84.56 182 ASP A O 1
ATOM 1462 N N . GLN A 1 183 ? 25.467 4.908 -9.778 1.00 81.50 183 GLN A N 1
ATOM 1463 C CA . GLN A 1 183 ? 25.594 5.489 -11.115 1.00 81.50 183 GLN A CA 1
ATOM 1464 C C . GLN A 1 183 ? 26.570 4.715 -12.014 1.00 81.50 183 GLN A C 1
ATOM 1466 O O . GLN A 1 183 ? 26.429 4.767 -13.233 1.00 81.50 183 GLN A O 1
ATOM 1471 N N . ARG A 1 184 ? 27.550 3.994 -11.447 1.00 83.56 184 ARG A N 1
ATOM 1472 C CA . ARG A 1 184 ? 28.543 3.248 -12.239 1.00 83.56 184 ARG A CA 1
ATOM 1473 C C . ARG A 1 184 ? 27.918 2.014 -12.869 1.00 83.56 184 ARG A C 1
ATOM 1475 O O . ARG A 1 184 ? 28.221 1.692 -14.013 1.00 83.56 184 ARG A O 1
ATOM 1482 N N . GLN A 1 185 ? 27.053 1.337 -12.121 1.00 85.50 185 GLN A N 1
ATOM 1483 C CA . GLN A 1 185 ? 26.343 0.152 -12.595 1.00 85.50 185 GLN A CA 1
ATOM 1484 C C . GLN A 1 185 ? 24.997 0.477 -13.247 1.00 85.50 185 GLN A C 1
ATOM 1486 O O . GLN A 1 185 ? 24.362 -0.414 -13.813 1.00 85.50 185 GLN A O 1
ATOM 1491 N N . GLY A 1 186 ? 24.546 1.731 -13.172 1.00 86.75 186 GLY A N 1
ATOM 1492 C CA . GLY A 1 186 ? 23.228 2.102 -13.666 1.00 86.75 186 GLY A CA 1
ATOM 1493 C C . GLY A 1 186 ? 22.113 1.512 -12.796 1.00 86.75 186 GL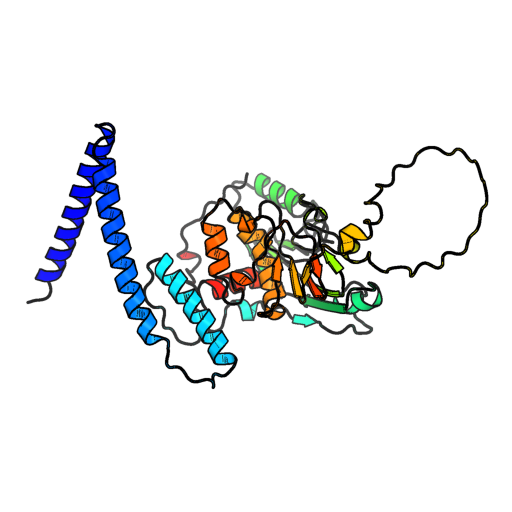Y A C 1
ATOM 1494 O O . GLY A 1 186 ? 21.131 1.009 -13.342 1.00 86.75 186 GLY A O 1
ATOM 1495 N N . ARG A 1 187 ? 22.274 1.485 -11.463 1.00 89.19 187 ARG A N 1
ATOM 1496 C CA . ARG A 1 187 ? 21.366 0.794 -10.528 1.00 89.19 187 ARG A CA 1
ATOM 1497 C C . ARG A 1 187 ? 20.869 1.686 -9.390 1.00 89.19 187 ARG A C 1
ATOM 1499 O O . ARG A 1 187 ? 21.523 2.639 -8.977 1.00 89.19 187 ARG A O 1
ATOM 1506 N N . LEU A 1 188 ? 19.701 1.323 -8.875 1.00 88.69 188 LEU A N 1
ATOM 1507 C CA . LEU A 1 188 ? 19.094 1.822 -7.646 1.00 88.69 188 LEU A CA 1
ATOM 1508 C C . LEU A 1 188 ? 18.958 0.644 -6.683 1.00 88.69 188 LEU A C 1
ATOM 1510 O O . LEU A 1 188 ? 18.280 -0.324 -7.018 1.00 88.69 188 LEU A O 1
ATOM 1514 N N . VAL A 1 189 ? 19.570 0.724 -5.506 1.00 90.19 189 VAL A N 1
ATOM 1515 C CA . VAL A 1 189 ? 19.458 -0.302 -4.460 1.00 90.19 189 VAL A CA 1
ATOM 1516 C C . VAL A 1 189 ? 18.514 0.204 -3.382 1.00 90.19 189 VAL A C 1
ATOM 1518 O O . VAL A 1 189 ? 18.769 1.235 -2.766 1.00 90.19 189 VAL A O 1
ATOM 1521 N N . PHE A 1 190 ? 17.425 -0.513 -3.147 1.00 89.19 190 PHE A N 1
ATOM 1522 C CA . PHE A 1 190 ? 16.435 -0.212 -2.123 1.00 89.19 190 PHE A CA 1
ATOM 1523 C C . PHE A 1 190 ? 16.700 -1.102 -0.916 1.00 89.19 190 PHE A C 1
ATOM 1525 O O . PHE A 1 190 ? 16.582 -2.322 -1.012 1.00 89.19 190 PHE A O 1
ATOM 1532 N N . THR A 1 191 ? 17.050 -0.485 0.212 1.00 89.81 191 THR A N 1
ATOM 1533 C CA . THR A 1 191 ? 17.433 -1.210 1.428 1.00 89.81 191 THR A CA 1
ATOM 1534 C C . THR A 1 191 ? 16.545 -0.872 2.618 1.00 89.81 191 THR A C 1
ATOM 1536 O O . THR A 1 191 ? 16.006 0.233 2.724 1.00 89.81 191 THR A O 1
ATOM 1539 N N . GLY A 1 192 ? 16.382 -1.818 3.542 1.00 86.75 192 GLY A N 1
ATOM 1540 C CA . GLY A 1 192 ? 15.677 -1.605 4.808 1.00 86.75 192 GLY A CA 1
ATOM 1541 C C . GLY A 1 192 ? 14.246 -1.093 4.636 1.00 86.75 192 GLY A C 1
ATOM 1542 O O . GLY A 1 192 ? 13.775 -0.305 5.463 1.00 86.75 192 GLY A O 1
ATOM 1543 N N . VAL A 1 193 ? 13.593 -1.506 3.549 1.00 88.62 193 VAL A N 1
ATOM 1544 C CA . VAL A 1 193 ? 12.234 -1.115 3.185 1.00 88.62 193 VAL A CA 1
ATOM 1545 C C . VAL A 1 193 ? 11.246 -1.772 4.146 1.00 88.62 193 VAL A C 1
ATOM 1547 O O . VAL A 1 193 ? 11.353 -2.955 4.470 1.00 88.62 193 VAL A O 1
ATOM 1550 N N . ARG A 1 194 ? 10.283 -0.994 4.637 1.00 90.00 194 ARG A N 1
ATOM 1551 C CA . ARG A 1 194 ? 9.354 -1.412 5.692 1.00 90.00 194 ARG A CA 1
ATOM 1552 C C . ARG A 1 194 ? 7.930 -1.017 5.361 1.00 90.00 194 ARG A C 1
ATOM 1554 O O . ARG A 1 194 ? 7.735 -0.122 4.551 1.00 90.00 194 ARG A O 1
ATOM 1561 N N . GLY A 1 195 ? 6.975 -1.666 6.015 1.00 91.81 195 GLY A N 1
ATOM 1562 C CA . GLY A 1 195 ? 5.560 -1.307 6.028 1.00 91.81 195 GLY A CA 1
ATOM 1563 C C . GLY A 1 195 ? 4.949 -1.561 7.402 1.00 91.81 195 GLY A C 1
ATOM 1564 O O . GLY A 1 195 ? 5.536 -2.252 8.233 1.00 91.81 195 GLY A O 1
ATOM 1565 N N . GLN A 1 196 ? 3.776 -0.991 7.653 1.00 93.44 196 GLN A N 1
ATOM 1566 C CA . GLN A 1 196 ? 3.053 -1.144 8.913 1.00 93.44 196 GLN A CA 1
ATOM 1567 C C . GLN A 1 196 ? 1.580 -1.415 8.640 1.00 93.44 196 GLN A C 1
ATOM 1569 O O . GLN A 1 196 ? 0.971 -0.740 7.814 1.00 93.44 196 GLN A O 1
ATOM 1574 N N . ASN A 1 197 ? 0.988 -2.367 9.350 1.00 95.75 197 ASN A N 1
ATOM 1575 C CA . ASN A 1 197 ? -0.463 -2.496 9.423 1.00 95.75 197 ASN A CA 1
ATOM 1576 C C . ASN A 1 197 ? -0.889 -2.251 10.867 1.00 95.75 197 ASN A C 1
ATOM 1578 O O . ASN A 1 197 ? -0.329 -2.843 11.788 1.00 95.75 197 ASN A O 1
ATOM 1582 N N . LEU A 1 198 ? -1.863 -1.368 11.051 1.00 95.25 198 LEU A N 1
ATOM 1583 C CA . LEU A 1 198 ? -2.371 -0.920 12.341 1.00 95.25 198 LEU A CA 1
ATOM 1584 C C . LEU A 1 198 ? -3.866 -1.224 12.413 1.00 95.25 198 LEU A C 1
ATOM 1586 O O . LEU A 1 198 ? -4.579 -0.995 11.439 1.00 95.25 198 LEU A O 1
ATOM 1590 N N . ALA A 1 199 ? -4.345 -1.728 13.547 1.00 95.50 199 ALA A N 1
ATOM 1591 C CA . ALA A 1 199 ? -5.772 -1.870 13.798 1.00 95.50 199 ALA A CA 1
ATOM 1592 C C . ALA A 1 199 ? -6.168 -1.129 15.073 1.00 95.50 199 ALA A C 1
ATOM 1594 O O . ALA A 1 199 ? -5.653 -1.411 16.160 1.00 95.50 199 ALA A O 1
ATOM 1595 N N . PHE A 1 200 ? -7.083 -0.180 14.917 1.00 94.44 200 PHE A N 1
ATOM 1596 C CA . PHE A 1 200 ? -7.609 0.642 15.994 1.00 94.44 200 PHE A CA 1
ATOM 1597 C C . PHE A 1 200 ? -8.948 0.091 16.467 1.00 94.44 200 PHE A C 1
ATOM 1599 O O . PHE A 1 200 ? -9.758 -0.339 15.651 1.00 94.44 200 PHE A O 1
ATOM 1606 N N . ARG A 1 201 ? -9.191 0.125 17.775 1.00 94.81 201 ARG A N 1
ATOM 1607 C CA . ARG A 1 201 ? -10.466 -0.277 18.372 1.00 94.81 201 ARG A CA 1
ATOM 1608 C C . ARG A 1 201 ? -11.371 0.922 18.619 1.00 94.81 201 ARG A C 1
ATOM 1610 O O . ARG A 1 201 ? -10.881 1.957 19.067 1.00 94.81 201 ARG A O 1
ATOM 1617 N N . ASN A 1 202 ? -12.672 0.723 18.421 1.00 92.56 202 ASN A N 1
ATOM 1618 C CA . ASN A 1 202 ? -13.751 1.652 18.769 1.00 92.56 202 ASN A CA 1
ATOM 1619 C C . ASN A 1 202 ? -13.462 3.087 18.310 1.00 92.56 202 ASN A C 1
ATOM 1621 O O . ASN A 1 202 ? -13.293 3.990 19.128 1.00 92.56 202 ASN A O 1
ATOM 1625 N N . VAL A 1 203 ? -13.342 3.273 16.998 1.00 89.75 203 VAL A N 1
ATOM 1626 C CA . VAL A 1 203 ? -13.047 4.573 16.391 1.00 89.75 203 VAL A CA 1
ATOM 1627 C C . VAL A 1 203 ? -14.224 5.067 15.574 1.00 89.75 203 VAL A C 1
ATOM 1629 O O . VAL A 1 203 ? -14.891 4.290 14.890 1.00 89.75 203 VAL A O 1
ATOM 1632 N N . ARG A 1 204 ? -14.446 6.381 15.592 1.00 87.75 204 ARG A N 1
ATOM 1633 C CA . ARG A 1 204 ? -15.267 7.026 14.570 1.00 87.75 204 ARG A CA 1
ATOM 1634 C C . ARG A 1 204 ? -14.442 7.254 13.319 1.00 87.75 204 ARG A C 1
ATOM 1636 O O . ARG A 1 204 ? -13.297 7.692 13.388 1.00 87.75 204 ARG A O 1
ATOM 1643 N N . PHE A 1 205 ? -15.044 6.948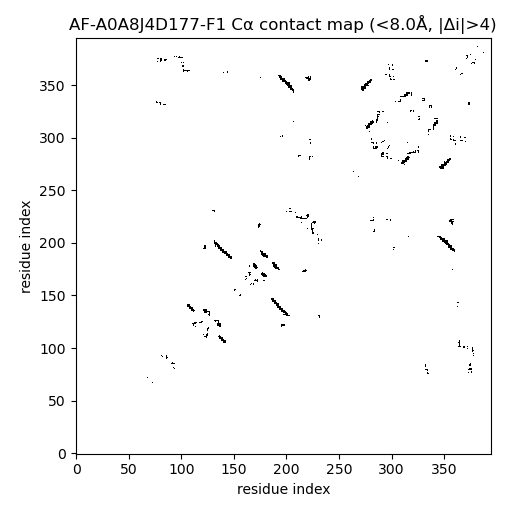 12.185 1.00 85.69 205 PHE A N 1
ATOM 1644 C CA . PHE A 1 205 ? -14.485 7.204 10.874 1.00 85.69 205 PHE A CA 1
ATOM 1645 C C . PHE A 1 205 ? -15.426 8.133 10.111 1.00 85.69 205 PHE A C 1
ATOM 1647 O O . PHE A 1 205 ? -16.627 7.885 10.052 1.00 85.69 205 PHE A O 1
ATOM 1654 N N . SER A 1 206 ? -14.860 9.183 9.526 1.00 83.25 206 SER A N 1
ATOM 1655 C CA . SER A 1 206 ? -15.537 10.095 8.608 1.00 83.25 206 SER A CA 1
ATOM 1656 C C . SER A 1 206 ? -14.597 10.351 7.434 1.00 83.25 206 SER A C 1
ATOM 1658 O O . SER A 1 206 ? -13.429 10.676 7.660 1.00 83.25 206 SER A O 1
ATOM 1660 N N . GLU A 1 207 ? -15.051 10.174 6.194 1.00 75.88 207 GLU A N 1
ATOM 1661 C CA . GLU A 1 207 ? -14.179 10.345 5.021 1.00 75.88 207 GLU A CA 1
ATOM 1662 C C . GLU A 1 207 ? -13.665 11.785 4.890 1.00 75.88 207 GLU A C 1
ATOM 1664 O O . GLU A 1 207 ? -12.490 11.972 4.579 1.00 75.88 207 GLU A O 1
ATOM 1669 N N . ASP A 1 208 ? -14.486 12.777 5.251 1.00 72.00 208 ASP A N 1
ATOM 1670 C CA . ASP A 1 208 ? -14.138 14.208 5.225 1.00 72.00 208 ASP A CA 1
ATOM 1671 C C . ASP A 1 208 ? -12.945 14.556 6.130 1.00 72.00 208 ASP A C 1
ATOM 1673 O O . ASP A 1 208 ? -12.292 15.585 5.959 1.00 72.00 208 ASP A O 1
ATOM 1677 N N . SER A 1 209 ? -12.640 13.696 7.106 1.00 66.19 209 SER A N 1
ATOM 1678 C CA . SER A 1 209 ? -11.494 13.881 7.998 1.00 66.19 209 SER A CA 1
ATOM 1679 C C . SER A 1 209 ? -10.164 13.428 7.385 1.00 66.19 209 SER A C 1
ATOM 1681 O O . SER A 1 209 ? -9.099 13.739 7.925 1.00 66.19 209 SER A O 1
ATOM 1683 N N . LEU A 1 210 ? -10.195 12.688 6.271 1.00 69.62 210 LEU A N 1
ATOM 1684 C CA . LEU A 1 210 ? -8.993 12.266 5.565 1.00 69.62 210 LEU A CA 1
ATOM 1685 C C . LEU A 1 210 ? -8.512 13.402 4.657 1.00 69.62 210 LEU A C 1
ATOM 1687 O O . LEU A 1 210 ? -9.266 13.915 3.834 1.00 69.62 210 LEU A O 1
ATOM 1691 N N . ALA A 1 211 ? -7.237 13.782 4.761 1.00 59.56 211 ALA A N 1
ATOM 1692 C CA . ALA A 1 211 ? -6.694 14.808 3.881 1.00 59.56 211 ALA A CA 1
ATOM 1693 C C . ALA A 1 211 ? -6.774 14.328 2.425 1.00 59.56 211 ALA A C 1
ATOM 1695 O O . ALA A 1 211 ? -6.245 13.277 2.091 1.00 59.56 211 ALA A O 1
ATOM 1696 N N . HIS A 1 212 ? -7.406 15.101 1.542 1.00 59.38 212 HIS A N 1
ATOM 1697 C CA . HIS A 1 212 ? -7.468 14.787 0.107 1.00 59.38 212 HIS A CA 1
ATOM 1698 C C . HIS A 1 212 ? -6.181 15.156 -0.654 1.00 59.38 212 HIS A C 1
ATOM 1700 O O . HIS A 1 212 ? -6.133 15.059 -1.882 1.00 59.38 212 HIS A O 1
ATOM 1706 N N . SER A 1 213 ? -5.151 15.635 0.045 1.00 60.62 213 SER A N 1
ATOM 1707 C CA . SER A 1 213 ? -3.903 16.115 -0.539 1.00 60.62 213 SER A CA 1
ATOM 1708 C C . SER A 1 213 ? -2.759 15.130 -0.316 1.00 60.62 213 SER A C 1
ATOM 1710 O O . SER A 1 213 ? -2.629 14.503 0.731 1.00 60.62 213 SER A O 1
ATOM 1712 N N . TRP A 1 214 ? -1.893 15.020 -1.323 1.00 60.12 214 TRP A N 1
ATOM 1713 C CA . TRP A 1 214 ? -0.665 14.239 -1.234 1.00 60.12 214 TRP A CA 1
ATOM 1714 C C . TRP A 1 214 ? 0.290 14.890 -0.235 1.00 60.12 214 TRP A C 1
ATOM 1716 O O . TRP A 1 214 ? 0.781 15.996 -0.473 1.00 60.12 214 TRP A O 1
ATOM 1726 N N . VAL A 1 215 ? 0.578 14.203 0.868 1.00 57.75 215 VAL A N 1
ATOM 1727 C CA . VAL A 1 215 ? 1.516 14.688 1.878 1.00 57.75 215 VAL A CA 1
ATOM 1728 C C . VAL A 1 215 ? 2.931 14.161 1.563 1.00 57.75 215 VAL A C 1
AT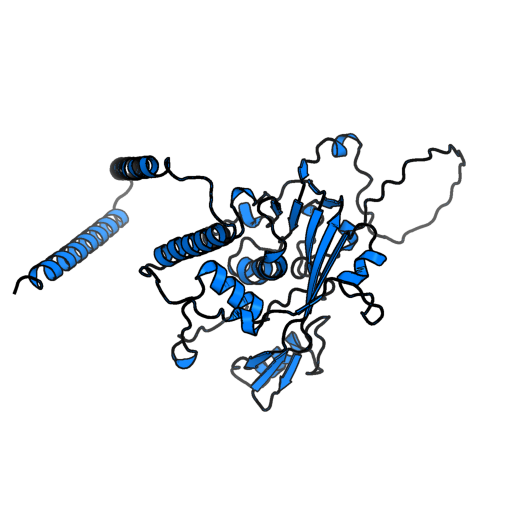OM 1730 O O . VAL A 1 215 ? 3.111 12.963 1.326 1.00 57.75 215 VAL A O 1
ATOM 1733 N N . PRO A 1 216 ? 3.964 15.027 1.525 1.00 51.06 216 PRO A N 1
ATOM 1734 C CA . PRO A 1 216 ? 5.285 14.677 0.984 1.00 51.06 216 PRO A CA 1
ATOM 1735 C C . PRO A 1 216 ? 6.213 13.896 1.935 1.00 51.06 216 PRO A C 1
ATOM 1737 O O . PRO A 1 216 ? 7.260 13.415 1.493 1.00 51.06 216 PRO A O 1
ATOM 1740 N N . ASP A 1 217 ? 5.892 13.786 3.230 1.00 53.06 217 ASP A N 1
ATOM 1741 C CA . ASP A 1 217 ? 6.685 12.970 4.167 1.00 53.06 217 ASP A CA 1
ATOM 1742 C C . ASP A 1 217 ? 6.264 11.478 4.153 1.00 53.06 217 ASP A C 1
ATOM 1744 O O . ASP A 1 217 ? 5.572 11.042 3.237 1.00 53.06 217 ASP A O 1
ATOM 1748 N N . SER A 1 218 ? 6.717 10.643 5.089 1.00 46.03 218 SER A N 1
ATOM 1749 C CA . SER A 1 218 ? 6.356 9.211 5.153 1.00 46.03 218 SER A CA 1
ATOM 1750 C C . SER A 1 218 ? 5.874 8.751 6.529 1.00 46.03 218 SER A C 1
ATOM 1752 O O . SER A 1 218 ? 5.825 7.552 6.833 1.00 46.03 218 SER A O 1
ATOM 1754 N N . SER A 1 219 ? 5.457 9.703 7.362 1.00 50.81 219 SER A N 1
ATOM 1755 C CA . SER A 1 219 ? 4.690 9.400 8.570 1.00 50.81 219 SER A CA 1
ATOM 1756 C C . SER A 1 219 ? 3.285 8.851 8.259 1.00 50.81 219 SER A C 1
ATOM 1758 O O . SER A 1 219 ? 2.556 8.471 9.171 1.00 50.81 219 SER A O 1
ATOM 1760 N N . HIS A 1 220 ? 2.938 8.736 6.972 1.00 63.31 220 HIS A N 1
ATOM 1761 C CA . HIS A 1 220 ? 1.579 8.524 6.499 1.00 63.31 220 HIS A CA 1
ATOM 1762 C C . HIS A 1 220 ? 1.073 7.094 6.550 1.00 63.31 220 HIS A C 1
ATOM 1764 O O . HIS A 1 220 ? 1.722 6.118 6.144 1.00 63.31 220 HIS A O 1
ATOM 1770 N N . CYS A 1 221 ? -0.196 7.034 6.911 1.00 67.44 221 CYS A N 1
ATOM 1771 C CA . CYS A 1 221 ? -1.099 5.957 6.589 1.00 67.44 221 CYS A CA 1
ATOM 1772 C C . CYS A 1 221 ? -1.821 6.226 5.261 1.00 67.44 221 CYS A C 1
ATOM 1774 O O . CYS A 1 221 ? -1.793 7.343 4.738 1.00 67.44 221 CYS A O 1
ATOM 1776 N N . LEU A 1 222 ? -2.416 5.179 4.681 1.00 64.50 222 LEU A N 1
ATOM 1777 C CA . LEU A 1 222 ? -3.298 5.281 3.510 1.00 64.50 222 LEU A CA 1
ATOM 1778 C C . LEU A 1 222 ? -2.634 5.893 2.270 1.00 64.50 222 LEU A C 1
ATOM 1780 O O . LEU A 1 222 ? -3.256 6.589 1.485 1.00 64.50 222 LEU A O 1
ATOM 1784 N N . GLY A 1 223 ? -1.341 5.633 2.087 1.00 51.75 223 GLY A N 1
ATOM 1785 C CA . GLY A 1 223 ? -0.654 5.991 0.853 1.00 51.75 223 GLY A CA 1
ATOM 1786 C C . GLY A 1 223 ? -0.384 7.457 0.610 1.00 51.75 223 GLY A C 1
ATOM 1787 O O . GLY A 1 223 ? -0.577 7.912 -0.509 1.00 51.75 223 GLY A O 1
ATOM 1788 N N . HIS A 1 224 ? 0.211 8.096 1.623 1.00 52.56 224 HIS A N 1
ATOM 1789 C CA . HIS A 1 224 ? 0.673 9.493 1.662 1.00 52.56 224 HIS A CA 1
ATOM 1790 C C . HIS A 1 224 ? -0.346 10.500 2.208 1.00 52.56 224 HIS A C 1
ATOM 1792 O O . HIS A 1 224 ? -0.287 11.668 1.847 1.00 52.56 224 HIS A O 1
ATOM 1798 N N . MET A 1 225 ? -1.294 10.059 3.040 1.00 51.62 225 MET A N 1
ATOM 1799 C CA . MET A 1 225 ? -2.577 10.755 3.115 1.00 51.62 225 MET A CA 1
ATOM 1800 C C . MET A 1 225 ? -3.105 11.097 4.498 1.00 51.62 225 MET A C 1
ATOM 1802 O O . MET A 1 225 ? -3.947 11.977 4.584 1.00 51.62 225 MET A O 1
ATOM 1806 N N . THR A 1 226 ? -2.664 10.465 5.586 1.00 54.25 226 THR A N 1
ATOM 1807 C CA . THR A 1 226 ? -3.181 10.822 6.919 1.00 54.25 226 THR A CA 1
ATOM 1808 C C . THR A 1 226 ? -2.261 10.430 8.064 1.00 54.25 226 THR A C 1
ATOM 1810 O O . THR A 1 226 ? -1.596 9.389 8.038 1.00 54.25 226 THR A O 1
ATOM 1813 N N . SER A 1 227 ? -2.268 11.273 9.099 1.00 59.31 227 SER A N 1
ATOM 1814 C CA . SER A 1 227 ? -1.732 10.957 10.422 1.00 59.31 227 SER A CA 1
ATOM 1815 C C . SER A 1 227 ? -2.674 9.998 11.147 1.00 59.31 227 SER A C 1
ATOM 1817 O O . SER A 1 227 ? -3.891 10.137 11.060 1.00 59.31 227 SER A O 1
ATOM 1819 N N . THR A 1 228 ? -2.135 9.075 11.943 1.00 61.81 228 THR A N 1
ATOM 1820 C CA . THR A 1 228 ? -2.961 8.229 12.822 1.00 61.81 228 THR A CA 1
ATOM 1821 C C . THR A 1 228 ? -3.633 9.015 13.947 1.00 61.81 228 THR A C 1
ATOM 1823 O O . THR A 1 228 ? -4.537 8.488 14.589 1.00 61.81 228 THR A O 1
ATOM 1826 N N . ALA A 1 229 ? -3.211 10.263 14.193 1.00 59.66 229 ALA A N 1
ATOM 1827 C CA . ALA A 1 229 ? -3.712 11.096 15.284 1.00 59.66 229 ALA A CA 1
ATOM 1828 C C . ALA A 1 229 ? -5.234 11.286 15.245 1.00 59.66 229 ALA A C 1
ATOM 1830 O O . ALA A 1 229 ? -5.865 11.331 16.298 1.00 59.66 229 ALA A O 1
ATOM 1831 N N . MET A 1 230 ? -5.829 11.311 14.050 1.00 65.19 230 MET A N 1
ATOM 1832 C CA . MET A 1 230 ? -7.281 11.401 13.879 1.00 65.19 230 MET A CA 1
ATOM 1833 C C . MET A 1 230 ? -8.034 10.217 14.494 1.00 65.19 230 MET A C 1
ATOM 1835 O O . MET A 1 230 ? -9.166 10.368 14.937 1.00 65.19 230 MET A O 1
ATOM 1839 N N . PHE A 1 231 ? -7.394 9.050 14.590 1.00 67.62 231 PHE A N 1
ATOM 1840 C CA . PHE A 1 231 ? -7.988 7.883 15.227 1.00 67.62 231 PHE A CA 1
ATOM 1841 C C . PHE A 1 231 ? -7.804 7.905 16.744 1.00 67.62 231 PHE A C 1
ATOM 1843 O O . PHE A 1 231 ? -8.509 7.179 17.425 1.00 67.62 231 PHE A O 1
ATOM 1850 N N . HIS A 1 232 ? -6.899 8.712 17.308 1.00 59.09 232 HIS A N 1
ATOM 1851 C CA . HIS A 1 232 ? -6.608 8.704 18.750 1.00 59.09 232 HIS A CA 1
ATOM 1852 C C . HIS A 1 232 ? -7.726 9.328 19.606 1.00 59.09 232 HIS A C 1
ATOM 1854 O O . HIS A 1 232 ? -7.827 9.046 20.802 1.00 59.09 232 HIS A O 1
ATOM 1860 N N . LEU A 1 233 ? -8.551 10.193 19.014 1.00 56.16 233 LEU A N 1
ATOM 1861 C CA . LEU A 1 233 ? -9.505 11.044 19.723 1.00 56.16 233 LEU A CA 1
ATOM 1862 C C . LEU A 1 233 ? -10.866 10.367 19.885 1.00 56.16 233 LEU A C 1
ATOM 1864 O O . LEU A 1 233 ? -11.825 10.708 19.201 1.00 56.16 233 LEU A O 1
ATOM 1868 N N . GLN A 1 234 ? -10.963 9.432 20.838 1.00 53.50 234 GLN A N 1
ATOM 1869 C CA . GLN A 1 234 ? -12.256 9.165 21.474 1.00 53.50 234 GLN A CA 1
ATOM 1870 C C . GLN A 1 234 ? -12.194 8.502 22.852 1.00 53.50 234 GLN A C 1
ATOM 1872 O O . GLN A 1 234 ? -12.930 7.564 23.151 1.00 53.50 234 GLN A O 1
ATOM 1877 N N . GLN A 1 235 ? -11.347 9.011 23.745 1.00 49.81 235 GLN A N 1
ATOM 1878 C CA . GLN A 1 235 ? -11.650 8.817 25.161 1.00 49.81 235 GLN A CA 1
ATOM 1879 C C . GLN A 1 235 ? -12.750 9.804 25.547 1.00 49.81 235 GLN A C 1
ATOM 1881 O O . GLN A 1 235 ? -12.484 10.982 25.763 1.00 49.81 235 GLN A O 1
ATOM 1886 N N . GLN A 1 236 ? -13.988 9.306 25.611 1.00 48.09 236 GLN A N 1
ATOM 1887 C CA . GLN A 1 236 ? -15.044 9.925 26.406 1.00 48.09 236 GLN A CA 1
ATOM 1888 C C . GLN A 1 236 ? -14.472 10.171 27.807 1.00 48.09 236 GLN A C 1
ATOM 1890 O O . GLN A 1 236 ? -14.162 9.217 28.523 1.00 48.09 236 GLN A O 1
ATOM 1895 N N . GLN A 1 237 ? -14.316 11.431 28.208 1.00 41.50 237 GLN A N 1
ATOM 1896 C CA . GLN A 1 237 ? -14.355 11.732 29.632 1.00 41.50 237 GLN A CA 1
ATOM 1897 C C . GLN A 1 237 ? -15.809 11.505 30.065 1.00 41.50 237 GLN A C 1
ATOM 1899 O O . GLN A 1 237 ? -16.700 12.170 29.533 1.00 41.50 237 GLN A O 1
ATOM 1904 N N . PRO A 1 238 ? -16.102 10.566 30.982 1.00 42.31 238 PRO A N 1
ATOM 1905 C CA . PRO A 1 238 ? -17.402 10.562 31.620 1.00 42.31 238 PRO A CA 1
ATOM 1906 C C . PRO A 1 238 ? -17.488 11.857 32.426 1.00 42.31 238 PRO A C 1
ATOM 1908 O O . PRO A 1 238 ? -16.662 12.104 33.301 1.00 42.31 238 PRO A O 1
ATOM 1911 N N . GLY A 1 239 ? -18.443 12.714 32.072 1.00 44.28 239 GLY A N 1
ATOM 1912 C CA . GLY A 1 239 ? -18.613 14.015 32.695 1.00 44.28 239 GLY A CA 1
ATOM 1913 C C . GLY A 1 239 ? -18.849 13.906 34.199 1.00 44.28 239 GLY A C 1
ATOM 1914 O O . GLY A 1 239 ? -19.960 13.611 34.637 1.00 44.28 239 GLY A O 1
ATOM 1915 N N . GLU A 1 240 ? -17.838 14.254 34.990 1.00 37.62 240 GLU A N 1
ATOM 1916 C CA . GLU A 1 240 ? -18.060 14.863 36.296 1.00 37.62 240 GLU A CA 1
ATOM 1917 C C . GLU A 1 240 ? -18.426 16.328 36.059 1.00 37.62 240 GLU A C 1
ATOM 1919 O O . GLU A 1 240 ? -17.584 17.207 35.880 1.00 37.62 240 GLU A O 1
ATOM 1924 N N . LYS A 1 241 ? -19.734 16.596 36.024 1.00 45.66 241 LYS A N 1
ATOM 1925 C CA . LYS A 1 241 ? -20.258 17.946 36.227 1.00 45.66 241 LYS A CA 1
ATOM 1926 C C . LYS A 1 241 ? -20.047 18.328 37.693 1.00 45.66 241 LYS A C 1
ATOM 1928 O O . LYS A 1 241 ? -20.986 18.250 38.481 1.00 45.66 241 LYS A O 1
ATOM 1933 N N . GLU A 1 242 ? -18.851 18.774 38.057 1.00 40.69 242 GLU A N 1
ATOM 1934 C CA . GLU A 1 242 ? -18.703 19.609 39.249 1.00 40.69 242 GLU A CA 1
ATOM 1935 C C . GLU A 1 242 ? -18.991 21.064 38.877 1.00 40.69 242 GLU A C 1
ATOM 1937 O O . GLU A 1 242 ? -18.312 21.702 38.073 1.00 40.69 242 GLU A O 1
ATOM 1942 N N . GLY A 1 243 ? -20.088 21.572 39.435 1.00 47.44 243 GLY A N 1
ATOM 1943 C CA . GLY A 1 243 ? -20.490 22.958 39.297 1.00 47.44 243 GLY A CA 1
ATOM 1944 C C . GLY A 1 243 ? -19.501 23.885 39.994 1.00 47.44 243 GLY A C 1
ATOM 1945 O O . GLY A 1 243 ? -19.426 23.910 41.217 1.00 47.44 243 GLY A O 1
ATOM 1946 N N . GLY A 1 244 ? -18.818 24.713 39.210 1.00 38.69 244 GLY A N 1
ATOM 1947 C CA . GLY A 1 244 ? -18.043 25.849 39.693 1.00 38.69 244 GLY A CA 1
ATOM 1948 C C . GLY A 1 244 ? -18.360 27.085 38.863 1.00 38.69 244 GLY A C 1
ATOM 1949 O O . GLY A 1 244 ? -17.821 27.270 37.778 1.00 38.69 244 GLY A O 1
ATOM 1950 N N . LYS A 1 245 ? -19.264 27.934 39.363 1.00 44.28 245 LYS A N 1
ATOM 1951 C CA . LYS A 1 245 ? -19.396 29.319 38.899 1.00 44.28 245 LYS A CA 1
ATOM 1952 C C . LYS A 1 245 ? -18.162 30.088 39.365 1.00 44.28 245 LYS A C 1
ATOM 1954 O O . LYS A 1 245 ? -18.090 30.388 40.549 1.00 44.28 245 LYS A O 1
ATOM 1959 N N . GLU A 1 246 ? -17.287 30.497 38.456 1.00 42.16 246 GLU A N 1
ATOM 1960 C CA . GLU A 1 246 ? -16.437 31.668 38.685 1.00 42.16 246 GLU A CA 1
ATOM 1961 C C . GLU A 1 246 ? -16.345 32.536 37.426 1.00 42.16 246 GLU A C 1
ATOM 1963 O O . GLU A 1 246 ? -15.938 32.107 36.347 1.00 42.16 246 GLU A O 1
ATOM 1968 N N . GLU A 1 247 ? -16.788 33.783 37.586 1.00 47.34 247 GLU A N 1
ATOM 1969 C CA . GLU A 1 247 ? -16.660 34.866 36.621 1.00 47.34 247 GLU A CA 1
ATOM 1970 C C . GLU A 1 247 ? -15.208 35.356 36.583 1.00 47.34 247 GLU A C 1
ATOM 1972 O O . GLU A 1 247 ? -14.661 35.799 37.591 1.00 47.34 247 GLU A O 1
ATOM 1977 N N . GLY A 1 248 ? -14.595 35.354 35.399 1.00 41.72 248 GLY A N 1
ATOM 1978 C CA . GLY A 1 248 ? -13.245 35.876 35.206 1.00 41.72 248 GLY A CA 1
ATOM 1979 C C . GLY A 1 248 ? -13.032 36.450 33.811 1.00 41.72 248 GLY A C 1
ATOM 1980 O O . GLY A 1 248 ? -12.581 35.761 32.905 1.00 41.72 248 GLY A O 1
ATOM 1981 N N . LYS A 1 249 ? -13.317 37.748 33.645 1.00 47.62 249 LYS A N 1
ATOM 1982 C CA . LYS A 1 249 ? -12.874 38.571 32.505 1.00 47.62 249 LYS A CA 1
ATOM 1983 C C . LYS A 1 249 ? -11.349 38.506 32.367 1.00 47.62 249 LYS A C 1
ATOM 1985 O O . LYS A 1 249 ? -10.664 38.931 33.295 1.00 47.62 249 LYS A O 1
ATOM 1990 N N . LYS A 1 250 ? -10.825 38.157 31.185 1.00 44.19 250 LYS A N 1
ATOM 1991 C CA . LYS A 1 250 ? -9.524 38.661 30.707 1.00 44.19 250 LYS A CA 1
ATOM 1992 C C . LYS A 1 250 ? -9.397 38.609 29.182 1.00 44.19 250 LYS A C 1
ATOM 1994 O O . LYS A 1 250 ? -9.635 37.589 28.551 1.00 44.19 250 LYS A O 1
ATOM 1999 N N . ASN A 1 251 ? -9.001 39.758 28.640 1.00 50.31 251 ASN A N 1
ATOM 2000 C CA . ASN A 1 251 ? -8.588 39.991 27.260 1.00 50.31 251 ASN A CA 1
ATOM 2001 C C . ASN A 1 251 ? -7.247 39.297 26.972 1.00 50.31 251 ASN A C 1
ATOM 2003 O O . ASN A 1 251 ? -6.326 39.407 27.781 1.00 50.31 251 ASN A O 1
ATOM 2007 N N . GLY A 1 252 ? -7.100 38.698 25.790 1.00 41.47 252 GLY A N 1
ATOM 2008 C CA . GLY A 1 252 ? -5.818 38.218 25.270 1.00 41.47 252 GLY A CA 1
ATOM 2009 C C . GLY A 1 252 ? -5.946 37.761 23.820 1.00 41.47 252 GLY A C 1
ATOM 2010 O O . GLY A 1 252 ? -6.724 36.863 23.529 1.00 41.47 252 GLY A O 1
ATOM 2011 N N . LYS A 1 253 ? -5.226 38.438 22.924 1.00 46.53 253 LYS A N 1
ATOM 2012 C CA . LYS A 1 253 ? -5.216 38.256 21.468 1.00 46.53 253 LYS A CA 1
ATOM 2013 C C . LYS A 1 253 ? -4.419 37.021 21.023 1.00 46.53 253 LYS A C 1
ATOM 2015 O O . LYS A 1 253 ? -3.308 36.819 21.496 1.00 46.53 253 LYS A O 1
ATOM 2020 N N . GLU A 1 254 ? -5.004 36.325 20.048 1.00 40.50 254 GLU A N 1
ATOM 2021 C CA . GLU A 1 254 ? -4.412 35.775 18.814 1.00 40.50 254 GLU A CA 1
ATOM 2022 C C . GLU A 1 254 ? -3.138 34.915 18.911 1.00 40.50 254 GLU A C 1
ATOM 2024 O O . GLU A 1 254 ? -2.010 35.400 18.896 1.00 40.50 254 GLU A O 1
ATOM 2029 N N . GLY A 1 255 ? -3.367 33.603 18.839 1.00 37.16 255 GLY A N 1
ATOM 2030 C CA . GLY A 1 255 ? -2.532 32.640 18.127 1.00 37.16 255 GLY A CA 1
ATOM 2031 C C . GLY A 1 255 ? -3.463 31.559 17.574 1.00 37.16 255 GLY A C 1
ATOM 2032 O O . GLY A 1 255 ? -3.966 30.748 18.346 1.00 37.16 255 GLY A O 1
ATOM 2033 N N . GLU A 1 256 ? -3.778 31.618 16.276 1.00 43.31 256 GLU A N 1
ATOM 2034 C CA . GLU A 1 256 ? -4.672 30.679 15.584 1.00 43.31 256 GLU A CA 1
ATOM 2035 C C . GLU A 1 256 ? -4.090 29.260 15.617 1.00 43.31 256 GLU A C 1
ATOM 2037 O O . GLU A 1 256 ? -3.182 28.911 14.867 1.00 43.31 256 GLU A O 1
ATOM 2042 N N . MET A 1 257 ? -4.623 28.444 16.521 1.00 33.81 257 MET A N 1
ATOM 2043 C CA . MET A 1 257 ? -4.524 26.992 16.492 1.00 33.81 257 MET A CA 1
ATOM 2044 C C . MET A 1 257 ? -5.854 26.501 15.920 1.00 33.81 257 MET A C 1
ATOM 2046 O O . MET A 1 257 ? -6.903 26.817 16.481 1.00 33.81 257 MET A O 1
ATOM 2050 N N . GLU A 1 258 ? -5.809 25.813 14.773 1.00 41.06 258 GLU A N 1
ATOM 2051 C CA . GLU A 1 258 ? -6.987 25.289 14.072 1.00 41.06 258 GLU A CA 1
ATOM 2052 C C . GLU A 1 258 ? -7.910 24.551 15.044 1.00 41.06 258 GLU A C 1
ATOM 2054 O O . GLU A 1 258 ? -7.590 23.495 15.593 1.00 41.06 258 GLU A O 1
ATOM 2059 N N . GLN A 1 259 ? -9.067 25.160 15.264 1.00 33.22 259 GLN A N 1
ATOM 2060 C CA . GLN A 1 259 ? -10.135 24.667 16.105 1.00 33.22 259 GLN A CA 1
ATOM 2061 C C . GLN A 1 259 ? -10.837 23.535 15.346 1.00 33.22 259 GLN A C 1
ATOM 2063 O O . GLN A 1 259 ? -11.749 23.771 14.557 1.00 33.22 259 GLN A O 1
ATOM 2068 N N . TRP A 1 260 ? -10.356 22.304 15.530 1.00 44.81 260 TRP A N 1
ATOM 2069 C CA . TRP A 1 260 ? -11.044 21.116 15.030 1.00 44.81 260 TRP A CA 1
ATOM 2070 C C . TRP A 1 260 ? -12.392 20.955 15.745 1.00 44.81 260 TRP A C 1
ATOM 2072 O O . TRP A 1 260 ? -12.522 21.277 16.925 1.00 44.81 260 TRP A O 1
ATOM 2082 N N . ALA A 1 261 ? -13.375 20.519 14.955 1.00 44.12 261 ALA A N 1
ATOM 2083 C CA . ALA A 1 261 ? -14.809 20.409 15.209 1.00 44.12 261 ALA A CA 1
ATOM 2084 C C . ALA A 1 261 ? -15.237 20.295 16.686 1.00 44.12 261 ALA A C 1
ATOM 2086 O O . ALA A 1 261 ? -14.749 19.446 17.431 1.00 44.12 261 ALA A O 1
ATOM 2087 N N . GLY A 1 262 ? -16.202 21.135 17.078 1.00 47.03 262 GLY A N 1
ATOM 2088 C CA . GLY A 1 262 ? -16.884 21.033 18.368 1.00 47.03 262 GLY A CA 1
ATOM 2089 C C . GLY A 1 262 ? -17.502 19.650 18.583 1.00 47.03 262 GLY A C 1
ATOM 2090 O O . GLY A 1 262 ? -17.790 18.937 17.622 1.00 47.03 262 GLY A O 1
ATOM 2091 N N . GLU A 1 263 ? -17.676 19.273 19.852 1.00 51.16 263 GLU A N 1
ATOM 2092 C CA . GLU A 1 263 ? -18.283 17.994 20.220 1.00 51.16 263 GLU A CA 1
ATOM 2093 C C . GLU A 1 263 ? -19.624 17.808 19.489 1.00 51.16 263 GLU A C 1
ATOM 2095 O O . GLU A 1 263 ? -20.465 18.714 19.537 1.00 51.16 263 GLU A O 1
ATOM 2100 N N . PRO A 1 264 ? -19.825 16.668 18.803 1.00 55.06 264 PRO A N 1
ATOM 2101 C CA . PRO A 1 264 ? -21.068 16.405 18.102 1.00 55.06 264 PRO A CA 1
ATOM 2102 C C . PRO A 1 264 ? -22.228 16.394 19.092 1.00 55.06 264 PRO A C 1
ATOM 2104 O O . PRO A 1 264 ? -22.095 15.947 20.237 1.00 55.06 264 PRO A O 1
ATOM 2107 N N . SER A 1 265 ? -23.377 16.904 18.657 1.00 58.97 265 SER A N 1
ATOM 2108 C CA . SER A 1 265 ? -24.565 16.899 19.507 1.00 58.97 265 SER A CA 1
ATOM 2109 C C . SER A 1 265 ? -24.977 15.447 19.812 1.00 58.97 265 SER A C 1
ATOM 2111 O O . SER A 1 265 ? -24.776 14.574 18.969 1.00 58.97 265 SER A O 1
ATOM 2113 N N . PRO A 1 266 ? -25.606 15.152 20.966 1.00 62.81 266 PRO A N 1
ATOM 2114 C CA . PRO A 1 266 ? -26.069 13.797 21.293 1.00 62.81 266 PRO A CA 1
ATOM 2115 C C . PRO A 1 266 ? -26.971 13.153 20.224 1.00 62.81 266 PRO A C 1
ATOM 2117 O O . PRO A 1 266 ? -27.051 11.934 20.151 1.00 62.81 266 PRO A O 1
ATOM 2120 N N . GLN A 1 267 ? -27.628 13.960 19.380 1.00 60.16 267 GLN A N 1
ATOM 2121 C CA . GLN A 1 267 ? -28.431 13.473 18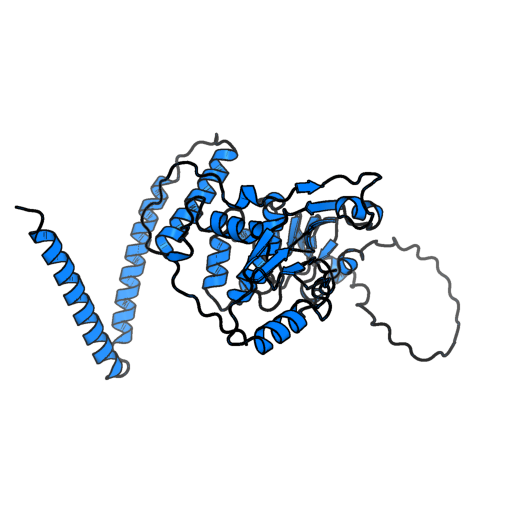.253 1.00 60.16 267 GLN A CA 1
ATOM 2122 C C . GLN A 1 267 ? -27.573 12.958 17.086 1.00 60.16 267 GLN A C 1
ATOM 2124 O O . GLN A 1 267 ? -27.962 12.002 16.432 1.00 60.16 267 GLN A O 1
ATOM 2129 N N . GLU A 1 268 ? -26.388 13.525 16.849 1.00 63.31 268 GLU A N 1
ATOM 2130 C CA . GLU A 1 268 ? -25.463 13.052 15.803 1.00 63.31 268 GLU A CA 1
ATOM 2131 C C . GLU A 1 268 ? -24.792 11.720 16.180 1.00 63.31 268 GLU A C 1
ATOM 2133 O O . GLU A 1 268 ? -24.254 11.022 15.324 1.00 63.31 268 GLU A O 1
ATOM 2138 N N . GLU A 1 269 ? -24.819 11.350 17.464 1.00 62.28 269 GLU A N 1
ATOM 2139 C CA . GLU A 1 269 ? -24.287 10.080 17.960 1.00 62.28 269 GLU A CA 1
ATOM 2140 C C . GLU A 1 269 ? -25.257 8.905 17.725 1.00 62.28 269 GLU A C 1
ATOM 2142 O O . GLU A 1 269 ? -24.801 7.770 17.576 1.00 62.28 269 GLU A O 1
ATOM 2147 N N . GLU A 1 270 ? -26.568 9.167 17.629 1.00 63.78 270 GLU A N 1
ATOM 2148 C CA . GLU A 1 270 ? -27.602 8.148 17.371 1.00 63.78 270 GLU A CA 1
ATOM 2149 C C . GLU A 1 270 ? -27.663 7.693 15.900 1.00 63.78 270 GLU A C 1
ATOM 2151 O O . GLU A 1 270 ? -28.111 6.577 15.633 1.00 63.78 270 GLU A O 1
ATOM 2156 N N . ASP A 1 271 ? -27.144 8.490 14.959 1.00 75.81 271 ASP A N 1
ATOM 2157 C CA . ASP A 1 271 ? -27.202 8.205 13.515 1.00 75.81 271 ASP A CA 1
ATOM 2158 C C . ASP A 1 271 ? -25.963 7.465 12.965 1.00 75.81 271 ASP A C 1
ATOM 2160 O O . ASP A 1 271 ? -25.884 7.167 11.769 1.00 75.81 271 ASP A O 1
ATOM 2164 N N . LEU A 1 272 ? -24.976 7.145 13.809 1.00 82.06 272 LEU A N 1
ATOM 2165 C CA . LEU A 1 272 ? -23.763 6.459 13.360 1.00 82.06 272 LEU A CA 1
ATOM 2166 C C . LEU A 1 272 ? -24.017 4.975 13.097 1.00 82.06 272 LEU A C 1
ATOM 2168 O O . LEU A 1 272 ? -24.403 4.212 13.984 1.00 82.06 272 LEU A O 1
ATOM 2172 N N . GLU A 1 273 ? -23.688 4.529 11.887 1.00 89.25 273 GLU A N 1
ATOM 2173 C CA . GLU A 1 273 ? -23.724 3.109 11.568 1.00 89.25 273 GLU A CA 1
ATOM 2174 C C . GLU A 1 273 ? -22.610 2.368 12.327 1.00 89.25 273 GLU A C 1
ATOM 2176 O O . GLU A 1 273 ? -21.419 2.652 12.161 1.00 89.25 273 GLU A O 1
ATOM 2181 N N . LEU A 1 274 ? -22.994 1.383 13.145 1.00 90.62 274 LEU A N 1
ATOM 2182 C CA . LEU A 1 274 ? -22.049 0.515 13.840 1.00 90.62 274 LEU A CA 1
ATOM 2183 C C . LEU A 1 274 ? -21.520 -0.573 12.897 1.00 90.62 274 LEU A C 1
ATOM 2185 O O . LEU A 1 274 ? -22.257 -1.448 12.438 1.00 90.62 274 LEU A O 1
ATOM 2189 N N . VAL A 1 275 ? -20.211 -0.560 12.671 1.00 93.31 275 VAL A N 1
ATOM 2190 C CA . VAL A 1 275 ? -19.491 -1.519 11.836 1.00 93.31 275 VAL A CA 1
ATOM 2191 C C . VAL A 1 275 ? -18.530 -2.328 12.694 1.00 93.31 275 VAL A C 1
ATOM 2193 O O . VAL A 1 275 ? -17.719 -1.789 13.440 1.00 93.31 275 VAL A O 1
ATOM 2196 N N . GLU A 1 276 ? -18.604 -3.650 12.572 1.00 94.81 276 GLU A N 1
ATOM 2197 C CA . GLU A 1 276 ? -17.743 -4.573 13.320 1.00 94.81 276 GLU A CA 1
ATOM 2198 C C . GLU A 1 276 ? -16.267 -4.413 12.929 1.00 94.81 276 GLU A C 1
ATOM 2200 O O . GLU A 1 276 ? -15.401 -4.162 13.764 1.00 94.81 276 GLU A O 1
ATOM 2205 N N . GLU A 1 277 ? -15.983 -4.489 11.633 1.00 95.81 277 GLU A N 1
ATOM 2206 C CA . GLU A 1 277 ? -14.629 -4.427 11.108 1.00 95.81 277 GLU A CA 1
ATOM 2207 C C . GLU A 1 277 ? -14.631 -3.621 9.812 1.00 95.81 277 GLU A C 1
ATOM 2209 O O . GLU A 1 277 ? -15.448 -3.881 8.926 1.00 95.81 277 GLU A O 1
ATOM 2214 N N . ALA A 1 278 ? -13.718 -2.662 9.685 1.00 95.12 278 ALA A N 1
ATOM 2215 C CA . ALA A 1 278 ? -13.514 -1.926 8.446 1.00 95.12 278 ALA A CA 1
ATOM 2216 C C . ALA A 1 278 ? -12.026 -1.798 8.111 1.00 95.12 278 ALA A C 1
ATOM 2218 O O . ALA A 1 278 ? -11.186 -1.782 9.005 1.00 95.12 278 ALA A O 1
ATOM 2219 N N . ALA A 1 279 ? -11.700 -1.687 6.827 1.00 94.19 279 ALA A N 1
ATOM 2220 C CA . ALA A 1 279 ? -10.361 -1.416 6.326 1.00 94.19 279 ALA A CA 1
ATOM 2221 C C . ALA A 1 279 ? -10.400 -0.237 5.356 1.00 94.19 279 ALA A C 1
ATOM 2223 O O . ALA A 1 279 ? -11.210 -0.217 4.427 1.00 94.19 279 ALA A O 1
ATOM 2224 N N . VAL A 1 280 ? -9.526 0.742 5.575 1.00 90.50 280 VAL A N 1
ATOM 2225 C CA . VAL A 1 280 ? -9.507 1.986 4.800 1.00 90.50 280 VAL A CA 1
ATOM 2226 C C . VAL A 1 280 ? -8.441 1.911 3.714 1.00 90.50 280 VAL A C 1
ATOM 2228 O O . VAL A 1 280 ? -7.289 1.587 3.996 1.00 90.50 280 VAL A O 1
ATOM 2231 N N . TYR A 1 281 ? -8.819 2.248 2.481 1.00 88.81 281 TYR A N 1
ATOM 2232 C CA . TYR A 1 281 ? -7.920 2.351 1.323 1.00 88.81 281 TYR A CA 1
ATOM 2233 C C . TYR A 1 281 ? -8.216 3.603 0.487 1.00 88.81 281 TYR A C 1
ATOM 2235 O O . TYR A 1 281 ? -8.117 3.591 -0.738 1.00 88.81 281 TYR A O 1
ATOM 2243 N N . VAL A 1 282 ? -8.604 4.685 1.158 1.00 80.38 282 VAL A N 1
ATOM 2244 C CA . VAL A 1 282 ? -8.907 5.975 0.537 1.00 80.38 282 VAL A CA 1
ATOM 2245 C C . VAL A 1 282 ? -7.604 6.645 0.098 1.00 80.38 282 VAL A C 1
ATOM 2247 O O . VAL A 1 282 ? -6.743 6.937 0.926 1.00 80.38 282 VAL A O 1
ATOM 2250 N N . THR A 1 283 ? -7.466 6.905 -1.203 1.00 77.00 283 THR A N 1
ATOM 2251 C CA . THR A 1 283 ? -6.358 7.685 -1.785 1.00 77.00 283 THR A CA 1
ATOM 2252 C C . THR A 1 283 ? -6.912 8.760 -2.730 1.00 77.00 283 THR A C 1
ATOM 2254 O O . THR A 1 283 ? -7.995 8.549 -3.292 1.00 77.00 283 THR A O 1
ATOM 2257 N N . PRO A 1 284 ? -6.218 9.896 -2.957 1.00 74.31 284 PRO A N 1
ATOM 2258 C CA . PRO A 1 284 ? -6.689 10.946 -3.852 1.00 74.31 284 PRO A CA 1
ATOM 2259 C C . PRO A 1 284 ? -6.820 10.400 -5.253 1.00 74.31 284 PRO A C 1
ATOM 2261 O O . PRO A 1 284 ? -5.975 9.617 -5.702 1.00 74.31 284 PRO A O 1
ATOM 2264 N N . ASP A 1 285 ? -7.851 10.863 -5.956 1.00 76.75 285 ASP A N 1
ATOM 2265 C CA . ASP A 1 285 ? -8.096 10.492 -7.344 1.00 76.75 285 ASP A CA 1
ATOM 2266 C C . ASP A 1 285 ? -8.112 8.947 -7.547 1.00 76.75 285 ASP A C 1
ATOM 2268 O O . ASP A 1 285 ? -7.766 8.450 -8.626 1.00 76.75 285 ASP A O 1
ATOM 2272 N N . SER A 1 286 ? -8.457 8.161 -6.513 1.00 81.56 286 SER A N 1
ATOM 2273 C CA . SER A 1 286 ? -8.492 6.686 -6.551 1.00 81.56 286 SER A CA 1
ATOM 2274 C C . SER A 1 286 ? -9.496 6.151 -7.570 1.00 81.56 286 SER A C 1
ATOM 2276 O O . SER A 1 286 ? -9.416 5.001 -7.994 1.00 81.56 286 SER A O 1
ATOM 2278 N N . GLU A 1 287 ? -10.411 6.990 -8.049 1.00 83.69 287 GLU A N 1
ATOM 2279 C CA . GLU A 1 287 ? -11.298 6.690 -9.159 1.00 83.69 287 GLU A CA 1
ATOM 2280 C C . GLU A 1 287 ? -10.596 6.614 -10.524 1.00 83.69 287 GLU A C 1
ATOM 2282 O O . GLU A 1 287 ? -11.217 6.177 -11.500 1.00 83.69 287 GLU A O 1
ATOM 2287 N N . ARG A 1 288 ? -9.324 7.021 -10.623 1.00 86.62 288 ARG A N 1
ATOM 2288 C CA . ARG A 1 288 ? -8.508 6.924 -11.840 1.00 86.62 288 ARG A CA 1
ATOM 2289 C C . ARG A 1 288 ? -7.654 5.668 -11.813 1.00 86.62 288 ARG A C 1
ATOM 2291 O O . ARG A 1 288 ? -6.935 5.425 -10.853 1.00 86.62 288 ARG A O 1
ATOM 2298 N N . TYR A 1 289 ? -7.639 4.933 -12.924 1.00 87.44 289 TYR A N 1
ATOM 2299 C CA . TYR A 1 289 ? -6.911 3.670 -13.072 1.00 87.44 289 TYR A CA 1
ATOM 2300 C C . TYR A 1 289 ? -5.467 3.708 -12.553 1.00 87.44 289 TYR A C 1
ATOM 2302 O O . TYR A 1 289 ? -5.089 2.853 -11.758 1.00 87.44 289 TYR A O 1
ATOM 2310 N N . GLN A 1 290 ? -4.670 4.699 -12.972 1.00 86.00 290 GLN A N 1
ATOM 2311 C CA . GLN A 1 290 ? -3.260 4.766 -12.578 1.00 86.00 290 GLN A CA 1
ATOM 2312 C C . GLN A 1 290 ? -3.108 4.974 -11.068 1.00 86.00 290 GLN A C 1
ATOM 2314 O O . GLN A 1 290 ? -2.319 4.286 -10.435 1.00 86.00 290 GLN A O 1
ATOM 2319 N N . HIS A 1 291 ? -3.893 5.876 -10.478 1.00 84.94 291 HIS A N 1
ATOM 2320 C CA . HIS A 1 291 ? -3.808 6.147 -9.047 1.00 84.94 291 HIS A CA 1
ATOM 2321 C C . HIS A 1 291 ? -4.381 5.008 -8.210 1.00 84.94 291 HIS A C 1
ATOM 2323 O O . HIS A 1 291 ? -3.816 4.675 -7.177 1.00 84.94 291 HIS A O 1
ATOM 2329 N N . TRP A 1 292 ? -5.443 4.353 -8.677 1.00 87.56 292 TRP A N 1
ATOM 2330 C CA . TRP A 1 292 ? -5.938 3.134 -8.052 1.00 87.56 292 TRP A CA 1
ATOM 2331 C C . TRP A 1 292 ? -4.848 2.057 -8.018 1.00 87.56 292 TRP A C 1
ATOM 2333 O O . TRP A 1 292 ? -4.523 1.508 -6.963 1.00 87.56 292 TRP A O 1
ATOM 2343 N N . LEU A 1 293 ? -4.234 1.795 -9.177 1.00 88.12 293 LEU A N 1
ATOM 2344 C CA . LEU A 1 293 ? -3.189 0.789 -9.327 1.00 88.12 293 LEU A CA 1
ATOM 2345 C C . LEU A 1 293 ? -1.967 1.113 -8.466 1.00 88.12 293 LEU A C 1
ATOM 2347 O O . LEU A 1 293 ? -1.428 0.220 -7.813 1.00 88.12 293 LEU A O 1
ATOM 2351 N N . ASP A 1 294 ? -1.539 2.368 -8.447 1.00 83.38 294 ASP A N 1
ATOM 2352 C CA . ASP A 1 294 ? -0.317 2.763 -7.759 1.00 83.38 294 ASP A CA 1
ATOM 2353 C C . ASP A 1 294 ? -0.535 2.985 -6.269 1.00 83.38 294 ASP A C 1
ATOM 2355 O O . ASP A 1 294 ? 0.331 2.603 -5.497 1.00 83.38 294 ASP A O 1
ATOM 2359 N N . HIS A 1 295 ? -1.674 3.528 -5.839 1.00 84.62 295 HIS A N 1
ATOM 2360 C CA . HIS A 1 295 ? -1.861 4.013 -4.469 1.00 84.62 295 HIS A CA 1
ATOM 2361 C C . HIS A 1 295 ? -2.890 3.229 -3.661 1.00 84.62 295 HIS A C 1
ATOM 2363 O O . HIS A 1 295 ? -2.680 3.023 -2.470 1.00 84.62 295 HIS A O 1
ATOM 2369 N N . THR A 1 296 ? -3.949 2.713 -4.285 1.00 87.75 296 THR A N 1
ATOM 2370 C CA . THR A 1 296 ? -4.977 1.928 -3.582 1.00 87.75 296 THR A CA 1
ATOM 2371 C C . THR A 1 296 ? -4.579 0.458 -3.452 1.00 87.75 296 THR A C 1
ATOM 2373 O O . THR A 1 296 ? -4.710 -0.138 -2.383 1.00 87.75 296 THR A O 1
ATOM 2376 N N . THR A 1 297 ? -4.036 -0.156 -4.509 1.00 90.19 297 THR A N 1
ATOM 2377 C CA . THR A 1 297 ? -3.754 -1.605 -4.466 1.00 90.19 297 THR A CA 1
ATOM 2378 C C . THR A 1 297 ? -2.617 -1.982 -3.528 1.00 90.19 297 THR A C 1
ATOM 2380 O O . THR A 1 297 ? -2.616 -3.078 -2.983 1.00 90.19 297 THR A O 1
ATOM 2383 N N . LYS A 1 298 ? -1.627 -1.113 -3.326 1.00 90.94 298 LYS A N 1
ATOM 2384 C CA . LYS A 1 298 ? -0.435 -1.431 -2.526 1.00 90.94 298 LYS A CA 1
ATOM 2385 C C . LYS A 1 298 ? -0.739 -1.586 -1.032 1.00 90.94 298 LYS A C 1
ATOM 2387 O O . LYS A 1 298 ? -0.351 -2.622 -0.490 1.00 90.94 298 LYS A O 1
ATOM 2392 N N . PRO A 1 299 ? -1.435 -0.647 -0.356 1.00 90.88 299 PRO A N 1
ATOM 2393 C CA . PRO A 1 299 ? -1.875 -0.856 1.024 1.00 90.88 299 PRO A CA 1
ATOM 2394 C C . PRO A 1 299 ? -2.783 -2.082 1.144 1.00 90.88 299 PRO A C 1
ATOM 2396 O O . PRO A 1 299 ? -2.652 -2.852 2.093 1.00 90.88 299 PRO A O 1
ATOM 2399 N N . LEU A 1 300 ? -3.639 -2.312 0.149 1.00 92.50 300 LEU A N 1
ATOM 2400 C CA . LEU A 1 300 ? -4.516 -3.478 0.093 1.00 92.50 300 LEU A CA 1
ATOM 2401 C C . LEU A 1 300 ? -3.711 -4.785 0.026 1.00 92.50 300 LEU A C 1
ATOM 2403 O O . LEU A 1 300 ? -3.922 -5.675 0.840 1.00 92.50 300 LEU A O 1
ATOM 2407 N N . MET A 1 301 ? -2.711 -4.888 -0.857 1.00 94.19 301 MET A N 1
ATOM 2408 C CA . MET A 1 301 ? -1.812 -6.050 -0.928 1.00 94.19 301 MET A CA 1
ATOM 2409 C C . MET A 1 301 ? -1.008 -6.255 0.359 1.00 94.19 301 MET A C 1
ATOM 2411 O O . MET A 1 301 ? -0.777 -7.395 0.757 1.00 94.19 301 MET A O 1
ATOM 2415 N N . GLN A 1 302 ? -0.579 -5.169 1.006 1.00 94.81 302 GLN A N 1
ATOM 2416 C CA . GLN A 1 302 ? 0.179 -5.229 2.256 1.00 94.81 302 GLN A CA 1
ATOM 2417 C C . GLN A 1 302 ? -0.644 -5.810 3.414 1.00 94.81 302 GLN A C 1
ATOM 2419 O O . GLN A 1 302 ? -0.087 -6.472 4.288 1.00 94.81 302 GLN A O 1
ATOM 2424 N N . SER A 1 303 ? -1.949 -5.546 3.442 1.00 95.56 303 SER A N 1
ATOM 2425 C CA . SER A 1 303 ? -2.848 -5.946 4.531 1.00 95.56 303 SER A CA 1
ATOM 2426 C C . SER A 1 303 ? -3.833 -7.047 4.153 1.00 95.56 303 SER A C 1
ATOM 2428 O O . SER A 1 303 ? -4.669 -7.414 4.973 1.00 95.56 303 SER A O 1
ATOM 2430 N N . ALA A 1 304 ? -3.724 -7.627 2.956 1.00 94.38 304 ALA A N 1
ATOM 2431 C CA . ALA A 1 304 ? -4.680 -8.605 2.443 1.00 94.38 304 ALA A CA 1
ATOM 2432 C C . ALA A 1 304 ? -4.900 -9.809 3.379 1.00 94.38 304 ALA A C 1
ATOM 2434 O O . ALA A 1 304 ? -5.999 -10.348 3.427 1.00 94.38 304 ALA A O 1
ATOM 2435 N N . HIS A 1 305 ? -3.886 -10.234 4.146 1.00 94.75 305 HIS A N 1
ATOM 2436 C CA . HIS A 1 305 ? -4.011 -11.338 5.114 1.00 94.75 305 HIS A CA 1
ATOM 2437 C C . HIS A 1 305 ? -4.739 -10.964 6.411 1.00 94.75 305 HIS A C 1
ATOM 2439 O O . HIS A 1 305 ? -5.028 -11.849 7.213 1.00 94.75 305 HIS A O 1
ATOM 2445 N N . LEU A 1 306 ? -4.997 -9.676 6.637 1.00 95.81 306 LEU A N 1
ATOM 2446 C CA . LEU A 1 306 ? -5.781 -9.165 7.761 1.00 95.81 306 LEU A CA 1
ATOM 2447 C C . LEU A 1 306 ? -7.241 -8.904 7.373 1.00 95.81 306 LEU A C 1
ATOM 2449 O O . LEU A 1 306 ? -8.064 -8.729 8.263 1.00 95.81 306 LEU A O 1
ATOM 2453 N N . ILE A 1 307 ? -7.564 -8.897 6.075 1.00 94.75 307 ILE A N 1
ATOM 2454 C CA . ILE A 1 307 ? -8.928 -8.716 5.575 1.00 94.75 307 ILE A CA 1
ATOM 2455 C C . ILE A 1 307 ? -9.688 -10.039 5.706 1.00 94.75 307 ILE A C 1
ATOM 2457 O O . ILE A 1 307 ? -9.284 -11.074 5.171 1.00 94.75 307 ILE A O 1
ATOM 2461 N N . SER A 1 308 ? -10.817 -10.000 6.404 1.00 93.25 308 SER A N 1
ATOM 2462 C CA . SER A 1 308 ? -11.761 -11.103 6.537 1.00 93.25 308 SER A CA 1
ATOM 2463 C C . SER A 1 308 ? -12.982 -10.891 5.633 1.00 93.25 308 SER A C 1
ATOM 2465 O O . SER A 1 308 ? -13.225 -9.796 5.132 1.00 93.25 308 SER A O 1
ATOM 2467 N N . GLY A 1 309 ? -13.820 -11.919 5.460 1.00 91.56 309 GLY A N 1
ATOM 2468 C CA . GLY A 1 309 ? -15.097 -11.777 4.740 1.00 91.56 309 GLY A CA 1
ATOM 2469 C C . GLY A 1 309 ? -16.125 -10.872 5.443 1.00 91.56 309 GLY A C 1
ATOM 2470 O O . GLY A 1 309 ? -17.187 -10.616 4.884 1.00 91.56 309 GLY A O 1
ATOM 2471 N N . ARG A 1 310 ? -15.833 -10.420 6.672 1.00 93.50 310 ARG A N 1
ATOM 2472 C CA . ARG A 1 310 ? -16.664 -9.487 7.452 1.00 93.50 310 ARG A CA 1
ATOM 2473 C C . ARG A 1 310 ? -16.134 -8.055 7.421 1.00 93.50 310 ARG A C 1
ATOM 2475 O O . ARG A 1 310 ? -16.877 -7.143 7.768 1.00 93.50 310 ARG A O 1
ATOM 2482 N N . THR A 1 311 ? -14.886 -7.859 7.001 1.00 95.69 311 THR A N 1
ATOM 2483 C CA . THR A 1 311 ? -14.267 -6.540 6.898 1.00 95.69 311 THR A CA 1
ATOM 2484 C C . THR A 1 311 ? -14.988 -5.728 5.830 1.00 95.69 311 THR A C 1
ATOM 2486 O O . THR A 1 311 ? -15.022 -6.125 4.665 1.00 95.69 311 THR A O 1
ATOM 2489 N N . ARG A 1 312 ? -15.557 -4.583 6.199 1.00 94.62 312 ARG A N 1
ATOM 2490 C CA . ARG A 1 312 ? -16.019 -3.598 5.223 1.00 94.62 312 ARG A CA 1
ATOM 2491 C C . ARG A 1 312 ? -14.825 -2.865 4.641 1.00 94.62 312 ARG A C 1
ATOM 2493 O O . ARG A 1 312 ? -13.951 -2.404 5.363 1.00 94.62 312 ARG A O 1
ATOM 2500 N N . ILE A 1 313 ? -14.776 -2.761 3.330 1.00 93.38 313 ILE A N 1
ATOM 2501 C CA . ILE A 1 313 ? -13.725 -2.051 2.621 1.00 93.38 313 ILE A CA 1
ATOM 2502 C C . ILE A 1 313 ? -14.236 -0.639 2.367 1.00 93.38 313 ILE A C 1
ATOM 2504 O O . ILE A 1 313 ? -15.320 -0.473 1.806 1.00 93.38 313 ILE A O 1
ATOM 2508 N N . LEU A 1 314 ? -13.457 0.357 2.786 1.00 91.00 314 LEU A N 1
ATOM 2509 C CA . LEU A 1 314 ? -13.710 1.779 2.559 1.00 91.00 314 LEU A CA 1
ATOM 2510 C C . LEU A 1 314 ? -12.728 2.258 1.479 1.00 91.00 314 LEU A C 1
ATOM 2512 O O . LEU A 1 314 ? -11.594 2.634 1.794 1.00 91.00 314 LEU A O 1
ATOM 2516 N N . PRO A 1 315 ? -13.100 2.165 0.191 1.00 85.50 315 PRO A N 1
ATOM 2517 C CA . PRO A 1 315 ? -12.200 2.434 -0.921 1.00 85.50 315 PRO A CA 1
ATOM 2518 C C . PRO A 1 315 ? -12.199 3.924 -1.326 1.00 85.50 315 PRO A C 1
ATOM 2520 O O . PRO A 1 315 ? -11.592 4.281 -2.338 1.00 85.50 315 PRO A O 1
ATOM 2523 N N . GLY A 1 316 ? -12.909 4.775 -0.576 1.00 79.12 316 GLY A N 1
ATOM 2524 C CA . GLY A 1 316 ? -13.168 6.186 -0.873 1.00 79.12 316 GLY A CA 1
ATOM 2525 C C . GLY A 1 316 ? -14.235 6.382 -1.945 1.00 79.12 316 GLY A C 1
ATOM 2526 O O . GLY A 1 316 ? -15.023 5.480 -2.243 1.00 79.12 316 GLY A O 1
ATOM 2527 N N . SER A 1 317 ? -14.195 7.531 -2.616 1.00 68.88 317 SER A N 1
ATOM 2528 C CA . SER A 1 317 ? -15.074 7.909 -3.739 1.00 68.88 317 SER A CA 1
ATOM 2529 C C . SER A 1 317 ? -15.058 6.969 -4.972 1.00 68.88 317 SER A C 1
ATOM 2531 O O . SER A 1 317 ? -15.763 7.198 -5.961 1.00 68.88 317 SER A O 1
ATOM 2533 N N . THR A 1 318 ? -14.310 5.860 -4.939 1.00 59.72 318 THR A N 1
ATOM 2534 C CA . THR A 1 318 ? -14.156 4.881 -6.034 1.00 59.72 318 THR A CA 1
ATOM 2535 C C . THR A 1 318 ? -15.423 4.134 -6.425 1.00 59.72 318 THR A C 1
ATOM 2537 O O . THR A 1 318 ? -15.533 3.733 -7.588 1.00 59.72 318 THR A O 1
ATOM 2540 N N . LEU A 1 319 ? -16.401 3.954 -5.532 1.00 64.19 319 LEU A N 1
ATOM 2541 C CA . LEU A 1 319 ? -17.698 3.377 -5.924 1.00 64.19 319 LEU A CA 1
ATOM 2542 C C . LEU A 1 319 ? -18.454 4.286 -6.906 1.00 64.19 319 LEU A C 1
ATOM 2544 O O . LEU A 1 319 ? -19.209 3.795 -7.747 1.00 64.19 319 LEU A O 1
ATOM 2548 N N . GLY A 1 320 ? -18.155 5.588 -6.882 1.00 61.72 320 GLY A N 1
ATOM 2549 C CA . GLY A 1 320 ? -18.565 6.569 -7.883 1.00 61.72 320 GLY A CA 1
ATOM 2550 C C . GLY A 1 320 ? -17.621 6.681 -9.086 1.00 61.72 320 GLY A C 1
ATOM 2551 O O . GLY A 1 320 ? -17.787 7.599 -9.894 1.00 61.72 320 GLY A O 1
ATOM 2552 N N . SER A 1 321 ? -16.626 5.793 -9.241 1.00 74.06 321 SER A N 1
ATOM 2553 C CA . SER A 1 321 ? -15.632 5.936 -10.307 1.00 74.06 321 SER A CA 1
ATOM 2554 C C . SER A 1 321 ? -16.277 5.954 -11.689 1.00 74.06 321 SER A C 1
ATOM 2556 O O . SER A 1 321 ? -16.922 5.000 -12.141 1.00 74.06 321 SER A O 1
ATOM 2558 N N . LYS A 1 322 ? -16.009 7.046 -12.413 1.00 74.44 322 LYS A N 1
ATOM 2559 C CA . LYS A 1 322 ? -16.410 7.215 -13.812 1.00 74.44 322 LYS A CA 1
ATOM 2560 C C . LYS A 1 322 ? -15.673 6.252 -14.744 1.00 74.44 322 LYS A C 1
ATOM 2562 O O . LYS A 1 322 ? -16.125 6.059 -15.869 1.00 74.44 322 LYS A O 1
ATOM 2567 N N . GLN A 1 323 ? -14.568 5.641 -14.307 1.00 84.94 323 GLN A N 1
ATOM 2568 C CA . GLN A 1 323 ? -13.794 4.697 -15.109 1.00 84.94 323 GLN A CA 1
ATOM 2569 C C . GLN A 1 323 ? -14.281 3.258 -14.863 1.00 84.94 323 GLN A C 1
ATOM 2571 O O . GLN A 1 323 ? -14.067 2.711 -13.780 1.00 84.94 323 GLN A O 1
ATOM 2576 N N . PRO A 1 324 ? -14.905 2.589 -15.856 1.00 87.62 324 PRO A N 1
ATOM 2577 C CA . PRO A 1 324 ? -15.400 1.218 -15.693 1.00 87.62 324 PRO A CA 1
ATOM 2578 C C . PRO A 1 324 ? -14.310 0.218 -15.292 1.00 87.62 324 PRO A C 1
ATOM 2580 O O . PRO A 1 324 ? -14.589 -0.746 -14.582 1.00 87.62 324 PRO A O 1
ATOM 2583 N N . ILE A 1 325 ? -13.063 0.465 -15.707 1.00 85.75 325 ILE A N 1
ATOM 2584 C CA . ILE A 1 325 ? -11.933 -0.408 -15.395 1.00 85.75 325 ILE A CA 1
ATOM 2585 C C . ILE A 1 325 ? -11.647 -0.476 -13.892 1.00 85.75 325 ILE A C 1
ATOM 2587 O O . ILE A 1 325 ? -11.457 -1.572 -13.392 1.00 85.75 325 ILE A O 1
ATOM 2591 N N . VAL A 1 326 ? -11.711 0.634 -13.147 1.00 87.06 326 VAL A N 1
ATOM 2592 C CA . VAL A 1 326 ? -11.456 0.623 -11.691 1.00 87.06 326 VAL A CA 1
ATOM 2593 C C . VAL A 1 326 ? -12.492 -0.237 -10.969 1.00 87.06 326 VAL A C 1
ATOM 2595 O O . VAL A 1 326 ? -12.139 -1.076 -10.146 1.00 87.06 326 VAL A O 1
ATOM 2598 N N . ARG A 1 327 ? -13.770 -0.104 -11.344 1.00 87.44 327 ARG A N 1
ATOM 2599 C CA . ARG A 1 327 ? -14.854 -0.952 -10.819 1.00 87.44 327 ARG A CA 1
ATOM 2600 C C . ARG A 1 327 ? -14.630 -2.431 -11.147 1.00 87.44 327 ARG A C 1
ATOM 2602 O O . ARG A 1 327 ? -14.790 -3.277 -10.280 1.00 87.44 327 ARG A O 1
ATOM 2609 N N . THR A 1 328 ? -14.200 -2.719 -12.374 1.00 86.62 328 THR A N 1
ATOM 2610 C CA . THR A 1 328 ? -13.885 -4.086 -12.821 1.00 86.62 328 THR A CA 1
ATOM 2611 C C . THR A 1 328 ? -12.704 -4.678 -12.044 1.00 86.62 328 THR A C 1
ATOM 2613 O O . THR A 1 328 ? -12.720 -5.851 -11.697 1.00 86.62 328 THR A O 1
ATOM 2616 N N . MET A 1 329 ? -11.682 -3.877 -11.734 1.00 86.25 329 MET A N 1
ATOM 2617 C CA . MET A 1 329 ? -10.504 -4.352 -11.008 1.00 86.25 329 MET A CA 1
ATOM 2618 C C . MET A 1 329 ? -10.793 -4.684 -9.545 1.00 86.25 329 MET A C 1
ATOM 2620 O O . MET A 1 329 ? -10.186 -5.612 -9.019 1.00 86.25 329 MET A O 1
ATOM 2624 N N . TRP A 1 330 ? -11.728 -3.981 -8.899 1.00 89.25 330 TRP A N 1
ATOM 2625 C CA . TRP A 1 330 ? -12.229 -4.390 -7.584 1.00 89.25 330 TRP A CA 1
ATOM 2626 C C . TRP A 1 330 ? -12.871 -5.779 -7.632 1.00 89.25 330 TRP A C 1
ATOM 2628 O O . TRP A 1 330 ? -12.585 -6.602 -6.767 1.00 89.25 330 TRP A O 1
ATOM 2638 N N . ASP A 1 331 ? -13.656 -6.064 -8.676 1.00 87.44 331 ASP A N 1
ATOM 2639 C CA . ASP A 1 331 ? -14.288 -7.374 -8.878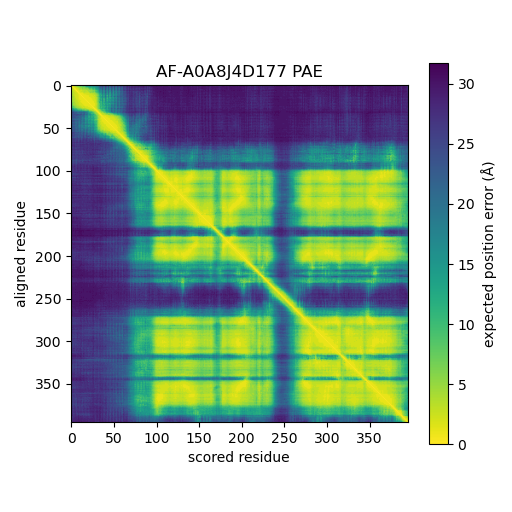 1.00 87.44 331 ASP A CA 1
ATOM 2640 C C . ASP A 1 331 ? -13.253 -8.495 -9.150 1.00 87.44 331 ASP A C 1
ATOM 2642 O O . ASP A 1 331 ? -13.547 -9.672 -8.946 1.00 87.44 331 ASP A O 1
ATOM 2646 N N . TRP A 1 332 ? -12.026 -8.158 -9.573 1.00 86.12 332 TRP A N 1
ATOM 2647 C CA . TRP A 1 332 ? -10.946 -9.132 -9.791 1.00 86.12 332 TRP A CA 1
ATOM 2648 C C . TRP A 1 332 ? -10.217 -9.561 -8.516 1.00 86.12 332 TRP A C 1
ATOM 2650 O O . TRP A 1 332 ? -9.462 -10.536 -8.555 1.00 86.12 332 TRP A O 1
ATOM 2660 N N . LEU A 1 333 ? -10.392 -8.860 -7.393 1.00 88.81 333 LEU A N 1
ATOM 2661 C CA . LEU A 1 333 ? -9.685 -9.174 -6.153 1.00 88.81 333 LEU A CA 1
ATOM 2662 C C . LEU A 1 333 ? -10.375 -10.344 -5.430 1.00 88.81 333 LEU A C 1
ATOM 2664 O O . LEU A 1 333 ? -11.437 -10.163 -4.846 1.00 88.81 333 LEU A O 1
ATOM 2668 N N . PRO A 1 334 ? -9.769 -11.547 -5.378 1.00 83.75 334 PRO A N 1
ATOM 2669 C CA . PRO A 1 334 ? -10.466 -12.755 -4.924 1.00 83.75 334 PRO A CA 1
ATOM 2670 C C . PRO A 1 334 ? -10.815 -12.758 -3.428 1.00 83.75 334 PRO A C 1
ATOM 2672 O O . PRO A 1 334 ? -11.627 -13.563 -2.988 1.00 83.75 334 PRO A O 1
ATOM 2675 N N . HIS A 1 335 ? -10.188 -11.891 -2.634 1.00 85.12 335 HIS A N 1
ATOM 2676 C CA . HIS A 1 335 ? -10.396 -11.788 -1.187 1.00 85.12 335 HIS A CA 1
ATOM 2677 C C . HIS A 1 335 ? -11.323 -10.624 -0.802 1.00 85.12 335 HIS A C 1
ATOM 2679 O O . HIS A 1 335 ? -11.526 -10.386 0.386 1.00 85.12 335 HIS A O 1
ATOM 2685 N N . ILE A 1 336 ? -11.872 -9.906 -1.790 1.00 89.69 336 ILE A N 1
ATOM 2686 C CA . ILE A 1 336 ? -12.808 -8.803 -1.581 1.00 89.69 336 ILE A CA 1
ATOM 2687 C C . ILE A 1 336 ? -14.079 -9.098 -2.359 1.00 89.69 336 ILE A C 1
ATOM 2689 O O . ILE A 1 336 ? -14.084 -9.213 -3.580 1.00 89.69 336 ILE A O 1
ATOM 2693 N N . ASN A 1 337 ? -15.183 -9.207 -1.636 1.00 89.50 337 ASN A N 1
ATOM 2694 C CA . ASN A 1 337 ? -16.499 -9.298 -2.232 1.00 89.50 337 ASN A CA 1
ATOM 2695 C C . ASN A 1 337 ? -17.047 -7.892 -2.486 1.00 89.50 337 ASN A C 1
ATOM 2697 O O . ASN A 1 337 ? -16.868 -6.985 -1.674 1.00 89.50 337 ASN A O 1
ATOM 2701 N N . LYS A 1 338 ? -17.785 -7.716 -3.579 1.00 87.00 338 LYS A N 1
ATOM 2702 C CA . LYS A 1 338 ? -18.404 -6.436 -3.936 1.00 87.00 338 LYS A CA 1
ATOM 2703 C C . LYS A 1 338 ? -19.321 -5.896 -2.840 1.00 87.00 338 LYS A C 1
ATOM 2705 O O . LYS A 1 338 ? -19.391 -4.691 -2.646 1.00 87.00 338 LYS A O 1
ATOM 2710 N N . SER A 1 339 ? -19.970 -6.784 -2.087 1.00 89.25 339 SER A N 1
ATOM 2711 C CA . SER A 1 339 ? -20.806 -6.420 -0.936 1.00 89.25 339 SER A CA 1
ATOM 2712 C C . SER A 1 339 ? -20.024 -5.849 0.251 1.00 89.25 339 SER A C 1
ATOM 2714 O O . SER A 1 339 ? -20.632 -5.286 1.153 1.00 89.25 339 SER A O 1
ATOM 2716 N N . GLN A 1 340 ? -18.700 -6.030 0.294 1.00 91.31 340 GLN A N 1
ATOM 2717 C 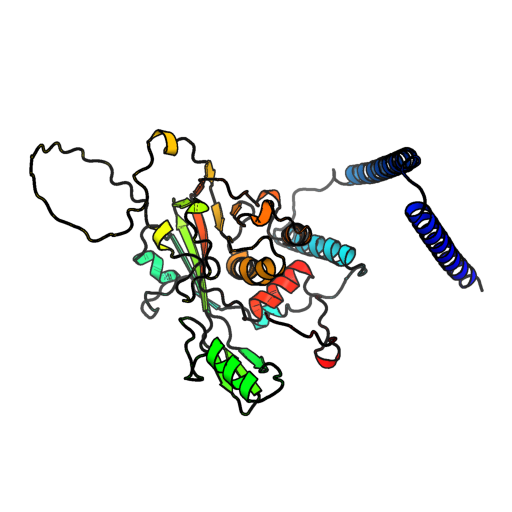CA . GLN A 1 340 ? -17.843 -5.440 1.324 1.00 91.31 340 GLN A CA 1
ATOM 2718 C C . GLN A 1 340 ? -17.487 -3.987 0.997 1.00 91.31 340 GLN A C 1
ATOM 2720 O O . GLN A 1 340 ? -17.124 -3.245 1.906 1.00 91.31 340 GLN A O 1
ATOM 2725 N N . LEU A 1 341 ? -17.580 -3.571 -0.271 1.00 89.88 341 LEU A N 1
ATOM 2726 C CA . LEU A 1 341 ? -17.281 -2.204 -0.693 1.00 89.88 341 LEU A CA 1
ATOM 2727 C C . LEU A 1 341 ? -18.406 -1.274 -0.229 1.00 89.88 341 LEU A C 1
ATOM 2729 O O . LEU A 1 341 ? -19.553 -1.429 -0.645 1.00 89.88 341 LEU A O 1
ATOM 2733 N N . THR A 1 342 ? -18.071 -0.306 0.622 1.00 84.31 342 THR A N 1
ATOM 2734 C CA . THR A 1 342 ? -19.024 0.685 1.149 1.00 84.31 342 THR A CA 1
ATOM 2735 C C . THR A 1 342 ? -18.732 2.068 0.572 1.00 84.31 342 THR A C 1
ATOM 2737 O O . THR A 1 342 ? -17.571 2.402 0.348 1.00 84.31 342 THR A O 1
ATOM 2740 N N . GLY A 1 343 ? -19.786 2.839 0.278 1.00 75.31 343 GLY A N 1
ATOM 2741 C CA . GLY A 1 343 ? -19.691 4.209 -0.244 1.00 75.31 343 GLY A CA 1
ATOM 2742 C C . GLY A 1 343 ? -19.028 5.186 0.729 1.00 75.31 343 GLY A C 1
ATOM 2743 O O . GLY A 1 343 ? -18.893 4.887 1.913 1.00 75.31 343 GLY A O 1
ATOM 2744 N N . SER A 1 344 ? -18.634 6.345 0.198 1.00 64.62 344 SER A N 1
ATOM 2745 C CA . SER A 1 344 ? -17.858 7.386 0.886 1.00 64.62 344 SER A CA 1
ATOM 2746 C C . SER A 1 344 ? -18.619 8.184 1.943 1.00 64.62 344 SER A C 1
ATOM 2748 O O . SER A 1 344 ? -18.020 8.772 2.837 1.00 64.62 344 SER A O 1
ATOM 2750 N N . ASP A 1 345 ? -19.947 8.200 1.868 1.00 63.12 345 ASP A N 1
ATOM 2751 C CA . ASP A 1 345 ? -20.758 9.215 2.555 1.00 63.12 345 ASP A CA 1
ATOM 2752 C C . ASP A 1 345 ? -21.152 8.817 3.989 1.00 63.12 345 ASP A C 1
ATOM 2754 O O . ASP A 1 345 ? -22.084 9.377 4.566 1.00 63.12 345 ASP A O 1
ATOM 2758 N N . ASN A 1 346 ? -20.465 7.836 4.578 1.00 69.50 346 ASN A N 1
ATOM 2759 C CA . ASN A 1 346 ? -20.871 7.265 5.854 1.00 69.50 346 ASN A CA 1
ATOM 2760 C C . ASN A 1 346 ? -19.951 7.723 6.989 1.00 69.50 346 ASN A C 1
ATOM 2762 O O . ASN A 1 346 ? -18.766 7.387 7.033 1.00 69.50 346 ASN A O 1
ATOM 2766 N N . ASN A 1 347 ? -20.539 8.406 7.971 1.00 84.38 347 ASN A N 1
ATOM 2767 C CA . ASN A 1 347 ? -19.961 8.481 9.305 1.00 84.38 347 ASN A CA 1
ATOM 2768 C C . ASN A 1 347 ? -20.179 7.126 9.990 1.00 84.38 347 ASN A C 1
ATOM 2770 O O . ASN A 1 347 ? -21.313 6.695 10.203 1.00 84.38 347 ASN A O 1
ATOM 2774 N N . LEU A 1 348 ? -19.087 6.435 10.302 1.00 88.69 348 LEU A N 1
ATOM 2775 C CA . LEU A 1 348 ? -19.115 5.080 10.842 1.00 88.69 348 LEU A CA 1
ATOM 2776 C C . LEU A 1 348 ? -18.588 5.066 12.270 1.00 88.69 348 LEU A C 1
ATOM 2778 O O . LEU A 1 348 ? -17.552 5.662 12.567 1.00 88.69 348 LEU A O 1
ATOM 2782 N N . HIS A 1 349 ? -19.242 4.299 13.137 1.00 90.81 349 HIS A N 1
ATOM 2783 C CA . HIS A 1 349 ? -18.628 3.826 14.369 1.00 90.81 349 HIS A CA 1
ATOM 2784 C C . HIS A 1 349 ? -18.029 2.448 14.091 1.00 90.81 349 HIS A C 1
ATOM 2786 O O . HIS A 1 349 ? -18.752 1.470 13.927 1.00 90.81 349 HIS A O 1
ATOM 2792 N N . VAL A 1 350 ? -16.704 2.345 14.044 1.00 92.38 350 VAL A N 1
ATOM 2793 C CA . VAL A 1 350 ? -16.007 1.106 13.696 1.00 92.38 350 VAL A CA 1
ATOM 2794 C C . VAL A 1 350 ? -15.398 0.474 14.944 1.00 92.38 350 VAL A C 1
ATOM 2796 O O . VAL A 1 350 ? -14.525 1.056 15.589 1.00 92.38 350 VAL A O 1
ATOM 2799 N N . ARG A 1 351 ? -15.812 -0.753 15.273 1.00 94.44 351 ARG A N 1
ATOM 2800 C CA . ARG A 1 351 ? -15.261 -1.496 16.415 1.00 94.44 351 ARG A CA 1
ATOM 2801 C C . ARG A 1 351 ? -13.799 -1.877 16.187 1.00 94.44 351 ARG A C 1
ATOM 2803 O O . ARG A 1 351 ? -13.018 -1.797 17.129 1.00 94.44 351 ARG A O 1
ATOM 2810 N N . ARG A 1 352 ? -13.420 -2.235 14.957 1.00 95.62 352 ARG A N 1
ATOM 2811 C CA . ARG A 1 352 ? -12.029 -2.478 14.549 1.00 95.62 352 ARG A CA 1
ATOM 2812 C C . ARG A 1 352 ? -11.726 -1.871 13.177 1.00 95.62 352 ARG A C 1
ATOM 2814 O O . ARG A 1 352 ? -12.237 -2.345 12.166 1.00 95.62 352 ARG A O 1
ATOM 2821 N N . LEU A 1 353 ? -10.869 -0.853 13.136 1.00 94.50 353 LEU A N 1
ATOM 2822 C CA . LEU A 1 353 ? -10.452 -0.162 11.914 1.00 94.50 353 LEU A CA 1
ATOM 2823 C C . LEU A 1 353 ? -9.020 -0.536 11.527 1.00 94.50 353 LEU A C 1
ATOM 2825 O O . LEU A 1 353 ? -8.072 -0.165 12.217 1.00 94.50 353 LEU A O 1
ATOM 2829 N N . LEU A 1 354 ? -8.867 -1.237 10.409 1.00 95.62 354 LEU A N 1
ATOM 2830 C CA . LEU A 1 354 ? -7.594 -1.597 9.800 1.00 95.62 354 LEU A CA 1
ATOM 2831 C C . LEU A 1 354 ? -7.089 -0.479 8.881 1.00 95.62 354 LEU A C 1
ATOM 2833 O O . LEU A 1 354 ? -7.795 0.009 7.998 1.00 95.62 354 LEU A O 1
ATOM 2837 N N . VAL A 1 355 ? -5.824 -0.118 9.069 1.00 92.62 355 VAL A N 1
ATOM 2838 C CA . VAL A 1 355 ? -5.139 0.939 8.333 1.00 92.62 355 VAL A CA 1
ATOM 2839 C C . VAL A 1 355 ? -3.738 0.456 7.957 1.00 92.62 355 VAL A C 1
ATOM 2841 O O . VAL A 1 355 ? -2.955 0.040 8.813 1.00 92.62 355 VAL A O 1
ATOM 2844 N N . SER A 1 356 ? -3.396 0.529 6.671 1.00 91.75 356 SER A N 1
ATOM 2845 C CA . SER A 1 356 ? -2.031 0.276 6.195 1.00 91.75 356 SER A CA 1
ATOM 2846 C C . SER A 1 356 ? -1.237 1.570 6.100 1.00 91.75 356 SER A C 1
ATOM 2848 O O . SER A 1 356 ? -1.682 2.555 5.510 1.00 91.75 356 SER A O 1
ATOM 2850 N N . CYS A 1 357 ? -0.024 1.548 6.634 1.00 87.69 357 CYS A N 1
ATOM 2851 C CA . CYS A 1 357 ? 0.881 2.684 6.700 1.00 87.69 357 CYS A CA 1
ATOM 2852 C C . CYS A 1 357 ? 2.263 2.320 6.164 1.00 87.69 357 CYS A C 1
ATOM 2854 O O . CYS A 1 357 ? 2.616 1.141 6.039 1.00 87.69 357 CYS A O 1
ATOM 2856 N N . ARG A 1 358 ? 3.039 3.357 5.818 1.00 85.69 358 ARG A N 1
ATOM 2857 C CA . ARG A 1 358 ? 4.419 3.224 5.317 1.00 85.69 358 ARG A CA 1
ATOM 2858 C C . ARG A 1 358 ? 4.559 2.235 4.157 1.00 85.69 358 ARG A C 1
ATOM 2860 O O . ARG A 1 358 ? 5.546 1.525 4.060 1.00 85.69 358 ARG A O 1
ATOM 2867 N N . VAL A 1 359 ? 3.555 2.150 3.291 1.00 87.19 359 VAL A N 1
ATOM 2868 C CA . VAL A 1 359 ? 3.519 1.134 2.234 1.00 87.19 359 VAL A CA 1
ATOM 2869 C C . VAL A 1 359 ? 4.649 1.376 1.228 1.00 87.19 359 VAL A C 1
ATOM 2871 O O . VAL A 1 359 ? 4.747 2.476 0.677 1.00 87.19 359 VAL A O 1
ATOM 2874 N N . PRO A 1 360 ? 5.490 0.375 0.922 1.00 87.81 360 PRO A N 1
ATOM 2875 C CA . PRO A 1 360 ? 6.579 0.563 -0.020 1.00 87.81 360 PRO A CA 1
ATOM 2876 C C . PRO A 1 360 ? 6.111 0.375 -1.463 1.00 87.81 360 PRO A C 1
ATOM 2878 O O . PRO A 1 360 ? 6.258 -0.687 -2.064 1.00 87.81 360 PRO A O 1
ATOM 2881 N N . TYR A 1 361 ? 5.588 1.455 -2.037 1.00 86.00 361 TYR A N 1
ATOM 2882 C CA . TYR A 1 361 ? 4.972 1.517 -3.368 1.00 86.00 361 TYR A CA 1
ATOM 2883 C C . TYR A 1 361 ? 5.747 0.867 -4.516 1.00 86.00 361 TYR A C 1
ATOM 2885 O O . TYR A 1 361 ? 5.136 0.398 -5.470 1.00 86.00 361 TYR A O 1
ATOM 2893 N N . VAL A 1 362 ? 7.076 0.830 -4.424 1.00 86.94 362 VAL A N 1
ATOM 2894 C CA . VAL A 1 362 ? 7.982 0.316 -5.462 1.00 86.94 362 VAL A CA 1
ATOM 2895 C C . VAL A 1 362 ? 8.453 -1.122 -5.211 1.00 86.94 362 VAL A C 1
ATOM 2897 O O . VAL A 1 362 ? 9.161 -1.677 -6.045 1.00 86.94 362 VAL A O 1
ATOM 2900 N N . HIS A 1 363 ? 8.084 -1.739 -4.083 1.00 91.62 363 HIS A N 1
ATOM 2901 C CA . HIS A 1 363 ? 8.627 -3.039 -3.698 1.00 91.62 363 HIS A CA 1
ATOM 2902 C C . HIS A 1 363 ? 8.043 -4.190 -4.545 1.00 91.62 363 HIS A C 1
ATOM 2904 O O . HIS A 1 363 ? 6.812 -4.304 -4.628 1.00 91.62 363 HIS A O 1
ATOM 2910 N N . PRO A 1 364 ? 8.875 -5.094 -5.110 1.00 93.38 364 PRO A N 1
ATOM 2911 C CA . PRO A 1 364 ? 8.427 -6.148 -6.025 1.00 93.38 364 PRO A CA 1
ATOM 2912 C C . PRO A 1 364 ? 7.301 -7.030 -5.480 1.00 93.38 364 PRO A C 1
ATOM 2914 O O . PRO A 1 364 ? 6.384 -7.373 -6.224 1.00 93.38 364 PRO A O 1
ATOM 2917 N N . TYR A 1 365 ? 7.319 -7.332 -4.175 1.00 94.94 365 TYR A N 1
ATOM 2918 C CA . TYR A 1 365 ? 6.271 -8.113 -3.507 1.00 94.94 365 TYR A CA 1
ATOM 2919 C C . TYR A 1 365 ? 4.865 -7.616 -3.833 1.00 94.94 365 TYR A C 1
ATOM 2921 O O . TYR A 1 365 ? 4.025 -8.404 -4.244 1.00 94.94 365 TYR A O 1
ATOM 2929 N N . LEU A 1 366 ? 4.606 -6.312 -3.694 1.00 93.00 366 LEU A N 1
ATOM 2930 C CA . LEU A 1 366 ? 3.255 -5.767 -3.839 1.00 93.00 366 LEU A CA 1
ATOM 2931 C C . LEU A 1 366 ? 2.788 -5.789 -5.301 1.00 93.00 366 LEU A C 1
ATOM 2933 O O . LEU A 1 366 ? 1.596 -5.925 -5.563 1.00 93.00 366 LEU A O 1
ATOM 2937 N N . PHE A 1 367 ? 3.710 -5.687 -6.265 1.00 91.25 367 PHE A N 1
ATOM 2938 C CA . PHE A 1 367 ? 3.386 -5.829 -7.688 1.00 91.25 367 PHE A CA 1
ATOM 2939 C C . PHE A 1 367 ? 3.105 -7.277 -8.060 1.00 91.25 367 PHE A C 1
ATOM 2941 O O . PHE A 1 367 ? 2.056 -7.553 -8.638 1.00 91.25 367 PHE A O 1
ATOM 2948 N N . PHE A 1 368 ? 4.014 -8.193 -7.717 1.00 91.38 368 PHE A N 1
ATOM 2949 C CA . PHE A 1 368 ? 3.836 -9.607 -8.029 1.00 91.38 368 PHE A CA 1
ATOM 2950 C C . PHE A 1 368 ? 2.621 -10.176 -7.314 1.00 91.38 368 PHE A C 1
ATOM 2952 O O . PHE A 1 368 ? 1.847 -10.893 -7.932 1.00 91.38 368 PHE A O 1
ATOM 2959 N N . ARG A 1 369 ? 2.378 -9.779 -6.062 1.00 91.38 369 ARG A N 1
ATOM 2960 C CA . ARG A 1 369 ? 1.209 -10.227 -5.310 1.00 91.38 369 ARG A CA 1
ATOM 2961 C C . ARG A 1 369 ? -0.093 -9.787 -5.971 1.00 91.38 369 ARG A C 1
ATOM 2963 O O . ARG A 1 369 ? -0.983 -10.615 -6.140 1.00 91.38 369 ARG A O 1
ATOM 2970 N N . LEU A 1 370 ? -0.190 -8.525 -6.396 1.00 90.69 370 LEU A N 1
ATOM 2971 C CA . LEU A 1 370 ? -1.355 -8.044 -7.141 1.00 90.69 370 LEU A CA 1
ATOM 2972 C C . LEU A 1 370 ? -1.523 -8.808 -8.455 1.00 90.69 370 LEU A C 1
ATOM 2974 O O . LEU A 1 370 ? -2.615 -9.276 -8.768 1.00 90.69 370 LEU A O 1
ATOM 2978 N N . GLN A 1 371 ? -0.435 -8.947 -9.214 1.00 88.38 371 GLN A N 1
ATOM 2979 C CA . GLN A 1 371 ? -0.442 -9.657 -10.484 1.00 88.38 371 GLN A CA 1
ATOM 2980 C C . GLN A 1 371 ? -0.916 -11.106 -10.301 1.00 88.38 371 GLN A C 1
ATOM 2982 O O . GLN A 1 371 ? -1.769 -11.565 -11.046 1.00 88.38 371 GLN A O 1
ATOM 2987 N N . GLU A 1 372 ? -0.416 -11.811 -9.293 1.00 87.56 372 GLU A N 1
ATOM 2988 C CA . GLU A 1 372 ? -0.798 -13.189 -8.980 1.00 87.56 372 GLU A CA 1
ATOM 2989 C C . GLU A 1 372 ? -2.237 -13.310 -8.480 1.00 87.56 372 GLU A C 1
ATOM 2991 O O . GLU A 1 372 ? -2.897 -14.307 -8.764 1.00 87.56 372 GLU A O 1
ATOM 2996 N N . MET A 1 373 ? -2.745 -12.310 -7.756 1.00 85.81 373 MET A N 1
ATOM 2997 C CA . MET A 1 373 ? -4.141 -12.294 -7.319 1.00 85.81 373 MET A CA 1
ATOM 2998 C C . MET A 1 373 ? -5.114 -12.128 -8.485 1.00 85.81 373 MET A C 1
ATOM 3000 O O . MET A 1 373 ? -6.155 -12.777 -8.488 1.00 85.81 373 MET A O 1
ATOM 3004 N N . VAL A 1 374 ? -4.777 -11.279 -9.458 1.00 83.31 374 VAL A N 1
ATOM 3005 C CA . VAL A 1 374 ? -5.646 -10.974 -10.607 1.00 83.31 374 VAL A CA 1
ATOM 3006 C C . VAL A 1 374 ? -5.474 -12.001 -11.732 1.00 83.31 374 VAL A C 1
ATOM 3008 O O . VAL A 1 374 ? -6.441 -12.411 -12.363 1.00 83.31 374 VAL A O 1
ATOM 3011 N N . LEU A 1 375 ? -4.237 -12.425 -12.001 1.00 80.06 375 LEU A N 1
ATOM 3012 C CA . LEU A 1 375 ? -3.886 -13.282 -13.141 1.00 80.06 375 LEU A CA 1
ATOM 3013 C C . LEU A 1 375 ? -3.687 -14.753 -12.762 1.00 80.06 375 LEU A C 1
ATOM 3015 O O . LEU A 1 375 ? -3.611 -15.610 -13.642 1.00 80.06 375 LEU A O 1
ATOM 3019 N N . GLY A 1 376 ? -3.568 -15.060 -11.471 1.00 82.25 376 GLY A N 1
ATOM 3020 C CA . GLY A 1 376 ? -3.127 -16.363 -10.988 1.00 82.25 376 GLY A CA 1
ATOM 3021 C C . GLY A 1 376 ? -1.605 -16.530 -10.949 1.00 82.25 376 GLY A C 1
ATOM 3022 O O . GLY A 1 376 ? -0.843 -15.679 -11.401 1.00 82.25 376 GLY A O 1
ATOM 3023 N N . ALA A 1 377 ? -1.155 -17.682 -10.440 1.00 79.19 377 ALA A N 1
ATOM 3024 C CA . ALA A 1 377 ? 0.265 -18.054 -10.359 1.00 79.19 377 ALA A CA 1
ATOM 3025 C C . ALA A 1 377 ? 0.956 -18.093 -11.739 1.00 79.19 377 ALA A C 1
ATOM 3027 O O . ALA A 1 377 ? 2.151 -17.819 -11.858 1.00 79.19 377 ALA A O 1
ATOM 3028 N N . GLU A 1 378 ? 0.161 -18.367 -12.777 1.00 71.38 378 GLU A N 1
ATOM 3029 C CA . GLU A 1 378 ? 0.549 -18.462 -14.190 1.00 71.38 378 GLU A CA 1
ATOM 3030 C C . GLU A 1 378 ? 0.602 -17.108 -14.907 1.00 71.38 378 GLU A C 1
ATOM 3032 O O . GLU A 1 378 ? 0.706 -17.062 -16.134 1.00 71.38 378 GLU A O 1
ATOM 3037 N N . ALA A 1 379 ? 0.487 -16.002 -14.164 1.00 71.75 379 ALA A N 1
ATOM 3038 C CA . ALA A 1 379 ? 0.590 -14.647 -14.684 1.00 71.75 379 ALA A CA 1
ATOM 3039 C C . ALA A 1 379 ? 1.674 -14.545 -15.777 1.00 71.75 379 ALA A C 1
ATOM 3041 O O . ALA A 1 379 ? 2.838 -14.838 -15.483 1.00 71.75 379 ALA A O 1
ATOM 3042 N N . PRO A 1 380 ? 1.343 -14.130 -17.020 1.00 67.75 380 PRO A N 1
ATOM 3043 C CA . PRO A 1 380 ? 2.288 -14.150 -18.128 1.00 67.75 380 PRO A CA 1
ATOM 3044 C C . PRO A 1 380 ? 3.573 -13.394 -17.794 1.00 67.75 380 PRO A C 1
ATOM 3046 O O . PRO A 1 380 ? 3.595 -12.166 -17.666 1.00 67.75 380 PRO A O 1
ATOM 3049 N N . ARG A 1 381 ? 4.674 -14.137 -17.680 1.00 70.88 381 ARG A N 1
ATOM 3050 C CA . ARG A 1 381 ? 6.005 -13.579 -17.446 1.00 70.88 381 ARG A CA 1
ATOM 3051 C C . ARG A 1 381 ? 6.683 -13.415 -18.790 1.00 70.88 381 ARG A C 1
ATOM 3053 O O . ARG A 1 381 ? 7.454 -14.265 -19.215 1.00 70.88 381 ARG A O 1
ATOM 3060 N N . VAL A 1 382 ? 6.381 -12.322 -19.482 1.00 69.44 382 VAL A N 1
ATOM 3061 C CA . VAL A 1 382 ? 7.109 -11.991 -20.712 1.00 69.44 382 VAL A CA 1
ATOM 3062 C C . VAL A 1 382 ? 8.546 -11.631 -20.303 1.00 69.44 382 VAL A C 1
ATOM 3064 O O . VAL A 1 382 ? 8.710 -10.704 -19.501 1.00 69.44 382 VAL A O 1
ATOM 3067 N N . PRO A 1 383 ? 9.590 -12.339 -20.772 1.00 71.94 383 PRO A N 1
ATOM 3068 C CA . PRO A 1 383 ? 10.978 -11.966 -20.508 1.00 71.94 383 PRO A CA 1
ATOM 3069 C C . PRO A 1 383 ? 11.247 -10.532 -20.954 1.00 71.94 383 PRO A C 1
ATOM 3071 O O . PRO A 1 383 ? 10.668 -10.085 -21.940 1.00 71.94 383 PRO A O 1
ATOM 3074 N N . LEU A 1 384 ? 12.139 -9.809 -20.268 1.00 65.38 384 LEU A N 1
ATOM 3075 C CA . LEU A 1 384 ? 12.420 -8.404 -20.596 1.00 65.38 384 LEU A CA 1
ATOM 3076 C C . LEU A 1 384 ? 12.799 -8.217 -22.075 1.00 65.38 384 LEU A C 1
ATOM 3078 O O . LEU A 1 384 ? 12.308 -7.292 -22.711 1.00 65.38 384 LEU A O 1
ATOM 3082 N N . SER A 1 385 ? 13.578 -9.146 -22.639 1.00 73.31 385 SER A N 1
ATOM 3083 C CA . SER A 1 385 ? 13.969 -9.168 -24.057 1.00 73.31 385 SER A CA 1
ATOM 3084 C C . SER A 1 385 ? 12.803 -9.337 -25.040 1.00 73.31 385 SER A C 1
ATOM 3086 O O . SER A 1 385 ? 12.960 -9.062 -26.224 1.00 73.31 385 SER A O 1
ATOM 3088 N N . GLN A 1 386 ? 11.645 -9.796 -24.564 1.00 76.44 386 GLN A N 1
ATOM 3089 C CA . GLN A 1 386 ? 10.431 -10.023 -25.350 1.00 76.44 386 GLN A CA 1
ATOM 3090 C C . GLN A 1 386 ? 9.329 -9.000 -25.041 1.00 76.44 386 GLN A C 1
ATOM 3092 O O . GLN A 1 386 ? 8.308 -8.965 -25.731 1.00 76.44 386 GLN A O 1
ATOM 3097 N N . ARG A 1 387 ? 9.494 -8.168 -24.002 1.00 73.31 387 ARG A N 1
ATOM 3098 C CA . ARG A 1 387 ? 8.529 -7.112 -23.679 1.00 73.31 387 ARG A CA 1
ATOM 3099 C C . ARG A 1 387 ? 8.619 -6.028 -24.747 1.00 73.31 387 ARG A C 1
ATOM 3101 O O . ARG A 1 387 ? 9.701 -5.532 -25.052 1.00 73.31 387 ARG A O 1
ATOM 3108 N N . LYS A 1 388 ? 7.471 -5.634 -25.304 1.00 67.44 388 LYS A N 1
ATOM 3109 C CA . LYS A 1 388 ? 7.393 -4.431 -26.141 1.00 67.44 388 LYS A CA 1
ATOM 3110 C C . LYS A 1 388 ? 7.793 -3.231 -25.280 1.00 67.44 388 LYS A C 1
ATOM 3112 O O . LYS A 1 388 ? 7.363 -3.138 -24.132 1.00 67.44 388 LYS A O 1
ATOM 3117 N N . VAL A 1 389 ? 8.624 -2.346 -25.826 1.00 58.34 389 VAL A N 1
ATOM 3118 C CA . VAL A 1 389 ? 9.058 -1.118 -25.148 1.00 58.34 389 VAL A CA 1
ATOM 3119 C C . VAL A 1 389 ? 7.818 -0.309 -24.766 1.00 58.34 389 VAL A C 1
ATOM 3121 O O . VAL A 1 389 ? 7.055 0.103 -25.638 1.00 58.34 389 VAL A O 1
ATOM 3124 N N . VAL A 1 390 ? 7.610 -0.099 -23.467 1.00 56.41 390 VAL A N 1
ATOM 3125 C CA . VAL A 1 390 ? 6.609 0.842 -22.958 1.00 56.41 390 VAL A CA 1
ATOM 3126 C C . VAL A 1 390 ? 7.333 2.163 -22.746 1.00 56.41 390 VAL A C 1
ATOM 3128 O O . VAL A 1 390 ? 8.175 2.274 -21.858 1.00 56.41 390 VAL A O 1
ATOM 3131 N N . ILE A 1 391 ? 7.047 3.145 -23.597 1.00 39.56 391 ILE A N 1
ATOM 3132 C CA . ILE A 1 391 ? 7.564 4.503 -23.431 1.00 39.56 391 ILE A CA 1
ATOM 3133 C C . ILE A 1 391 ? 6.664 5.195 -22.411 1.00 39.56 391 ILE A C 1
ATOM 3135 O O . ILE A 1 391 ? 5.488 5.443 -22.676 1.00 39.56 391 ILE A O 1
ATOM 3139 N N . TRP A 1 392 ? 7.214 5.461 -21.230 1.00 41.19 392 TRP A N 1
ATOM 3140 C CA . TRP A 1 392 ? 6.536 6.226 -20.194 1.00 41.19 392 TRP A CA 1
ATOM 3141 C C . TRP A 1 392 ? 6.789 7.715 -20.423 1.00 41.19 392 TRP A C 1
ATOM 3143 O O . TRP A 1 392 ? 7.930 8.168 -20.380 1.00 41.19 392 TRP A O 1
ATOM 3153 N N . TYR A 1 393 ? 5.718 8.462 -20.675 1.00 28.77 393 TYR A N 1
ATOM 3154 C CA . TYR A 1 393 ? 5.726 9.918 -20.612 1.00 28.77 393 TYR A CA 1
ATOM 3155 C C . TYR A 1 393 ? 5.166 10.312 -19.248 1.00 28.77 393 TYR A C 1
ATOM 3157 O O . TYR A 1 393 ? 3.970 10.139 -19.002 1.00 28.77 393 TYR A O 1
ATOM 3165 N N . SER A 1 394 ? 6.018 10.806 -18.353 1.00 36.09 394 SER A N 1
ATOM 3166 C CA . SER A 1 394 ? 5.543 11.527 -17.173 1.00 36.09 394 SER A CA 1
ATOM 3167 C C . SER A 1 394 ? 5.224 12.967 -17.551 1.00 36.09 394 SER A C 1
ATOM 3169 O O . SER A 1 394 ? 5.796 13.500 -18.502 1.00 36.09 394 SER A O 1
ATOM 3171 N N . ARG A 1 395 ? 4.276 13.567 -16.830 1.00 28.52 395 ARG A N 1
ATOM 3172 C CA . ARG A 1 395 ? 3.925 14.980 -16.990 1.00 28.52 395 ARG A CA 1
ATOM 3173 C C . ARG A 1 395 ? 5.025 15.901 -16.493 1.00 28.52 395 ARG A C 1
ATOM 3175 O O . ARG A 1 395 ? 5.722 15.489 -15.538 1.00 28.52 395 ARG A O 1
#

Foldseek 3Di:
DPPVVVVVVVVVVVVVVVVVVVVVVVVVVPDDDDCVVVVVVVVVVVVVVVVVVVVVVVVPPPDDDPDDDPVVLVVVLLLVLQVVLCVVVVHPDDDDDPDDFPLVVFFWDKDWADDPPDPCPAFNNCCVVQVFFPGKIKTWTDKDKDAADDDPDPVRSVVVCCVQANPPCCRCQQHFFRWHDDPVRRMIITPRHMKMKIKGFFFKDALVPKALDQARHFCDWQFRIDHCVNRRPDDPPPDPPDDDDDDDDDDDDDDDDPDPDDDDDPVVVVPAAEAAAEEENEHHPCLDPVCVVQRRQQLCLVCVVVQAPRYQYENEQNVVRPDVVSVVLQVSQSSDDPVSYDYNGHGHRYRMYMIMGSGPSPRVSSVSSSQCSNNNSVRDDQDPVRDDDDDDDDD

Organism: NCBI:txid1737510

Secondary structure (DSSP, 8-state):
--SHHHHHHHHHHHHHHHHHHHHHHHHHTTS-SSSHHHHHHHHHHHHHHHHHHHHHHHTTTT---S---HHHHHHHHHHHHHHHHHHHHTPPP-----PPPGGGGGPPEEE-S--TTS-TTSHHHHTTTSTTEEEEEEEEPPPEEEEPPP-SSHHHHHHHHHHHH-SSTT-EETTTEEEEEETTTTEEEEES-EEEEEEEEEEEE-GGGS--S--SSS--BTTTTB-THHHH-----------------------------PPPPHHHHHTPEEEEEEEE---TTTTSHHHIIIIIHHHHHHHGGG--TTPEEE--GGGG-S-HHHHHHHHT-TT--GGGB--TT--EEEEEEEEEES--TT-HHHHHHHHHHHH-TT-----GGGSPP------